Protein AF-0000000087656452 (afdb_homodimer)

Nearest PDB structures (foldseek):
  8rdz-assembly1_C  TM=9.284E-01  e=3.450E-21  Homo sapiens
  2dsb-assembly2_C  TM=9.235E-01  e=3.466E-20  Homo sapiens
  5nwh-assembly1_A  TM=9.242E-01  e=1.927E-19  Homo sapiens
  8ptt-assembly1_A  TM=9.084E-01  e=7.478E-20  Homo sapiens
  5qtm-assembly2_D  TM=9.198E-01  e=5.589E-19  Homo sapiens

Secondary structure (DSSP, 8-state):
--------------------------------SSEEEEEEEEEE-SSEEEEEEEEE-TTS-EEEEEEEEE----STT---EEEEEEEEEETTEEEEEEEEEEETTTTEEEEE-SEEEPPTT--HHHHHHHHHHHHH-PPPSEEEEE--S-EES-TTTB--EEEEEEEEEETTSGGGSS------TT--EEEEEEEGGGHHHHHHHHTTTSEEEHHHHHHHHHHHHT--/-----PPP------------------------SSEEEEEEEEEE-SSEEEEEEEEE-TTS-EEEEEEEEE-----TT---EEEEEEEEEETTEEEEEEEEEEETTTTEEEEE-SEEEPPTT--HHHHHHHHHHHHH-PPPSEEEEE--S-EES-TTTB--EEEEEEEEEETTSGGGSS------TT--EEEEEEEGGGHHHHHHHHTTTSEEEHHHHHHHHHHHHTT-

Organism: Ancylostoma caninum (NCBI:txid29170)

pLDDT: mean 84.93, std 23.51, range [20.73, 98.88]

Solvent-accessible surface area (backbone atoms only — not comparable to full-atom values): 24538 Å² total; per-residue (Å²): 137,83,78,75,76,78,80,79,87,78,78,81,74,76,74,73,76,72,74,71,69,75,66,69,76,75,81,64,68,80,71,73,80,53,48,76,74,48,76,44,78,74,38,86,56,96,56,35,32,34,30,41,36,32,32,29,32,75,80,63,47,75,48,77,43,68,27,44,34,67,67,69,58,46,35,96,82,51,39,37,26,24,33,28,53,33,40,34,39,40,94,90,40,52,26,35,49,31,26,40,28,64,25,77,46,56,69,38,46,27,39,32,56,34,43,45,71,34,56,62,91,54,51,65,62,56,34,22,55,49,30,33,25,27,60,52,17,42,54,69,77,45,75,80,45,65,61,83,42,44,21,24,52,44,39,85,36,21,43,48,17,23,34,45,27,32,30,34,27,53,43,72,38,78,79,31,67,71,52,54,62,58,68,54,61,84,52,58,65,43,72,40,77,39,46,57,94,46,39,49,67,50,49,62,56,46,24,77,78,28,32,29,24,34,38,48,52,30,18,32,50,19,42,49,46,73,75,97,137,79,80,76,77,79,83,79,87,77,76,78,74,77,74,74,74,74,73,72,69,76,70,71,81,73,80,67,71,82,72,72,80,54,48,74,73,48,77,42,77,73,37,84,56,96,58,34,31,34,31,40,35,31,32,30,33,74,78,63,47,77,49,74,43,66,26,45,34,66,69,68,59,45,34,97,82,51,39,36,26,25,34,27,53,34,39,33,39,40,92,90,40,53,26,35,50,31,25,39,29,64,25,77,45,56,70,39,44,28,40,33,56,33,44,45,71,32,53,62,91,53,51,64,62,56,33,22,54,49,30,34,24,28,60,52,16,42,56,69,74,44,74,80,42,66,59,83,41,44,22,23,52,43,40,84,38,22,44,48,16,23,36,46,29,32,31,34,28,53,44,74,39,78,77,32,67,72,50,55,61,56,68,55,62,84,53,57,64,42,70,39,78,39,47,56,92,45,40,47,68,48,49,63,58,46,24,76,78,29,33,29,25,35,39,48,51,31,19,30,49,20,42,48,44,75,77,96

Structure (mmCIF, N/CA/C/O backbone):
data_AF-0000000087656452-model_v1
#
loop_
_entity.id
_entity.type
_entity.pdbx_description
1 polymer 'Hydrolase, NUDIX family'
#
loop_
_atom_site.group_PDB
_atom_site.id
_atom_site.type_symbol
_atom_site.label_atom_id
_atom_site.label_alt_id
_atom_site.label_comp_id
_atom_site.label_asym_id
_atom_site.label_entity_id
_atom_site.label_seq_id
_atom_site.pdbx_PDB_ins_code
_atom_site.Cartn_x
_atom_site.Cartn_y
_atom_site.Cartn_z
_atom_site.occupancy
_atom_site.B_iso_or_equiv
_atom_site.auth_seq_id
_atom_site.auth_comp_id
_atom_site.auth_asym_id
_atom_site.auth_atom_id
_atom_site.pdbx_PDB_model_num
ATOM 1 N N . MET A 1 1 ? 55.062 49.844 17.719 1 22.61 1 MET A N 1
ATOM 2 C CA . MET A 1 1 ? 54.875 48.781 18.703 1 22.61 1 MET A CA 1
ATOM 3 C C . MET A 1 1 ? 54.125 47.594 18.062 1 22.61 1 MET A C 1
ATOM 5 O O . MET A 1 1 ? 53.594 47.719 16.953 1 22.61 1 MET A O 1
ATOM 9 N N . ALA A 1 2 ? 53.188 46.938 18.906 1 24.16 2 ALA A N 1
ATOM 10 C CA . ALA A 1 2 ? 52.844 45.562 19.312 1 24.16 2 ALA A CA 1
ATOM 11 C C . ALA A 1 2 ? 51.844 44.938 18.312 1 24.16 2 ALA A C 1
ATOM 13 O O . ALA A 1 2 ? 50.688 45.344 18.266 1 24.16 2 ALA A O 1
ATOM 14 N N . ILE A 1 3 ? 52.188 44.688 17.156 1 29.22 3 ILE A N 1
ATOM 15 C CA . ILE A 1 3 ? 51.312 44.188 16.109 1 29.22 3 ILE A CA 1
ATOM 16 C C . ILE A 1 3 ? 50.656 42.875 16.547 1 29.22 3 ILE A C 1
ATOM 18 O O . ILE A 1 3 ? 51.375 41.875 16.703 1 29.22 3 ILE A O 1
ATOM 22 N N . HIS A 1 4 ? 49.844 42.875 17.578 1 26.22 4 HIS A N 1
ATOM 23 C CA . HIS A 1 4 ? 49.219 41.719 18.172 1 26.22 4 HIS A CA 1
ATOM 24 C C . HIS A 1 4 ? 48.531 40.844 17.109 1 26.22 4 HIS A C 1
ATOM 26 O O . HIS A 1 4 ? 47.75 41.375 16.312 1 26.22 4 HIS A O 1
ATOM 32 N N . VAL A 1 5 ? 49.156 39.812 16.719 1 28.16 5 VAL A N 1
ATOM 33 C CA . VAL A 1 5 ? 48.875 38.719 15.82 1 28.16 5 VAL A CA 1
ATOM 34 C C . VAL A 1 5 ? 47.531 38.094 16.172 1 28.16 5 VAL A C 1
ATOM 36 O O . VAL A 1 5 ? 47.219 37.875 17.359 1 28.16 5 VAL A O 1
ATOM 39 N N . LEU A 1 6 ? 46.5 38.312 15.367 1 27.86 6 LEU A N 1
ATOM 40 C CA . LEU A 1 6 ? 45.094 37.906 15.453 1 27.86 6 LEU A CA 1
ATOM 41 C C . LEU A 1 6 ? 44.969 36.406 15.672 1 27.86 6 LEU A C 1
ATOM 43 O O . LEU A 1 6 ? 45.688 35.625 15.039 1 27.86 6 LEU A O 1
ATOM 47 N N . PRO A 1 7 ? 44.5 35.969 16.875 1 26.34 7 PRO A N 1
ATOM 48 C CA . PRO A 1 7 ? 44.375 34.594 17.344 1 26.34 7 PRO A CA 1
ATOM 49 C C . PRO A 1 7 ? 43.781 33.656 16.312 1 26.34 7 PRO A C 1
ATOM 51 O O . PRO A 1 7 ? 43.062 34.094 15.406 1 26.34 7 PRO A O 1
ATOM 54 N N . ASP A 1 8 ? 44.406 32.5 16.156 1 25.34 8 ASP A N 1
ATOM 55 C CA . ASP A 1 8 ? 44.25 31.281 15.383 1 25.34 8 ASP A CA 1
ATOM 56 C C . ASP A 1 8 ? 42.844 30.734 15.484 1 25.34 8 ASP A C 1
ATOM 58 O O . ASP A 1 8 ? 42.188 30.844 16.531 1 25.34 8 ASP A O 1
ATOM 62 N N . MET A 1 9 ? 42.188 30.5 14.344 1 23 9 MET A N 1
ATOM 63 C CA . MET A 1 9 ? 40.875 29.984 13.953 1 23 9 MET A CA 1
ATOM 64 C C . MET A 1 9 ? 40.594 28.656 14.641 1 23 9 MET A C 1
ATOM 66 O O . MET A 1 9 ? 41.344 27.703 14.492 1 23 9 MET A O 1
ATOM 70 N N . THR A 1 10 ? 39.969 28.641 15.914 1 24.75 10 THR A N 1
ATOM 71 C CA . THR A 1 10 ? 39.469 27.578 16.781 1 24.75 10 THR A CA 1
ATOM 72 C C . THR A 1 10 ? 38.812 26.469 15.961 1 24.75 10 THR A C 1
ATOM 74 O O . THR A 1 10 ? 38.062 26.766 15.031 1 24.75 10 THR A O 1
ATOM 77 N N . THR A 1 11 ? 39.375 25.266 16.016 1 23.16 11 THR A N 1
ATOM 78 C CA . THR A 1 11 ? 39.031 23.906 15.578 1 23.16 11 THR A CA 1
ATOM 79 C C . THR A 1 11 ? 37.594 23.578 15.906 1 23.16 11 THR A C 1
ATOM 81 O O . THR A 1 11 ? 37.188 23.625 17.062 1 23.16 11 THR A O 1
ATOM 84 N N . LEU A 1 12 ? 36.625 23.766 14.984 1 22.95 12 LEU A N 1
ATOM 85 C CA . LEU A 1 12 ? 35.25 23.328 15.062 1 22.95 12 LEU A CA 1
ATOM 86 C C . LEU A 1 12 ? 35.156 21.875 15.484 1 22.95 12 LEU A C 1
ATOM 88 O O . LEU A 1 12 ? 35.594 20.984 14.758 1 22.95 12 LEU A O 1
ATOM 92 N N . ALA A 1 13 ? 35.375 21.562 16.766 1 21.89 13 ALA A N 1
ATOM 93 C CA . ALA A 1 13 ? 35.156 20.25 17.344 1 21.89 13 ALA A CA 1
ATOM 94 C C . ALA A 1 13 ? 33.844 19.641 16.859 1 21.89 13 ALA A C 1
ATOM 96 O O . ALA A 1 13 ? 32.781 20.25 16.984 1 21.89 13 ALA A O 1
ATOM 97 N N . LEU A 1 14 ? 33.906 18.812 15.883 1 23.09 14 LEU A N 1
ATOM 98 C CA . LEU A 1 14 ? 32.875 17.875 15.445 1 23.09 14 LEU A CA 1
ATOM 99 C C . LEU A 1 14 ? 32.344 17.062 16.625 1 23.09 14 LEU A C 1
ATOM 101 O O . LEU A 1 14 ? 33.062 16.266 17.203 1 23.09 14 LEU A O 1
ATOM 105 N N . VAL A 1 15 ? 31.609 17.672 17.547 1 21.81 15 VAL A N 1
ATOM 106 C CA . VAL A 1 15 ? 30.984 16.906 18.609 1 21.81 15 VAL A CA 1
ATOM 107 C C . VAL A 1 15 ? 30.281 15.68 18.031 1 21.81 15 VAL A C 1
ATOM 109 O O . VAL A 1 15 ? 29.344 15.82 17.234 1 21.81 15 VAL A O 1
ATOM 112 N N . SER A 1 16 ? 30.969 14.656 17.75 1 23.5 16 SER A N 1
ATOM 113 C CA . SER A 1 16 ? 30.375 13.328 17.594 1 23.5 16 SER A CA 1
ATOM 114 C C . SER A 1 16 ? 29.391 13.031 18.734 1 23.5 16 SER A C 1
ATOM 116 O O . SER A 1 16 ? 29.797 12.883 19.891 1 23.5 16 SER A O 1
ATOM 118 N N . ILE A 1 17 ? 28.266 13.633 18.75 1 24.08 17 ILE A N 1
ATOM 119 C CA . ILE A 1 17 ? 27.281 13.25 19.766 1 24.08 17 ILE A CA 1
ATOM 120 C C . ILE A 1 17 ? 27.156 11.727 19.797 1 24.08 17 ILE A C 1
ATOM 122 O O . ILE A 1 17 ? 26.703 11.109 18.828 1 24.08 17 ILE A O 1
ATOM 126 N N . ALA A 1 18 ? 28.125 11.07 20.328 1 24.27 18 ALA A N 1
ATOM 127 C CA . ALA A 1 18 ? 27.891 9.703 20.797 1 24.27 18 ALA A CA 1
ATOM 128 C C . ALA A 1 18 ? 26.578 9.602 21.578 1 24.27 18 ALA A C 1
ATOM 130 O O . ALA A 1 18 ? 26.484 10.109 22.703 1 24.27 18 ALA A O 1
ATOM 131 N N . ILE A 1 19 ? 25.5 9.641 20.938 1 25.59 19 ILE A N 1
ATOM 132 C CA . ILE A 1 19 ? 24.266 9.273 21.609 1 25.59 19 ILE A CA 1
ATOM 133 C C . ILE A 1 19 ? 24.453 7.949 22.344 1 25.59 19 ILE A C 1
ATOM 135 O O . ILE A 1 19 ? 24.594 6.895 21.719 1 25.59 19 ILE A O 1
ATOM 139 N N . GLY A 1 20 ? 25.359 7.895 23.172 1 26.2 20 GLY A N 1
ATOM 140 C CA . GLY A 1 20 ? 25.203 6.848 24.172 1 26.2 20 GLY A CA 1
ATOM 141 C C . GLY A 1 20 ? 23.781 6.699 24.656 1 26.2 20 GLY A C 1
ATOM 142 O O . GLY A 1 20 ? 23.25 7.574 25.344 1 26.2 20 GLY A O 1
ATOM 143 N N . VAL A 1 21 ? 23.016 6.094 23.875 1 25.3 21 VAL A N 1
ATOM 144 C CA . VAL A 1 21 ? 21.672 5.672 24.266 1 25.3 21 VAL A CA 1
ATOM 145 C C . VAL A 1 21 ? 21.734 4.824 25.531 1 25.3 21 VAL A C 1
ATOM 147 O O . VAL A 1 21 ? 22.203 3.68 25.5 1 25.3 21 VAL A O 1
ATOM 150 N N . LEU A 1 22 ? 22.328 5.207 26.5 1 26.64 22 LEU A N 1
ATOM 151 C CA . LEU A 1 22 ? 21.797 4.566 27.703 1 26.64 22 LEU A CA 1
ATOM 152 C C . LEU A 1 22 ? 20.281 4.609 27.703 1 26.64 22 LEU A C 1
ATOM 154 O O . LEU A 1 22 ? 19.688 5.672 27.891 1 26.64 22 LEU A O 1
ATOM 158 N N . LEU A 1 23 ? 19.719 3.914 26.766 1 27.17 23 LEU A N 1
ATOM 159 C CA . LEU A 1 23 ? 18.297 3.605 26.844 1 27.17 23 LEU A CA 1
ATOM 160 C C . LEU A 1 23 ? 17.938 3.062 28.234 1 27.17 23 LEU A C 1
ATOM 162 O O . LEU A 1 23 ? 18.328 1.949 28.578 1 27.17 23 LEU A O 1
ATOM 166 N N . ALA A 1 24 ? 18.031 3.736 29.219 1 29.34 24 ALA A N 1
ATOM 167 C CA . ALA A 1 24 ? 17.172 3.334 30.312 1 29.34 24 ALA A CA 1
ATOM 168 C C . ALA A 1 24 ? 15.859 2.752 29.781 1 29.34 24 ALA A C 1
ATOM 170 O O . ALA A 1 24 ? 15.273 3.275 28.844 1 29.34 24 ALA A O 1
ATOM 171 N N . GLU A 1 25 ? 15.453 1.49 29.906 1 33.19 25 GLU A N 1
ATOM 172 C CA . GLU A 1 25 ? 14.391 0.551 29.562 1 33.19 25 GLU A CA 1
ATOM 173 C C . GLU A 1 25 ? 13.008 1.188 29.719 1 33.19 25 GLU A C 1
ATOM 175 O O . GLU A 1 25 ? 12 0.486 29.812 1 33.19 25 GLU A O 1
ATOM 180 N N . SER A 1 26 ? 12.836 2.361 30.234 1 32.66 26 SER A N 1
ATOM 181 C CA . SER A 1 26 ? 11.43 2.738 30.375 1 32.66 26 SER A CA 1
ATOM 182 C C . SER A 1 26 ? 10.68 2.561 29.062 1 32.66 26 SER A C 1
ATOM 184 O O . SER A 1 26 ? 11.078 3.117 28.031 1 32.66 26 SER A O 1
ATOM 186 N N . GLU A 1 27 ? 10.086 1.406 28.672 1 38.66 27 GLU A N 1
ATOM 187 C CA . GLU A 1 27 ? 9.18 1.018 27.594 1 38.66 27 GLU A CA 1
ATOM 188 C C . GLU A 1 27 ? 8.328 2.201 27.125 1 38.66 27 GLU A C 1
ATOM 190 O O . GLU A 1 27 ? 7.223 2.406 27.625 1 38.66 27 GLU A O 1
ATOM 195 N N . CYS A 1 28 ? 8.648 3.367 27.125 1 37.12 28 CYS A N 1
ATOM 196 C CA . CYS A 1 28 ? 7.867 4.535 26.719 1 37.12 28 CYS A CA 1
ATOM 197 C C . CYS A 1 28 ? 7.262 4.336 25.344 1 37.12 28 CYS A C 1
ATOM 199 O O . CYS A 1 28 ? 7.965 4.414 24.328 1 37.12 28 CYS A O 1
ATOM 201 N N . ALA A 1 29 ? 6.555 3.348 25.078 1 47.06 29 ALA A N 1
ATOM 202 C CA . ALA A 1 29 ? 5.645 3.414 23.938 1 47.06 29 ALA A CA 1
ATOM 203 C C . ALA A 1 29 ? 5.266 4.859 23.609 1 47.06 29 ALA A C 1
ATOM 205 O O . ALA A 1 29 ? 4.754 5.574 24.484 1 47.06 29 ALA A O 1
ATOM 206 N N . GLU A 1 30 ? 6.055 5.598 22.75 1 61.34 30 GLU A N 1
ATOM 207 C CA . GLU A 1 30 ? 5.758 6.984 22.406 1 61.34 30 GLU A CA 1
ATOM 208 C C . GLU A 1 30 ? 4.254 7.238 22.391 1 61.34 30 GLU A C 1
ATOM 210 O O . GLU A 1 30 ? 3.49 6.465 21.812 1 61.34 30 GLU A O 1
ATOM 215 N N . ARG A 1 31 ? 3.73 7.93 23.328 1 73.56 31 ARG A N 1
ATOM 216 C CA . ARG A 1 31 ? 2.344 8.281 23.609 1 73.56 31 ARG A CA 1
ATOM 217 C C . ARG A 1 31 ? 1.692 8.945 22.391 1 73.56 31 ARG A C 1
ATOM 219 O O . ARG A 1 31 ? 2.373 9.578 21.578 1 73.56 31 ARG A O 1
ATOM 226 N N . SER A 1 32 ? 0.546 8.57 22.062 1 82.12 32 SER A N 1
ATOM 227 C CA . SER A 1 32 ? -0.294 9.203 21.062 1 82.12 32 SER A CA 1
ATOM 228 C C . SER A 1 32 ? -0.31 10.719 21.234 1 82.12 32 SER A C 1
ATOM 230 O O . SER A 1 32 ? -0.423 11.227 22.344 1 82.12 32 SER A O 1
ATOM 232 N N . PRO A 1 33 ? -0.014 11.414 20.156 1 86.69 33 PRO A N 1
ATOM 233 C CA . PRO A 1 33 ? -0.108 12.875 20.219 1 86.69 33 PRO A CA 1
ATOM 234 C C . PRO A 1 33 ? -1.552 13.367 20.25 1 86.69 33 PRO A C 1
ATOM 236 O O . PRO A 1 33 ? -1.791 14.57 20.406 1 86.69 33 PRO A O 1
ATOM 239 N N . PHE A 1 34 ? -2.492 12.484 20.156 1 88.56 34 PHE A N 1
ATOM 240 C CA . PHE A 1 34 ? -3.908 12.828 20.172 1 88.56 34 PHE A CA 1
ATOM 241 C C . PHE A 1 34 ? -4.539 12.438 21.5 1 88.56 34 PHE A C 1
ATOM 243 O O . PHE A 1 34 ? -4.164 11.43 22.109 1 88.56 34 PHE A O 1
ATOM 250 N N . THR A 1 35 ? -5.395 13.305 21.938 1 90.44 35 THR A N 1
ATOM 251 C CA . THR A 1 35 ? -6.281 12.898 23.031 1 90.44 35 THR A CA 1
ATOM 252 C C . THR A 1 35 ? -7.59 12.344 22.469 1 90.44 35 THR A C 1
ATOM 254 O O . THR A 1 35 ? -8.336 13.055 21.781 1 90.44 35 THR A O 1
ATOM 257 N N . ILE A 1 36 ? -7.816 11.164 22.734 1 92.88 36 ILE A N 1
ATOM 258 C CA . ILE A 1 36 ? -9.055 10.547 22.266 1 92.88 36 ILE A CA 1
ATOM 259 C C . ILE A 1 36 ? -10.188 10.891 23.234 1 92.88 36 ILE A C 1
ATOM 261 O O . ILE A 1 36 ? -10.117 10.586 24.422 1 92.88 36 ILE A O 1
ATOM 265 N N . LEU A 1 37 ? -11.188 11.492 22.719 1 94.69 37 LEU A N 1
ATOM 266 C CA . LEU A 1 37 ? -12.336 11.906 23.531 1 94.69 37 LEU A CA 1
ATOM 267 C C . LEU A 1 37 ? -13.344 10.766 23.641 1 94.69 37 LEU A C 1
ATOM 269 O O . LEU A 1 37 ? -13.844 10.492 24.734 1 94.69 37 LEU A O 1
ATOM 273 N N . ARG A 1 38 ? -13.672 10.227 22.547 1 95.19 38 ARG A N 1
ATOM 274 C CA . ARG A 1 38 ? -14.617 9.117 22.5 1 95.19 38 ARG A CA 1
ATOM 275 C C . ARG A 1 38 ? -14.508 8.352 21.172 1 95.19 38 ARG A C 1
ATOM 277 O O . ARG A 1 38 ? -14.023 8.891 20.188 1 95.19 38 ARG A O 1
ATOM 284 N N . GLN A 1 39 ? -14.914 7.105 21.297 1 95.62 39 GLN A N 1
ATOM 285 C CA . GLN A 1 39 ? -15.016 6.238 20.125 1 95.62 39 GLN A CA 1
ATOM 286 C C . GLN A 1 39 ? -16.391 5.582 20.047 1 95.62 39 GLN A C 1
ATOM 288 O O . GLN A 1 39 ? -16.938 5.137 21.062 1 95.62 39 GLN A O 1
ATOM 293 N N . GLU A 1 40 ? -16.969 5.648 18.812 1 95.38 40 GLU A N 1
ATOM 294 C CA . GLU A 1 40 ? -18.281 5.059 18.578 1 95.38 40 GLU A CA 1
ATOM 295 C C . GLU A 1 40 ? -18.25 4.137 17.359 1 95.38 40 GLU A C 1
ATOM 297 O O . GLU A 1 40 ? -17.797 4.535 16.297 1 95.38 40 GLU A O 1
ATOM 302 N N . THR A 1 41 ? -18.719 2.926 17.578 1 94.94 41 THR A N 1
ATOM 303 C CA . THR A 1 41 ? -18.906 2.041 16.438 1 94.94 41 THR A CA 1
ATOM 304 C C . THR A 1 41 ? -20.219 2.354 15.711 1 94.94 41 THR A C 1
ATOM 306 O O . THR A 1 41 ? -21.297 2.098 16.25 1 94.94 41 THR A O 1
ATOM 309 N N . ALA A 1 42 ? -20.094 2.814 14.508 1 94.31 42 ALA A N 1
ATOM 310 C CA . ALA A 1 42 ? -21.25 3.305 13.758 1 94.31 42 ALA A CA 1
ATOM 311 C C . ALA A 1 42 ? -21.828 2.209 12.875 1 94.31 42 ALA A C 1
ATOM 313 O O . ALA A 1 42 ? -22.984 2.307 12.438 1 94.31 42 ALA A O 1
ATOM 314 N N . TYR A 1 43 ? -21.031 1.233 12.562 1 93.81 43 TYR A N 1
ATOM 315 C CA . TYR A 1 43 ? -21.453 0.1 11.742 1 93.81 43 TYR A CA 1
ATOM 316 C C . TYR A 1 43 ? -20.797 -1.191 12.227 1 93.81 43 TYR A C 1
ATOM 318 O O . TYR A 1 43 ? -19.594 -1.221 12.492 1 93.81 43 TYR A O 1
ATOM 326 N N . HIS A 1 44 ? -21.688 -2.219 12.367 1 93.44 44 HIS A N 1
ATOM 327 C CA . HIS A 1 44 ? -21.234 -3.564 12.695 1 93.44 44 HIS A CA 1
ATOM 328 C C . HIS A 1 44 ? -21.484 -4.531 11.547 1 93.44 44 HIS A C 1
ATOM 330 O O . HIS A 1 44 ? -22.625 -4.938 11.312 1 93.44 44 HIS A O 1
ATOM 336 N N . GLY A 1 45 ? -20.359 -4.855 10.883 1 91.56 45 GLY A N 1
ATOM 337 C CA . GLY A 1 45 ? -20.516 -5.727 9.727 1 91.56 45 GLY A CA 1
ATOM 338 C C . GLY A 1 45 ? -20.047 -7.148 9.984 1 91.56 45 GLY A C 1
ATOM 339 O O . GLY A 1 45 ? -19.812 -7.527 11.133 1 91.56 45 GLY A O 1
ATOM 340 N N . ARG A 1 46 ? -20.062 -7.973 8.891 1 88.5 46 ARG A N 1
ATOM 341 C CA . ARG A 1 46 ? -19.641 -9.367 8.961 1 88.5 46 ARG A CA 1
ATOM 342 C C . ARG A 1 46 ? -18.125 -9.469 9.086 1 88.5 46 ARG A C 1
ATOM 344 O O . ARG A 1 46 ? -17.609 -10.297 9.844 1 88.5 46 ARG A O 1
ATOM 351 N N . PHE A 1 47 ? -17.438 -8.547 8.336 1 88.88 47 PHE A N 1
ATOM 352 C CA . PHE A 1 47 ? -15.977 -8.641 8.25 1 88.88 47 PHE A CA 1
ATOM 353 C C . PHE A 1 47 ? -15.32 -7.422 8.875 1 88.88 47 PHE A C 1
ATOM 355 O O . PHE A 1 47 ? -14.133 -7.453 9.203 1 88.88 47 PHE A O 1
ATOM 362 N N . SER A 1 48 ? -16.125 -6.352 9.031 1 92.56 48 SER A N 1
ATOM 363 C CA . SER A 1 48 ? -15.531 -5.098 9.5 1 92.56 48 SER A CA 1
ATOM 364 C C . SER A 1 48 ? -16.531 -4.305 10.344 1 92.56 48 SER A C 1
ATOM 366 O O . SER A 1 48 ? -17.734 -4.531 10.266 1 92.56 48 SER A O 1
ATOM 368 N N . ASN A 1 49 ? -15.977 -3.48 11.164 1 94.06 49 ASN A N 1
ATOM 369 C CA . ASN A 1 49 ? -16.703 -2.412 11.844 1 94.06 49 ASN A CA 1
ATOM 370 C C . ASN A 1 49 ? -16.234 -1.035 11.375 1 94.06 49 ASN A C 1
ATOM 372 O O . ASN A 1 49 ? -15.086 -0.869 10.969 1 94.06 49 ASN A O 1
ATOM 376 N N . LEU A 1 50 ? -17.172 -0.148 11.336 1 96.19 50 LEU A N 1
ATOM 377 C CA . LEU A 1 50 ? -16.797 1.248 11.148 1 96.19 50 LEU A CA 1
ATOM 378 C C . LEU A 1 50 ? -16.891 2.016 12.469 1 96.19 50 LEU A C 1
ATOM 380 O O . LEU A 1 50 ? -17.953 2.043 13.102 1 96.19 50 LEU A O 1
ATOM 384 N N . THR A 1 51 ? -15.82 2.598 12.867 1 96.38 51 THR A N 1
ATOM 385 C CA . THR A 1 51 ? -15.734 3.348 14.109 1 96.38 51 THR A CA 1
ATOM 386 C C . THR A 1 51 ? -15.438 4.82 13.844 1 96.38 51 THR A C 1
ATOM 388 O O . THR A 1 51 ? -14.594 5.141 13 1 96.38 51 THR A O 1
ATOM 391 N N . VAL A 1 52 ? -16.156 5.66 14.547 1 96.88 52 VAL A N 1
ATOM 392 C CA . VAL A 1 52 ? -15.859 7.09 14.523 1 96.88 52 VAL A CA 1
ATOM 393 C C . VAL A 1 52 ? -15.102 7.48 15.789 1 96.88 52 VAL A C 1
ATOM 395 O O . VAL A 1 52 ? -15.586 7.277 16.906 1 96.88 52 VAL A O 1
ATOM 398 N N . VAL A 1 53 ? -13.93 8.008 15.609 1 96.19 53 VAL A N 1
ATOM 399 C CA . VAL A 1 53 ? -13.062 8.43 16.703 1 96.19 53 VAL A CA 1
ATOM 400 C C . VAL A 1 53 ? -13.086 9.953 16.828 1 96.19 53 VAL A C 1
ATOM 402 O O . VAL A 1 53 ? -12.773 10.664 15.867 1 96.19 53 VAL A O 1
ATOM 405 N N . HIS A 1 54 ? -13.492 10.391 17.984 1 96.19 54 HIS A N 1
ATOM 406 C CA . HIS A 1 54 ? -13.43 11.812 18.297 1 96.19 54 HIS A CA 1
ATOM 407 C C . HIS A 1 54 ? -12.148 12.148 19.062 1 96.19 54 HIS A C 1
ATOM 409 O O . HIS A 1 54 ? -11.836 11.508 20.078 1 96.19 54 HIS A O 1
ATOM 415 N N . PHE A 1 55 ? -11.414 13.141 18.5 1 93.75 55 PHE A N 1
ATOM 416 C CA . PHE A 1 55 ? -10.117 13.422 19.094 1 93.75 55 PHE A CA 1
ATOM 417 C C . PHE A 1 55 ? -9.883 14.922 19.219 1 93.75 55 PHE A C 1
ATOM 419 O O . PHE A 1 55 ? -10.648 15.719 18.672 1 93.75 55 PHE A O 1
ATOM 426 N N . ILE A 1 56 ? -8.898 15.328 20.094 1 92.44 56 ILE A N 1
ATOM 427 C CA . ILE A 1 56 ? -8.344 16.672 20.141 1 92.44 56 ILE A CA 1
ATOM 428 C C . ILE A 1 56 ? -6.949 16.688 19.531 1 92.44 56 ILE A C 1
ATOM 430 O O . ILE A 1 56 ? -6.09 15.891 19.922 1 92.44 56 ILE A O 1
ATOM 434 N N . GLY A 1 57 ? -6.809 17.594 18.594 1 86.5 57 GLY A N 1
ATOM 435 C CA . GLY A 1 57 ? -5.531 17.703 17.906 1 86.5 57 GLY A CA 1
ATOM 436 C C . GLY A 1 57 ? -4.488 18.469 18.688 1 86.5 57 GLY A C 1
ATOM 437 O O . GLY A 1 57 ? -4.703 18.797 19.859 1 86.5 57 GLY A O 1
ATOM 438 N N . GLN A 1 58 ? -3.359 18.641 18.047 1 81.44 58 GLN A N 1
ATOM 439 C CA . GLN A 1 58 ? -2.219 19.297 18.688 1 81.44 58 GLN A CA 1
ATOM 440 C C . GLN A 1 58 ? -2.543 20.734 19.062 1 81.44 58 GLN A C 1
ATOM 442 O O . GLN A 1 58 ? -2.041 21.25 20.062 1 81.44 58 GLN A O 1
ATOM 447 N N . SER A 1 59 ? -3.355 21.312 18.266 1 85.25 59 SER A N 1
ATOM 448 C CA . SER A 1 59 ? -3.699 22.703 18.516 1 85.25 59 SER A CA 1
ATOM 449 C C . SER A 1 59 ? -4.867 22.828 19.484 1 85.25 59 SER A C 1
ATOM 451 O O . SER A 1 59 ? -5.32 23.938 19.797 1 85.25 59 SER A O 1
ATOM 453 N N . GLY A 1 60 ? -5.324 21.75 19.844 1 88.06 60 GLY A N 1
ATOM 454 C CA . GLY A 1 60 ? -6.434 21.781 20.781 1 88.06 60 GLY A CA 1
ATOM 455 C C . GLY A 1 60 ? -7.789 21.719 20.109 1 88.06 60 GLY A C 1
ATOM 456 O O . GLY A 1 60 ? -8.828 21.688 20.766 1 88.06 60 GLY A O 1
ATOM 457 N N . ASN A 1 61 ? -7.828 21.719 18.812 1 90.94 61 ASN A N 1
ATOM 458 C CA . ASN A 1 61 ? -9.086 21.672 18.078 1 90.94 61 ASN A CA 1
ATOM 459 C C . ASN A 1 61 ? -9.617 20.25 17.969 1 90.94 61 ASN A C 1
ATOM 461 O O . ASN A 1 61 ? -8.844 19.297 17.797 1 90.94 61 ASN A O 1
ATOM 465 N N . PRO A 1 62 ? -10.938 20.219 18.094 1 92.94 62 PRO A N 1
ATOM 466 C CA . PRO A 1 62 ? -11.523 18.875 17.953 1 92.94 62 PRO A CA 1
ATOM 467 C C . PRO A 1 62 ? -11.586 18.406 16.5 1 92.94 62 PRO A C 1
ATOM 469 O O . PRO A 1 62 ? -11.594 19.219 15.586 1 92.94 62 PRO A O 1
ATOM 472 N N . GLY A 1 63 ? -11.531 17.031 16.375 1 92.31 63 GLY A N 1
ATOM 473 C CA . GLY A 1 63 ? -11.703 16.391 15.078 1 92.31 63 GLY A CA 1
ATOM 474 C C . GLY A 1 63 ? -12.312 15.016 15.164 1 92.31 63 GLY A C 1
ATOM 475 O O . GLY A 1 63 ? -12.555 14.508 16.266 1 92.31 63 GLY A O 1
ATOM 476 N N . THR A 1 64 ? -12.711 14.539 14.023 1 93.56 64 THR A N 1
ATOM 477 C CA . THR A 1 64 ? -13.219 13.172 13.938 1 93.56 64 THR A CA 1
ATOM 478 C C . THR A 1 64 ? -12.43 12.367 12.906 1 93.56 64 THR A C 1
ATOM 480 O O . THR A 1 64 ? -11.906 12.938 11.938 1 93.56 64 THR A O 1
ATOM 483 N N . TRP A 1 65 ? -12.289 11.125 13.25 1 94.44 65 TRP A N 1
ATOM 484 C CA . TRP A 1 65 ? -11.664 10.18 12.336 1 94.44 65 TRP A CA 1
ATOM 485 C C . TRP A 1 65 ? -12.555 8.961 12.125 1 94.44 65 TRP A C 1
ATOM 487 O O . TRP A 1 65 ? -13.133 8.43 13.078 1 94.44 65 TRP A O 1
ATOM 497 N N . GLU A 1 66 ? -12.805 8.609 10.836 1 95.56 66 GLU A N 1
ATOM 498 C CA . GLU A 1 66 ? -13.555 7.398 10.5 1 95.56 66 GLU A CA 1
ATOM 499 C C . GLU A 1 66 ? -12.617 6.238 10.188 1 95.56 66 GLU A C 1
ATOM 501 O O . GLU A 1 66 ? -11.758 6.344 9.305 1 95.56 66 GLU A O 1
ATOM 506 N N . VAL A 1 67 ? -12.781 5.109 10.93 1 95.88 67 VAL A N 1
ATOM 507 C CA . VAL A 1 67 ? -11.875 3.969 10.844 1 95.88 67 VAL A CA 1
ATOM 508 C C . VAL A 1 67 ? -12.664 2.713 10.469 1 95.88 67 VAL A C 1
ATOM 510 O O . VAL A 1 67 ? -13.695 2.412 11.078 1 95.88 67 VAL A O 1
ATOM 513 N N . MET A 1 68 ? -12.242 2.068 9.414 1 95.38 68 MET A N 1
ATOM 514 C CA . MET A 1 68 ? -12.734 0.717 9.164 1 95.38 68 MET A CA 1
ATOM 515 C C . MET A 1 68 ? -11.836 -0.321 9.82 1 95.38 68 MET A C 1
ATOM 517 O O . MET A 1 68 ? -10.656 -0.434 9.477 1 95.38 68 MET A O 1
ATOM 521 N N . ASN A 1 69 ? -12.383 -1.105 10.719 1 93.06 69 ASN A N 1
ATOM 522 C CA . ASN A 1 69 ? -11.648 -2.109 11.477 1 93.06 69 ASN A CA 1
ATOM 523 C C . ASN A 1 69 ? -11.922 -3.518 10.961 1 93.06 69 ASN A C 1
ATOM 525 O O . ASN A 1 69 ? -13.086 -3.93 10.852 1 93.06 69 ASN A O 1
ATOM 529 N N . THR A 1 70 ? -10.875 -4.164 10.656 1 89.25 70 THR A N 1
ATOM 530 C CA . THR A 1 70 ? -11.031 -5.586 10.375 1 89.25 70 THR A CA 1
ATOM 531 C C . THR A 1 70 ? -11.281 -6.367 11.656 1 89.25 70 THR A C 1
ATOM 533 O O . THR A 1 70 ? -10.555 -6.203 12.641 1 89.25 70 THR A O 1
ATOM 536 N N . ILE A 1 71 ? -12.32 -7.148 11.664 1 81.56 71 ILE A N 1
ATOM 537 C CA . ILE A 1 71 ? -12.656 -7.84 12.906 1 81.56 71 ILE A CA 1
ATOM 538 C C . ILE A 1 71 ? -12.414 -9.336 12.742 1 81.56 71 ILE A C 1
ATOM 540 O O . ILE A 1 71 ? -12.719 -10.125 13.641 1 81.56 71 ILE A O 1
ATOM 544 N N . THR A 1 72 ? -11.789 -9.75 11.719 1 69.94 72 THR A N 1
ATOM 545 C CA . THR A 1 72 ? -11.531 -11.172 11.508 1 69.94 72 THR A CA 1
ATOM 546 C C . THR A 1 72 ? -10.07 -11.508 11.781 1 69.94 72 THR A C 1
ATOM 548 O O . THR A 1 72 ? -9.602 -12.594 11.445 1 69.94 72 THR A O 1
ATOM 551 N N . SER A 1 73 ? -9.43 -10.555 12.414 1 63.56 73 SER A N 1
ATOM 552 C CA . SER A 1 73 ? -8.016 -10.852 12.633 1 63.56 73 SER A CA 1
ATOM 553 C C . SER A 1 73 ? -7.848 -12.078 13.523 1 63.56 73 SER A C 1
ATOM 555 O O . SER A 1 73 ? -8.516 -12.203 14.555 1 63.56 73 SER A O 1
ATOM 557 N N . LYS A 1 74 ? -7.062 -12.938 12.953 1 66.5 74 LYS A N 1
ATOM 558 C CA . LYS A 1 74 ? -6.973 -14.242 13.602 1 66.5 74 LYS A CA 1
ATOM 559 C C . LYS A 1 74 ? -5.629 -14.43 14.297 1 66.5 74 LYS A C 1
ATOM 561 O O . LYS A 1 74 ? -5.297 -15.531 14.734 1 66.5 74 LYS A O 1
ATOM 566 N N . ASN A 1 75 ? -4.898 -13.289 14.281 1 72.31 75 ASN A N 1
ATOM 567 C CA . ASN A 1 75 ? -3.572 -13.5 14.852 1 72.31 75 ASN A CA 1
ATOM 568 C C . ASN A 1 75 ? -3.281 -12.508 15.969 1 72.31 75 ASN A C 1
ATOM 570 O O . ASN A 1 75 ? -3.75 -11.367 15.938 1 72.31 75 ASN A O 1
ATOM 574 N N . PRO A 1 76 ? -2.643 -13.016 17 1 70.06 76 PRO A N 1
ATOM 575 C CA . PRO A 1 76 ? -2.328 -12.18 18.156 1 70.06 76 PRO A CA 1
ATOM 576 C C . PRO A 1 76 ? -1.498 -10.953 17.781 1 70.06 76 PRO A C 1
ATOM 578 O O . PRO A 1 76 ? -1.558 -9.93 18.484 1 70.06 76 PRO A O 1
ATOM 581 N N . GLU A 1 77 ? -0.726 -11.055 16.734 1 78.75 77 GLU A N 1
ATOM 582 C CA . GLU A 1 77 ? 0.125 -9.938 16.328 1 78.75 77 GLU A CA 1
ATOM 583 C C . GLU A 1 77 ? -0.637 -8.953 15.453 1 78.75 77 GLU A C 1
ATOM 585 O O . GLU A 1 77 ? -0.076 -7.953 15 1 78.75 77 GLU A O 1
ATOM 590 N N . ARG A 1 78 ? -1.941 -9.164 15.25 1 83.19 78 ARG A N 1
ATOM 591 C CA . ARG A 1 78 ? -2.807 -8.312 14.445 1 83.19 78 ARG A CA 1
ATOM 592 C C . ARG A 1 78 ? -2.297 -8.211 13.008 1 83.19 78 ARG A C 1
ATOM 594 O O . ARG A 1 78 ? -2.232 -7.125 12.438 1 83.19 78 ARG A O 1
ATOM 601 N N . ILE A 1 79 ? -1.695 -9.273 12.562 1 93.12 79 ILE A N 1
ATOM 602 C CA . ILE A 1 79 ? -1.338 -9.383 11.156 1 93.12 79 ILE A CA 1
ATOM 603 C C . ILE A 1 79 ? -2.506 -9.984 10.375 1 93.12 79 ILE A C 1
ATOM 605 O O . ILE A 1 79 ? -2.865 -11.148 10.57 1 93.12 79 ILE A O 1
ATOM 609 N N . ASN A 1 80 ? -3.02 -9.18 9.508 1 92.62 80 ASN A N 1
ATOM 610 C CA . ASN A 1 80 ? -4.234 -9.578 8.805 1 92.62 80 ASN A CA 1
ATOM 611 C C . ASN A 1 80 ? -3.912 -10.328 7.516 1 92.62 80 ASN A C 1
ATOM 613 O O . ASN A 1 80 ? -4.648 -11.234 7.121 1 92.62 80 ASN A O 1
ATOM 617 N N . GLY A 1 81 ? -2.844 -9.961 6.879 1 94.62 81 GLY A N 1
ATOM 618 C CA . GLY A 1 81 ? -2.57 -10.539 5.574 1 94.62 81 GLY A CA 1
ATOM 619 C C . GLY A 1 81 ? -1.088 -10.641 5.266 1 94.62 81 GLY A C 1
ATOM 620 O O . GLY A 1 81 ? -0.25 -10.258 6.086 1 94.62 81 GLY A O 1
ATOM 621 N N . VAL A 1 82 ? -0.841 -11.25 4.145 1 97.19 82 VAL A N 1
ATOM 622 C CA . VAL A 1 82 ? 0.524 -11.414 3.656 1 97.19 82 VAL A CA 1
ATOM 623 C C . VAL A 1 82 ? 0.58 -11.117 2.16 1 97.19 82 VAL A C 1
ATOM 625 O O . VAL A 1 82 ? -0.391 -11.352 1.438 1 97.19 82 VAL A O 1
ATOM 628 N N . TYR A 1 83 ? 1.649 -10.516 1.72 1 98.62 83 TYR A N 1
ATOM 629 C CA . TYR A 1 83 ? 1.984 -10.328 0.312 1 98.62 83 TYR A CA 1
ATOM 630 C C . TYR A 1 83 ? 3.266 -11.07 -0.047 1 98.62 83 TYR A C 1
ATOM 632 O O . TYR A 1 83 ? 4.211 -11.109 0.743 1 98.62 83 TYR A O 1
ATOM 640 N N . VAL A 1 84 ? 3.318 -11.625 -1.212 1 98.88 84 VAL A N 1
ATOM 641 C CA . VAL A 1 84 ? 4.492 -12.383 -1.626 1 98.88 84 VAL A CA 1
ATOM 642 C C . VAL A 1 84 ? 5.133 -11.719 -2.842 1 98.88 84 VAL A C 1
ATOM 644 O O . VAL A 1 84 ? 4.484 -11.547 -3.877 1 98.88 84 VAL A O 1
ATOM 647 N N . ILE A 1 85 ? 6.312 -11.289 -2.711 1 98.81 85 ILE A N 1
ATOM 648 C 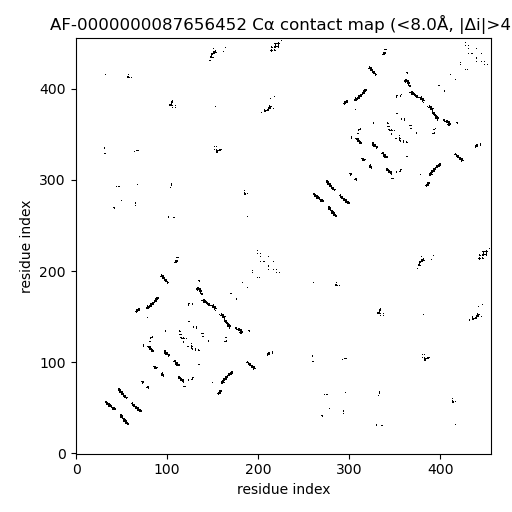CA . ILE A 1 85 ? 7.148 -10.898 -3.842 1 98.81 85 ILE A CA 1
ATOM 649 C C . ILE A 1 85 ? 7.941 -12.109 -4.34 1 98.81 85 ILE A C 1
ATOM 651 O O . ILE A 1 85 ? 8.93 -12.508 -3.719 1 98.81 85 ILE A O 1
ATOM 655 N N . ALA A 1 86 ? 7.508 -12.664 -5.426 1 98.75 86 ALA A N 1
ATOM 656 C CA . ALA A 1 86 ? 8.055 -13.93 -5.902 1 98.75 86 ALA A CA 1
ATOM 657 C C . ALA A 1 86 ? 8.914 -13.727 -7.148 1 98.75 86 ALA A C 1
ATOM 659 O O . ALA A 1 86 ? 8.438 -13.188 -8.148 1 98.75 86 ALA A O 1
ATOM 660 N N . ARG A 1 87 ? 10.102 -14.086 -7.094 1 97.69 87 ARG A N 1
ATOM 661 C CA . ARG A 1 87 ? 11.016 -14.086 -8.227 1 97.69 87 ARG A CA 1
ATOM 662 C C . ARG A 1 87 ? 11.109 -15.477 -8.859 1 97.69 87 ARG A C 1
ATOM 664 O O . ARG A 1 87 ? 11.422 -16.453 -8.18 1 97.69 87 ARG A O 1
ATOM 671 N N . LEU A 1 88 ? 10.781 -15.547 -10.078 1 98.44 88 LEU A N 1
ATOM 672 C CA . LEU A 1 88 ? 10.789 -16.781 -10.859 1 98.44 88 LEU A CA 1
ATOM 673 C C . LEU A 1 88 ? 11.938 -16.781 -11.859 1 98.44 88 LEU A C 1
ATOM 675 O O . LEU A 1 88 ? 12.062 -15.867 -12.672 1 98.44 88 LEU A O 1
ATOM 679 N N . VAL A 1 89 ? 12.789 -17.766 -11.742 1 97.69 89 VAL A N 1
ATOM 680 C CA . VAL A 1 89 ? 13.844 -17.953 -12.734 1 97.69 89 VAL A CA 1
ATOM 681 C C . VAL A 1 89 ? 13.516 -19.141 -13.633 1 97.69 89 VAL A C 1
ATOM 683 O O . VAL A 1 89 ? 13.297 -20.25 -13.141 1 97.69 89 VAL A O 1
ATOM 686 N N . HIS A 1 90 ? 13.406 -18.891 -14.867 1 97.56 90 HIS A N 1
ATOM 687 C CA . HIS A 1 90 ? 13.086 -19.922 -15.859 1 97.56 90 HIS A CA 1
ATOM 688 C C . HIS A 1 90 ? 13.938 -19.766 -17.109 1 97.56 90 HIS A C 1
ATOM 690 O O . HIS A 1 90 ? 13.93 -18.703 -17.734 1 97.56 90 HIS A O 1
ATOM 696 N N . GLU A 1 91 ? 14.648 -20.828 -17.484 1 97.38 91 GLU A N 1
ATOM 697 C CA . GLU A 1 91 ? 15.492 -20.859 -18.688 1 97.38 91 GLU A CA 1
ATOM 698 C C . GLU A 1 91 ? 16.406 -19.625 -18.734 1 97.38 91 GLU A C 1
ATOM 700 O O . GLU A 1 91 ? 16.5 -18.969 -19.766 1 97.38 91 GLU A O 1
ATOM 705 N N . GLY A 1 92 ? 16.922 -19.188 -17.625 1 96.25 92 GLY A N 1
ATOM 706 C CA . GLY A 1 92 ? 17.922 -18.141 -17.531 1 96.25 92 GLY A CA 1
ATOM 707 C C . GLY A 1 92 ? 17.328 -16.75 -17.453 1 96.25 92 GLY A C 1
ATOM 708 O O . GLY A 1 92 ? 18.047 -15.758 -17.312 1 96.25 92 GLY A O 1
ATOM 709 N N . GLN A 1 93 ? 16.062 -16.734 -17.562 1 96.88 93 GLN A N 1
ATOM 710 C CA . GLN A 1 93 ? 15.383 -15.438 -17.469 1 96.88 93 GLN A CA 1
ATOM 711 C C . GLN A 1 93 ? 14.703 -15.266 -16.109 1 96.88 93 GLN A C 1
ATOM 713 O O . GLN A 1 93 ? 14.203 -16.234 -15.539 1 96.88 93 GLN A O 1
ATOM 718 N N . THR A 1 94 ? 14.75 -14.055 -15.594 1 96.69 94 THR A N 1
ATOM 719 C CA . THR A 1 94 ? 14.141 -13.75 -14.305 1 96.69 94 THR A CA 1
ATOM 720 C C . THR A 1 94 ? 12.828 -13.008 -14.492 1 96.69 94 THR A C 1
ATOM 722 O O . THR A 1 94 ? 12.758 -12.039 -15.258 1 96.69 94 THR A O 1
ATOM 725 N N . TYR A 1 95 ? 11.805 -13.484 -13.797 1 97.94 95 TYR A N 1
ATOM 726 C CA . TYR A 1 95 ? 10.484 -12.867 -13.805 1 97.94 95 TYR A CA 1
ATOM 727 C C . TYR A 1 95 ? 10.008 -12.57 -12.391 1 97.94 95 TYR A C 1
ATOM 729 O O . TYR A 1 95 ? 10.484 -13.188 -11.43 1 97.94 95 TYR A O 1
ATOM 737 N N . PHE A 1 96 ? 9.188 -11.594 -12.258 1 98.44 96 PHE A N 1
ATOM 738 C CA . PHE A 1 96 ? 8.383 -11.445 -11.055 1 98.44 96 PHE A CA 1
ATOM 739 C C . PHE A 1 96 ? 6.949 -11.906 -11.305 1 98.44 96 PHE A C 1
ATOM 741 O O . PHE A 1 96 ? 6.402 -11.695 -12.391 1 98.44 96 PHE A O 1
ATOM 748 N N . VAL A 1 97 ? 6.336 -12.539 -10.312 1 98.88 97 VAL A N 1
ATOM 749 C CA . VAL A 1 97 ? 5.004 -13.117 -10.422 1 98.88 97 VAL A CA 1
ATOM 750 C C . VAL A 1 97 ? 3.975 -12.172 -9.805 1 98.88 97 VAL A C 1
ATOM 752 O O . VAL A 1 97 ? 4.125 -11.75 -8.656 1 98.88 97 VAL A O 1
ATOM 755 N N . PHE A 1 98 ? 2.977 -11.805 -10.57 1 98.88 98 PHE A N 1
ATOM 756 C CA . PHE A 1 98 ? 1.879 -10.961 -10.109 1 98.88 98 PHE A CA 1
ATOM 757 C C . PHE A 1 98 ? 0.536 -11.633 -10.375 1 98.88 98 PHE A C 1
ATOM 759 O O . PHE A 1 98 ? 0.466 -12.633 -11.094 1 98.88 98 PHE A O 1
ATOM 766 N N . ASN A 1 99 ? -0.475 -11.078 -9.727 1 98.06 99 ASN A N 1
ATOM 767 C CA . ASN A 1 99 ? -1.863 -11.438 -9.992 1 98.06 99 ASN A CA 1
ATOM 768 C C . ASN A 1 99 ? -2.648 -10.258 -10.562 1 98.06 99 ASN A C 1
ATOM 770 O O . ASN A 1 99 ? -2.521 -9.133 -10.078 1 98.06 99 ASN A O 1
ATOM 774 N N . LYS A 1 100 ? -3.301 -10.469 -11.602 1 97.62 100 LYS A N 1
ATOM 775 C CA . LYS A 1 100 ? -4.355 -9.57 -12.062 1 97.62 100 LYS A CA 1
ATOM 776 C C . LYS A 1 100 ? -5.719 -10.008 -11.539 1 97.62 100 LYS A C 1
ATOM 778 O O . LYS A 1 100 ? -6.23 -11.062 -11.922 1 97.62 100 LYS A O 1
ATOM 783 N N . GLN A 1 101 ? -6.254 -9.25 -10.664 1 95.62 101 GLN A N 1
ATOM 784 C CA . GLN A 1 101 ? -7.477 -9.617 -9.953 1 95.62 101 GLN A CA 1
ATOM 785 C C . GLN A 1 101 ? -8.523 -8.508 -10.047 1 95.62 101 GLN A C 1
ATOM 787 O O . GLN A 1 101 ? -8.195 -7.324 -9.945 1 95.62 101 GLN A O 1
ATOM 792 N N . TYR A 1 102 ? -9.789 -8.961 -10.25 1 94.5 102 TYR A N 1
ATOM 793 C CA . TYR A 1 102 ? -10.859 -7.973 -10.227 1 94.5 102 TYR A CA 1
ATOM 794 C C . TYR A 1 102 ? -11.25 -7.621 -8.797 1 94.5 102 TYR A C 1
ATOM 796 O O . TYR A 1 102 ? -11.469 -8.508 -7.973 1 94.5 102 TYR A O 1
ATOM 804 N N . ARG A 1 103 ? -11.344 -6.348 -8.516 1 95.38 103 ARG A N 1
ATOM 805 C CA . ARG A 1 103 ? -11.68 -5.875 -7.176 1 95.38 103 ARG A CA 1
ATOM 806 C C . ARG A 1 103 ? -13 -5.109 -7.184 1 95.38 103 ARG A C 1
ATOM 808 O O . ARG A 1 103 ? -13.141 -4.109 -7.895 1 95.38 103 ARG A O 1
ATOM 815 N N . ILE A 1 104 ? -13.867 -5.539 -6.367 1 93.62 104 ILE A N 1
ATOM 816 C CA . ILE A 1 104 ? -15.219 -4.988 -6.301 1 93.62 104 ILE A CA 1
ATOM 817 C C . ILE A 1 104 ? -15.156 -3.535 -5.836 1 93.62 104 ILE A C 1
ATOM 819 O O . ILE A 1 104 ? -15.797 -2.66 -6.426 1 93.62 104 ILE A O 1
ATOM 823 N N . PRO A 1 105 ? -14.352 -3.184 -4.848 1 94.69 105 PRO A N 1
ATOM 824 C CA . PRO A 1 105 ? -14.367 -1.808 -4.348 1 94.69 105 PRO A CA 1
ATOM 825 C C . PRO A 1 105 ? -13.977 -0.787 -5.414 1 94.69 105 PRO A C 1
ATOM 827 O O . PRO A 1 105 ? -14.547 0.302 -5.477 1 94.69 105 PRO A O 1
ATOM 830 N N . THR A 1 106 ? -13.031 -1.141 -6.246 1 93.69 106 THR A N 1
ATOM 831 C CA . THR A 1 106 ? -12.562 -0.213 -7.27 1 93.69 106 THR A CA 1
ATOM 832 C C . THR A 1 106 ? -13.258 -0.485 -8.602 1 93.69 106 THR A C 1
ATOM 834 O O . THR A 1 106 ? -13.102 0.281 -9.555 1 93.69 106 THR A O 1
ATOM 837 N N . LYS A 1 107 ? -13.984 -1.527 -8.703 1 92.12 107 LYS A N 1
ATOM 838 C CA . LYS A 1 107 ? -14.641 -1.97 -9.93 1 92.12 107 LYS A CA 1
ATOM 839 C C . LYS A 1 107 ? -13.656 -2.037 -11.086 1 92.12 107 LYS A C 1
ATOM 841 O O . LYS A 1 107 ? -13.93 -1.527 -12.18 1 92.12 107 LYS A O 1
ATOM 846 N N . SER A 1 108 ? -12.547 -2.629 -10.812 1 94.5 108 SER A N 1
ATOM 847 C CA . SER A 1 108 ? -11.477 -2.668 -11.812 1 94.5 108 SER A CA 1
ATOM 848 C C . SER A 1 108 ? -10.57 -3.879 -11.602 1 94.5 108 SER A C 1
ATOM 850 O O . SER A 1 108 ? -10.539 -4.457 -10.516 1 94.5 108 SER A O 1
ATOM 852 N N . TRP A 1 109 ? -9.969 -4.254 -12.711 1 96.81 109 TRP A N 1
ATOM 853 C CA . TRP A 1 109 ? -8.852 -5.18 -12.609 1 96.81 109 TRP A CA 1
ATOM 854 C C . TRP A 1 109 ? -7.625 -4.484 -12.023 1 96.81 109 TRP A C 1
ATOM 856 O O . TRP A 1 109 ? -7.328 -3.34 -12.375 1 96.81 109 TRP A O 1
ATOM 866 N N . THR A 1 110 ? -6.977 -5.191 -11.164 1 98.06 110 THR A N 1
ATOM 867 C CA . THR A 1 110 ? -5.836 -4.617 -10.461 1 98.06 110 THR A CA 1
ATOM 868 C C . THR A 1 110 ? -4.652 -5.582 -10.477 1 98.06 110 THR A C 1
ATOM 870 O O . THR A 1 110 ? -4.816 -6.777 -10.227 1 98.06 110 THR A O 1
ATOM 873 N N . LEU A 1 111 ? -3.486 -5.059 -10.859 1 98.75 111 LEU A N 1
ATOM 874 C CA . LEU A 1 111 ? -2.258 -5.828 -10.711 1 98.75 111 LEU A CA 1
ATOM 875 C C . LEU A 1 111 ? -1.771 -5.805 -9.266 1 98.75 111 LEU A C 1
ATOM 877 O O . LEU A 1 111 ? -1.545 -4.73 -8.703 1 98.75 111 LEU A O 1
ATOM 881 N N . GLU A 1 112 ? -1.62 -6.996 -8.688 1 98.75 112 GLU A N 1
ATOM 882 C CA . GLU A 1 112 ? -1.267 -7.129 -7.277 1 98.75 112 GLU A CA 1
ATOM 883 C C . GLU A 1 112 ? -0.193 -8.195 -7.078 1 98.75 112 GLU A C 1
ATOM 885 O O . GLU A 1 112 ? 0.035 -9.031 -7.957 1 98.75 112 GLU A O 1
ATOM 890 N N . PHE A 1 113 ? 0.495 -8.109 -5.93 1 98.88 113 PHE A N 1
ATOM 891 C CA . PHE A 1 113 ? 1.249 -9.281 -5.496 1 98.88 113 PHE A CA 1
ATOM 892 C C . PHE A 1 113 ? 0.311 -10.414 -5.113 1 98.88 113 PHE A C 1
ATOM 894 O O . PHE A 1 113 ? -0.788 -10.18 -4.609 1 98.88 113 PHE A O 1
ATOM 901 N N . PRO A 1 114 ? 0.767 -11.711 -5.383 1 98.5 114 PRO A N 1
ATOM 902 C CA . PRO A 1 114 ? 0.026 -12.773 -4.707 1 98.5 114 PRO A CA 1
ATOM 903 C C . PRO A 1 114 ? -0.001 -12.602 -3.189 1 98.5 114 PRO A C 1
ATOM 905 O O . PRO A 1 114 ? 0.935 -12.047 -2.609 1 98.5 114 PRO A O 1
ATOM 908 N N . GLY A 1 115 ? -0.997 -12.977 -2.564 1 96.94 115 GLY A N 1
ATOM 909 C CA . GLY A 1 115 ? -1.174 -12.82 -1.13 1 96.94 115 GLY A CA 1
ATOM 910 C C . GLY A 1 115 ? -2.604 -13.047 -0.678 1 96.94 115 GLY A C 1
ATOM 911 O O . GLY A 1 115 ? -3.482 -13.328 -1.496 1 96.94 115 GLY A O 1
ATOM 912 N N . GLY A 1 116 ? -2.838 -12.898 0.603 1 94 116 GLY A N 1
ATOM 913 C CA . GLY A 1 116 ? -4.156 -13.109 1.181 1 94 116 GLY A CA 1
ATOM 914 C C . GLY A 1 116 ? -4.156 -13.055 2.697 1 94 116 GLY A C 1
ATOM 915 O O . GLY A 1 116 ? -3.248 -12.484 3.303 1 94 116 GLY A O 1
ATOM 916 N N . ILE A 1 117 ? -5.238 -13.562 3.195 1 91.94 117 ILE A N 1
ATOM 917 C CA . ILE A 1 117 ? -5.445 -13.516 4.641 1 91.94 117 ILE A CA 1
ATOM 918 C C . ILE A 1 117 ? -4.508 -14.508 5.328 1 91.94 117 ILE A C 1
ATOM 920 O O . ILE A 1 117 ? -4.34 -15.633 4.859 1 91.94 117 ILE A O 1
ATOM 924 N N . GLN A 1 118 ? -3.844 -14.031 6.359 1 93.44 118 GLN A N 1
ATOM 925 C CA . GLN A 1 118 ? -3.111 -14.945 7.227 1 93.44 118 GLN A CA 1
ATOM 926 C C . GLN A 1 118 ? -4.055 -15.672 8.18 1 93.44 118 GLN A C 1
ATOM 928 O O . GLN A 1 118 ? -4.715 -15.039 9.008 1 93.44 118 GLN A O 1
ATOM 933 N N . GLU A 1 119 ? -4.078 -16.938 8.102 1 90 119 GLU A N 1
ATOM 934 C CA . GLU A 1 119 ? -4.961 -17.734 8.961 1 90 119 GLU A CA 1
ATOM 935 C C . GLU A 1 119 ? -4.395 -17.844 10.367 1 90 119 GLU A C 1
ATOM 937 O O . GLU A 1 119 ? -3.197 -17.656 10.586 1 90 119 GLU A O 1
ATOM 942 N N . ALA A 1 120 ? -5.285 -18.219 11.25 1 88 120 ALA A N 1
ATOM 943 C CA . ALA A 1 120 ? -4.879 -18.391 12.641 1 88 120 ALA A CA 1
ATOM 944 C C . ALA A 1 120 ? -3.857 -19.516 12.781 1 88 120 ALA A C 1
ATOM 946 O O . ALA A 1 120 ? -4.016 -20.578 12.18 1 88 120 ALA A O 1
ATOM 947 N N . GLY A 1 121 ? -2.783 -19.25 13.523 1 87.75 121 GLY A N 1
ATOM 948 C CA . GLY A 1 121 ? -1.805 -20.281 13.844 1 87.75 121 GLY A CA 1
ATOM 949 C C . GLY A 1 121 ? -0.703 -20.391 12.805 1 87.75 121 GLY A C 1
ATOM 950 O O . GLY A 1 121 ? 0.267 -21.125 13.008 1 87.75 121 GLY A O 1
ATOM 951 N N . GLU A 1 122 ? -0.873 -19.734 11.781 1 91.69 122 GLU A N 1
ATOM 952 C CA . GLU A 1 122 ? 0.163 -19.828 10.758 1 91.69 122 GLU A CA 1
ATOM 953 C C . GLU A 1 122 ? 1.117 -18.641 10.844 1 91.69 122 GLU A C 1
ATOM 955 O O . GLU A 1 122 ? 0.716 -17.531 11.227 1 91.69 122 GLU A O 1
ATOM 960 N N . SER A 1 123 ? 2.381 -18.938 10.539 1 94.62 123 SER A N 1
ATOM 961 C CA . SER A 1 123 ? 3.326 -17.844 10.375 1 94.62 123 SER A CA 1
ATOM 962 C C . SER A 1 123 ? 3.072 -17.078 9.078 1 94.62 123 SER A C 1
ATOM 964 O O . SER A 1 123 ? 2.402 -17.594 8.18 1 94.62 123 SER A O 1
ATOM 966 N N . SER A 1 124 ? 3.6 -15.891 9.047 1 96.19 124 SER A N 1
ATOM 967 C CA . SER A 1 124 ? 3.465 -15.117 7.816 1 96.19 124 SER A CA 1
ATOM 968 C C . SER A 1 124 ? 4.145 -15.812 6.645 1 96.19 124 SER A C 1
ATOM 970 O O . SER A 1 124 ? 3.641 -15.781 5.52 1 96.19 124 SER A O 1
ATOM 972 N N . THR A 1 125 ? 5.262 -16.438 6.906 1 98 125 THR A N 1
ATOM 973 C CA . THR A 1 125 ? 5.961 -17.188 5.867 1 98 125 THR A CA 1
ATOM 974 C C . THR A 1 125 ? 5.09 -18.328 5.348 1 98 125 THR A C 1
ATOM 976 O O . THR A 1 125 ? 4.922 -18.484 4.137 1 98 125 THR A O 1
ATOM 979 N N . ASP A 1 126 ? 4.5 -19.062 6.254 1 97.62 126 ASP A N 1
ATOM 980 C CA . ASP A 1 126 ? 3.641 -20.172 5.859 1 97.62 126 ASP A CA 1
ATOM 981 C C . ASP A 1 126 ? 2.436 -19.672 5.062 1 97.62 126 ASP A C 1
ATOM 983 O O . ASP A 1 126 ? 2.072 -20.266 4.043 1 97.62 126 ASP A O 1
ATOM 987 N N . ALA A 1 127 ? 1.824 -18.656 5.551 1 96.62 127 ALA A N 1
ATOM 988 C CA . ALA A 1 127 ? 0.687 -18.062 4.848 1 96.62 127 ALA A CA 1
ATOM 989 C C . ALA A 1 127 ? 1.077 -17.625 3.438 1 96.62 127 ALA A C 1
ATOM 991 O O . ALA A 1 127 ? 0.349 -17.891 2.477 1 96.62 127 ALA A O 1
ATOM 992 N N . GLY A 1 128 ? 2.248 -16.969 3.316 1 98.25 128 GLY A N 1
ATOM 993 C CA . GLY A 1 128 ? 2.723 -16.516 2.021 1 98.25 128 GLY A CA 1
ATOM 994 C C . GLY A 1 128 ? 2.934 -17.641 1.029 1 98.25 128 GLY A C 1
ATOM 995 O O . GLY A 1 128 ? 2.49 -17.547 -0.118 1 98.25 128 GLY A O 1
ATOM 996 N N . ILE A 1 129 ? 3.562 -18.672 1.491 1 98.44 129 ILE A N 1
ATOM 997 C CA . ILE A 1 129 ? 3.869 -19.812 0.624 1 98.44 129 ILE A CA 1
ATOM 998 C C . ILE A 1 129 ? 2.578 -20.516 0.22 1 98.44 129 ILE A C 1
ATOM 1000 O O . ILE A 1 129 ? 2.412 -20.906 -0.939 1 98.44 129 ILE A O 1
ATOM 1004 N N . ARG A 1 130 ? 1.704 -20.625 1.153 1 97.69 130 ARG A N 1
ATOM 1005 C CA . ARG A 1 130 ? 0.407 -21.219 0.854 1 97.69 130 ARG A CA 1
ATOM 1006 C C . ARG A 1 130 ? -0.351 -20.391 -0.18 1 97.69 130 ARG A C 1
ATOM 1008 O O . ARG A 1 130 ? -0.812 -20.922 -1.191 1 97.69 130 ARG A O 1
ATOM 1015 N N . GLU A 1 131 ? -0.505 -19.125 0.048 1 97.69 131 GLU A N 1
ATOM 1016 C CA . GLU A 1 131 ? -1.237 -18.234 -0.858 1 97.69 131 GLU A CA 1
ATOM 1017 C C . GLU A 1 131 ? -0.589 -18.203 -2.24 1 97.69 131 GLU A C 1
ATOM 1019 O O . GLU A 1 131 ? -1.285 -18.172 -3.256 1 97.69 131 GLU A O 1
ATOM 1024 N N . LEU A 1 132 ? 0.75 -18.188 -2.279 1 98.56 132 LEU A N 1
ATOM 1025 C CA . LEU A 1 132 ? 1.455 -18.219 -3.555 1 98.56 132 LEU A CA 1
ATOM 1026 C C . LEU A 1 132 ? 1.049 -19.453 -4.359 1 98.56 132 LEU A C 1
ATOM 1028 O O . LEU A 1 132 ? 0.692 -19.344 -5.535 1 98.56 132 LEU A O 1
ATOM 1032 N N . LYS A 1 133 ? 1.068 -20.562 -3.713 1 98.31 133 LYS A N 1
ATOM 1033 C CA . LYS A 1 133 ? 0.695 -21.812 -4.375 1 98.31 133 LYS A CA 1
ATOM 1034 C C . LYS A 1 133 ? -0.765 -21.781 -4.82 1 98.31 133 LYS A C 1
ATOM 1036 O O . LYS A 1 133 ? -1.078 -22.109 -5.965 1 98.31 133 LYS A O 1
ATOM 1041 N N . GLU A 1 134 ? -1.614 -21.375 -3.979 1 97.69 134 GLU A N 1
ATOM 1042 C CA . GLU A 1 134 ? -3.039 -21.359 -4.293 1 97.69 134 GLU A CA 1
ATOM 1043 C C . GLU A 1 134 ? -3.338 -20.406 -5.457 1 97.69 134 GLU A C 1
ATOM 1045 O O . GLU A 1 134 ? -4.062 -20.766 -6.387 1 97.69 134 GLU A O 1
ATOM 1050 N N . GLU A 1 135 ? -2.76 -19.25 -5.414 1 97.81 135 GLU A N 1
ATOM 1051 C CA . GLU A 1 135 ? -3.172 -18.203 -6.34 1 97.81 135 GLU A CA 1
ATOM 1052 C C . GLU A 1 135 ? -2.396 -18.281 -7.648 1 97.81 135 GLU A C 1
ATOM 1054 O O . GLU A 1 135 ? -2.844 -17.766 -8.68 1 97.81 135 GLU A O 1
ATOM 1059 N N . THR A 1 136 ? -1.218 -18.891 -7.695 1 98.38 136 THR A N 1
ATOM 1060 C CA . THR A 1 136 ? -0.392 -18.828 -8.898 1 98.38 136 THR A CA 1
ATOM 1061 C C . THR A 1 136 ? -0.034 -20.234 -9.375 1 98.38 136 THR A C 1
ATOM 1063 O O . THR A 1 136 ? 0.386 -20.422 -10.516 1 98.38 136 THR A O 1
ATOM 1066 N N . GLY A 1 137 ? -0.16 -21.234 -8.492 1 98.31 137 GLY A N 1
ATOM 1067 C CA . GLY A 1 137 ? 0.221 -22.609 -8.805 1 98.31 137 GLY A CA 1
ATOM 1068 C C . GLY A 1 137 ? 1.699 -22.875 -8.602 1 98.31 137 GLY A C 1
ATOM 1069 O O . GLY A 1 137 ? 2.129 -24.031 -8.586 1 98.31 137 GLY A O 1
ATOM 1070 N N . TYR A 1 138 ? 2.523 -21.875 -8.375 1 98.62 138 TYR A N 1
ATOM 1071 C CA . TYR A 1 138 ? 3.967 -22.047 -8.258 1 98.62 138 TYR A CA 1
ATOM 1072 C C . TYR A 1 138 ? 4.352 -22.484 -6.852 1 98.62 138 TYR A C 1
ATOM 1074 O O . TYR A 1 138 ? 3.768 -22.016 -5.871 1 98.62 138 TYR A O 1
ATOM 1082 N N . VAL A 1 139 ? 5.309 -23.297 -6.836 1 98.38 139 VAL A N 1
ATOM 1083 C CA . VAL A 1 139 ? 5.91 -23.734 -5.574 1 98.38 139 VAL A CA 1
ATOM 1084 C C . VAL A 1 139 ? 7.227 -22.984 -5.355 1 98.38 139 VAL A C 1
ATOM 1086 O O . VAL A 1 139 ? 8.109 -23.016 -6.219 1 98.38 139 VAL A O 1
ATOM 1089 N N . ALA A 1 140 ? 7.277 -22.344 -4.223 1 98.44 140 ALA A N 1
ATOM 1090 C CA . ALA A 1 140 ? 8.523 -21.656 -3.891 1 98.44 140 ALA A CA 1
ATOM 1091 C C . ALA A 1 140 ? 9.617 -22.641 -3.521 1 98.44 140 ALA A C 1
ATOM 1093 O O . ALA A 1 140 ? 9.359 -23.656 -2.852 1 98.44 140 ALA A O 1
ATOM 1094 N N . THR A 1 141 ? 10.852 -22.391 -3.896 1 97.56 141 THR A N 1
ATOM 1095 C CA . THR A 1 141 ? 11.992 -23.234 -3.564 1 97.56 141 THR A CA 1
ATOM 1096 C C . THR A 1 141 ? 12.758 -22.672 -2.373 1 97.56 141 THR A C 1
ATOM 1098 O O . THR A 1 141 ? 13.492 -23.391 -1.693 1 97.56 141 THR A O 1
ATOM 1101 N N . ASP A 1 142 ? 12.656 -21.391 -2.158 1 97.19 142 ASP A N 1
ATOM 1102 C CA . ASP A 1 142 ? 13.336 -20.719 -1.055 1 97.19 142 ASP A CA 1
ATOM 1103 C C . ASP A 1 142 ? 12.594 -19.453 -0.639 1 97.19 142 ASP A C 1
ATOM 1105 O O . ASP A 1 142 ? 11.844 -18.875 -1.427 1 97.19 142 ASP A O 1
ATOM 1109 N N . VAL A 1 143 ? 12.75 -19.109 0.608 1 97.88 143 VAL A N 1
ATOM 1110 C CA . VAL A 1 143 ? 12.297 -17.812 1.135 1 97.88 143 VAL A CA 1
ATOM 1111 C C . VAL A 1 143 ? 13.5 -16.922 1.433 1 97.88 143 VAL A C 1
ATOM 1113 O O . VAL A 1 143 ? 14.352 -17.281 2.254 1 97.88 143 VAL A O 1
ATOM 1116 N N . LEU A 1 144 ? 13.57 -15.82 0.794 1 96.25 144 LEU A N 1
ATOM 1117 C CA . LEU A 1 144 ? 14.734 -14.945 0.9 1 96.25 144 LEU A CA 1
ATOM 1118 C C . LEU A 1 144 ? 14.57 -13.953 2.049 1 96.25 144 LEU A C 1
ATOM 1120 O O . LEU A 1 144 ? 15.555 -13.508 2.639 1 96.25 144 LEU A O 1
ATOM 1124 N N . LEU A 1 145 ? 13.375 -13.562 2.264 1 96.12 145 LEU A N 1
ATOM 1125 C CA . LEU A 1 145 ? 13.078 -12.555 3.273 1 96.12 145 LEU A CA 1
ATOM 1126 C C . LEU A 1 145 ? 11.633 -12.672 3.746 1 96.12 145 LEU A C 1
ATOM 1128 O O . LEU A 1 145 ? 10.734 -12.961 2.951 1 96.12 145 LEU A O 1
ATOM 1132 N N . SER A 1 146 ? 11.422 -12.516 5 1 97.25 146 SER A N 1
ATOM 1133 C CA . SER A 1 146 ? 10.125 -12.336 5.629 1 97.25 146 SER A CA 1
ATOM 1134 C C . SER A 1 146 ? 10.141 -11.172 6.609 1 97.25 146 SER A C 1
ATOM 1136 O O . SER A 1 146 ? 10.93 -11.156 7.559 1 97.25 146 SER A O 1
ATOM 1138 N N . SER A 1 147 ? 9.297 -10.227 6.312 1 97.44 147 SER A N 1
ATOM 1139 C CA . SER A 1 147 ? 9.25 -9.102 7.242 1 97.44 147 SER A CA 1
ATOM 1140 C C . SER A 1 147 ? 8.695 -9.531 8.594 1 97.44 147 SER A C 1
ATOM 1142 O O . SER A 1 147 ? 8.016 -10.555 8.703 1 97.44 147 SER A O 1
ATOM 1144 N N . THR A 1 148 ? 9.031 -8.805 9.734 1 94.69 148 THR A N 1
ATOM 1145 C CA . THR A 1 148 ? 8.633 -9.227 11.07 1 94.69 148 THR A CA 1
ATOM 1146 C C . THR A 1 148 ? 7.719 -8.188 11.719 1 94.69 148 THR A C 1
ATOM 1148 O O . THR A 1 148 ? 6.996 -8.5 12.672 1 94.69 148 THR A O 1
ATOM 1151 N N . GLY A 1 149 ? 7.742 -6.961 11.414 1 95.62 149 GLY A N 1
ATOM 1152 C CA . GLY A 1 149 ? 6.887 -5.934 11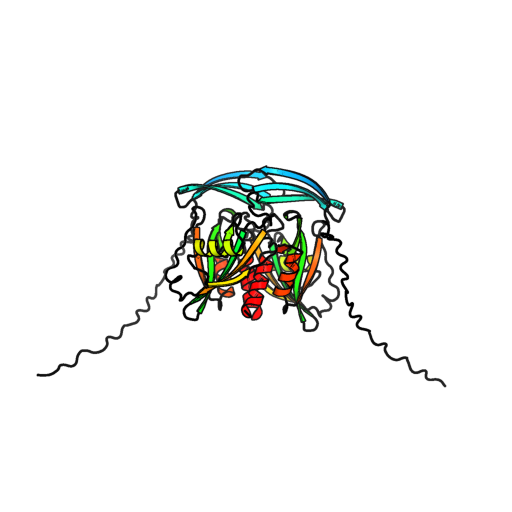.992 1 95.62 149 GLY A CA 1
ATOM 1153 C C . GLY A 1 149 ? 5.527 -5.848 11.328 1 95.62 149 GLY A C 1
ATOM 1154 O O . GLY A 1 149 ? 5.094 -6.789 10.656 1 95.62 149 GLY A O 1
ATOM 1155 N N . ARG A 1 150 ? 4.805 -4.84 11.664 1 96.5 150 ARG A N 1
ATOM 1156 C CA . ARG A 1 150 ? 3.498 -4.559 11.07 1 96.5 150 ARG A CA 1
ATOM 1157 C C . ARG A 1 150 ? 3.627 -3.609 9.891 1 96.5 150 ARG A C 1
ATOM 1159 O O . ARG A 1 150 ? 4.16 -2.506 10.023 1 96.5 150 ARG A O 1
ATOM 1166 N N . GLN A 1 151 ? 3.281 -4.117 8.75 1 98.06 151 GLN A N 1
ATOM 1167 C CA . GLN A 1 151 ? 3.229 -3.26 7.574 1 98.06 151 GLN A CA 1
ATOM 1168 C C . GLN A 1 151 ? 1.804 -2.783 7.305 1 98.06 151 GLN A C 1
ATOM 1170 O O . GLN A 1 151 ? 0.952 -3.568 6.883 1 98.06 151 GLN A O 1
ATOM 1175 N N . ALA A 1 152 ? 1.625 -1.54 7.547 1 97.12 152 ALA A N 1
ATOM 1176 C CA . ALA A 1 152 ? 0.287 -0.967 7.43 1 97.12 152 ALA A CA 1
ATOM 1177 C C . ALA A 1 152 ? -0.094 -0.751 5.969 1 97.12 152 ALA A C 1
ATOM 1179 O O . ALA A 1 152 ? 0.673 -0.168 5.199 1 97.12 152 ALA A O 1
ATOM 1180 N N . THR A 1 153 ? -1.244 -1.146 5.578 1 94.5 153 THR A N 1
ATOM 1181 C CA . THR A 1 153 ? -1.646 -1.09 4.18 1 94.5 153 THR A CA 1
ATOM 1182 C C . THR A 1 153 ? -2.336 0.234 3.867 1 94.5 153 THR A C 1
ATOM 1184 O O . THR A 1 153 ? -2.137 0.807 2.793 1 94.5 153 THR A O 1
ATOM 1187 N N . MET A 1 154 ? -3.186 0.734 4.684 1 95.44 154 MET A N 1
ATOM 1188 C CA . MET A 1 154 ? -3.811 2.051 4.609 1 95.44 154 MET A CA 1
ATOM 1189 C C . MET A 1 154 ? -4.027 2.631 6.004 1 95.44 154 MET A C 1
ATOM 1191 O O . MET A 1 154 ? -5.164 2.75 6.461 1 95.44 154 MET A O 1
ATOM 1195 N N . PRO A 1 155 ? -2.973 3.088 6.547 1 95.56 155 PRO A N 1
ATOM 1196 C CA . PRO A 1 155 ? -3.014 3.438 7.969 1 95.56 155 PRO A CA 1
ATOM 1197 C C . PRO A 1 155 ? -3.893 4.652 8.25 1 95.56 155 PRO A C 1
ATOM 1199 O O . PRO A 1 155 ? -4.215 4.93 9.406 1 95.56 155 PRO A O 1
ATOM 1202 N N . SER A 1 156 ? -4.293 5.395 7.25 1 94.06 156 SER A N 1
ATOM 1203 C CA . SER A 1 156 ? -5.148 6.555 7.461 1 94.06 156 SER A CA 1
ATOM 1204 C C . SER A 1 156 ? -6.609 6.145 7.617 1 94.06 156 SER A C 1
ATOM 1206 O O . SER A 1 156 ? -7.438 6.938 8.07 1 94.06 156 SER A O 1
ATOM 1208 N N . ARG A 1 157 ? -6.914 4.859 7.273 1 95.31 157 ARG A N 1
ATOM 1209 C CA . ARG A 1 157 ? -8.328 4.5 7.215 1 95.31 157 ARG A CA 1
ATOM 1210 C C . ARG A 1 157 ? -8.586 3.17 7.914 1 95.31 157 ARG A C 1
ATOM 1212 O O . ARG A 1 157 ? -9.695 2.916 8.391 1 95.31 157 ARG A O 1
ATOM 1219 N N . LEU A 1 158 ? -7.602 2.355 7.863 1 94.69 158 LEU A N 1
ATOM 1220 C CA . LEU A 1 158 ? -7.773 0.975 8.305 1 94.69 158 LEU A CA 1
ATOM 1221 C C . LEU A 1 158 ? -6.785 0.636 9.414 1 94.69 158 LEU A C 1
ATOM 1223 O O . LEU A 1 158 ? -5.691 1.202 9.477 1 94.69 158 LEU A O 1
ATOM 1227 N N . ASN A 1 159 ? -7.168 -0.344 10.195 1 92.69 159 ASN A N 1
ATOM 1228 C CA . ASN A 1 159 ? -6.238 -0.892 11.18 1 92.69 159 ASN A CA 1
ATOM 1229 C C . ASN A 1 159 ? -5.539 -2.141 10.656 1 92.69 159 ASN A C 1
ATOM 1231 O O . ASN A 1 159 ? -4.781 -2.787 11.383 1 92.69 159 ASN A O 1
ATOM 1235 N N . ASP A 1 160 ? -5.738 -2.467 9.406 1 92 160 ASP A N 1
ATOM 1236 C CA . ASP A 1 160 ? -5.207 -3.674 8.781 1 92 160 ASP A CA 1
ATOM 1237 C C . ASP A 1 160 ? -3.693 -3.57 8.586 1 92 160 ASP A C 1
ATOM 1239 O O . ASP A 1 160 ? -3.191 -2.547 8.117 1 92 160 ASP A O 1
ATOM 1243 N N . THR A 1 161 ? -3.002 -4.621 8.992 1 95.25 161 THR A N 1
ATOM 1244 C CA . THR A 1 161 ? -1.569 -4.742 8.742 1 95.25 161 THR A CA 1
ATOM 1245 C C . THR A 1 161 ? -1.25 -6.07 8.062 1 95.25 161 THR A C 1
ATOM 1247 O O . THR A 1 161 ? -2.051 -7.004 8.102 1 95.25 161 THR A O 1
ATOM 1250 N N . ALA A 1 162 ? -0.172 -6.055 7.367 1 96.62 162 ALA A N 1
ATOM 1251 C CA . ALA A 1 162 ? 0.294 -7.238 6.652 1 96.62 162 ALA A CA 1
ATOM 1252 C C . ALA A 1 162 ? 1.794 -7.441 6.848 1 96.62 162 ALA A C 1
ATOM 1254 O O . ALA A 1 162 ? 2.445 -6.672 7.555 1 96.62 162 ALA A O 1
ATOM 1255 N N . ARG A 1 163 ? 2.236 -8.531 6.34 1 97.62 163 ARG A N 1
ATOM 1256 C CA . ARG A 1 163 ? 3.668 -8.781 6.203 1 97.62 163 ARG A CA 1
ATOM 1257 C C . ARG A 1 163 ? 4.023 -9.164 4.773 1 97.62 163 ARG A C 1
ATOM 1259 O O . ARG A 1 163 ? 3.143 -9.477 3.971 1 97.62 163 ARG A O 1
ATOM 1266 N N . HIS A 1 164 ? 5.277 -9 4.453 1 98.62 164 HIS A N 1
ATOM 1267 C CA . HIS A 1 164 ? 5.777 -9.289 3.111 1 98.62 164 HIS A CA 1
ATOM 1268 C C . HIS A 1 164 ? 6.789 -10.43 3.135 1 98.62 164 HIS A C 1
ATOM 1270 O O . HIS A 1 164 ? 7.684 -10.453 3.984 1 98.62 164 HIS A O 1
ATOM 1276 N N . VAL A 1 165 ? 6.629 -11.328 2.234 1 98.56 165 VAL A N 1
ATOM 1277 C CA . VAL A 1 165 ? 7.531 -12.461 2.066 1 98.56 165 VAL A CA 1
ATOM 1278 C C . VAL A 1 165 ? 8.148 -12.43 0.671 1 98.56 165 VAL A C 1
ATOM 1280 O O . VAL A 1 165 ? 7.445 -12.242 -0.324 1 98.56 165 VAL A O 1
ATOM 1283 N N . VAL A 1 166 ? 9.484 -12.523 0.575 1 98.5 166 VAL A N 1
ATOM 1284 C CA . VAL A 1 166 ? 10.18 -12.648 -0.7 1 98.5 166 VAL A CA 1
ATOM 1285 C C . VAL A 1 166 ? 10.562 -14.109 -0.943 1 98.5 166 VAL A C 1
ATOM 1287 O O . VAL A 1 166 ? 11.273 -14.711 -0.136 1 98.5 166 VAL A O 1
ATOM 1290 N N . ALA A 1 167 ? 10.062 -14.586 -2.037 1 98.44 167 ALA A N 1
ATOM 1291 C CA . ALA A 1 167 ? 10.266 -16 -2.32 1 98.44 167 ALA A CA 1
ATOM 1292 C C . ALA A 1 167 ? 10.945 -16.203 -3.672 1 98.44 167 ALA A C 1
ATOM 1294 O O . ALA A 1 167 ? 10.781 -15.383 -4.582 1 98.44 167 ALA A O 1
ATOM 1295 N N . GLU A 1 168 ? 11.664 -17.297 -3.781 1 98.06 168 GLU A N 1
ATOM 1296 C CA . GLU A 1 168 ? 12.281 -17.734 -5.027 1 98.06 168 GLU A CA 1
ATOM 1297 C C . GLU A 1 168 ? 11.57 -18.953 -5.602 1 98.06 168 GLU A C 1
ATOM 1299 O O . GLU A 1 168 ? 11.211 -19.875 -4.863 1 98.06 168 GLU A O 1
ATOM 1304 N N . ILE A 1 169 ? 11.352 -18.891 -6.906 1 98.62 169 ILE A N 1
ATOM 1305 C CA . ILE A 1 169 ? 10.734 -20.016 -7.625 1 98.62 169 ILE A CA 1
ATOM 1306 C C . ILE A 1 169 ? 11.703 -20.531 -8.695 1 98.62 169 ILE A C 1
ATOM 1308 O O . ILE A 1 169 ? 12.195 -19.75 -9.516 1 98.62 169 ILE A O 1
ATOM 1312 N N . ASP A 1 170 ? 12 -21.812 -8.672 1 98.56 170 ASP A N 1
ATOM 1313 C CA . ASP A 1 170 ? 12.727 -22.453 -9.758 1 98.56 170 ASP A CA 1
ATOM 1314 C C . ASP A 1 170 ? 11.773 -22.906 -10.867 1 98.56 170 ASP A C 1
ATOM 1316 O O . ASP A 1 170 ? 11.125 -23.953 -10.758 1 98.56 170 ASP A O 1
ATOM 1320 N N . GLY A 1 171 ? 11.727 -22.094 -11.906 1 98.06 171 GLY A N 1
ATOM 1321 C CA . GLY A 1 171 ? 10.797 -22.344 -13 1 98.06 171 GLY A CA 1
ATOM 1322 C C . GLY A 1 171 ? 11.148 -23.562 -13.812 1 98.06 171 GLY A C 1
ATOM 1323 O O . GLY A 1 171 ? 10.336 -24.047 -14.602 1 98.06 171 GLY A O 1
ATOM 1324 N N . ASP A 1 172 ? 12.328 -24.062 -13.625 1 98.12 172 ASP A N 1
ATOM 1325 C CA . ASP A 1 172 ? 12.781 -25.219 -14.398 1 98.12 172 ASP A CA 1
ATOM 1326 C C . ASP A 1 172 ? 12.555 -26.516 -13.625 1 98.12 172 ASP A C 1
ATOM 1328 O O . ASP A 1 172 ? 12.742 -27.609 -14.164 1 98.12 172 ASP A O 1
ATOM 1332 N N . SER A 1 173 ? 12.195 -26.391 -12.414 1 97.25 173 SER A N 1
ATOM 1333 C CA . SER A 1 173 ? 11.922 -27.562 -11.594 1 97.25 173 SER A CA 1
ATOM 1334 C C . SER A 1 173 ? 10.664 -28.297 -12.078 1 97.25 173 SER A C 1
ATOM 1336 O O . SER A 1 173 ? 9.695 -27.656 -12.492 1 97.25 173 SER A O 1
ATOM 1338 N N . LYS A 1 174 ? 10.609 -29.625 -11.875 1 96.88 174 LYS A N 1
ATOM 1339 C CA . LYS A 1 174 ? 9.438 -30.422 -12.219 1 96.88 174 LYS A CA 1
ATOM 1340 C C . LYS A 1 174 ? 8.211 -29.984 -11.43 1 96.88 174 LYS A C 1
ATOM 1342 O O . LYS A 1 174 ? 7.086 -30.031 -11.93 1 96.88 174 LYS A O 1
ATOM 1347 N N . LEU A 1 175 ? 8.422 -29.5 -10.266 1 95.44 175 LEU A N 1
ATOM 1348 C CA . LEU A 1 175 ? 7.348 -29.062 -9.391 1 95.44 175 LEU A CA 1
ATOM 1349 C C . LEU A 1 175 ? 6.605 -27.875 -9.992 1 95.44 175 LEU A C 1
ATOM 1351 O O . LEU A 1 175 ? 5.449 -27.609 -9.648 1 95.44 175 LEU A O 1
ATOM 1355 N N . ASN A 1 176 ? 7.289 -27.156 -10.844 1 97.94 176 ASN A N 1
ATOM 1356 C CA . ASN A 1 176 ? 6.715 -25.922 -11.383 1 97.94 176 ASN A CA 1
ATOM 1357 C C . ASN A 1 176 ? 6.5 -26.031 -12.891 1 97.94 176 ASN A C 1
ATOM 1359 O O . ASN A 1 176 ? 6.391 -25.016 -13.578 1 97.94 176 ASN A O 1
ATOM 1363 N N . SER A 1 177 ? 6.461 -27.266 -13.406 1 95.44 177 SER A N 1
ATOM 1364 C CA . SER A 1 177 ? 6.309 -27.484 -14.844 1 95.44 177 SER A CA 1
ATOM 1365 C C . SER A 1 177 ? 4.879 -27.219 -15.297 1 95.44 177 SER A C 1
ATOM 1367 O O . SER A 1 177 ? 4.648 -26.828 -16.438 1 95.44 177 SER A O 1
ATOM 1369 N N . HIS A 1 178 ? 3.93 -27.453 -14.422 1 95.38 178 HIS A N 1
ATOM 1370 C CA . HIS A 1 178 ? 2.52 -27.234 -14.727 1 95.38 178 HIS A CA 1
ATOM 1371 C C . HIS A 1 178 ? 1.803 -26.562 -13.555 1 95.38 178 HIS A C 1
ATOM 1373 O O . HIS A 1 178 ? 0.921 -27.172 -12.938 1 95.38 178 HIS A O 1
ATOM 1379 N N . PRO A 1 179 ? 2.154 -25.312 -13.375 1 96.19 179 PRO A N 1
ATOM 1380 C CA . PRO A 1 179 ? 1.484 -24.625 -12.258 1 96.19 179 PRO A CA 1
ATOM 1381 C C . PRO A 1 179 ? -0.031 -24.562 -12.43 1 96.19 179 PRO A C 1
ATOM 1383 O O . PRO A 1 179 ? -0.519 -24.281 -13.531 1 96.19 179 PRO A O 1
ATOM 1386 N N . LYS A 1 180 ? -0.777 -24.891 -11.336 1 95.75 180 LYS A N 1
ATOM 1387 C CA . LYS A 1 180 ? -2.236 -24.859 -11.336 1 95.75 180 LYS A CA 1
ATOM 1388 C C . LYS A 1 180 ? -2.768 -24.047 -10.156 1 95.75 180 LYS A C 1
ATOM 1390 O O . LYS A 1 180 ? -2.438 -24.328 -9 1 95.75 180 LYS A O 1
ATOM 1395 N N . GLN A 1 181 ? -3.545 -23.078 -10.438 1 96 181 GLN A N 1
ATOM 1396 C CA . GLN A 1 181 ? -4.168 -22.266 -9.406 1 96 181 GLN A CA 1
ATOM 1397 C C . GLN A 1 181 ? -5.25 -23.047 -8.664 1 96 181 GLN A C 1
ATOM 1399 O O . GLN A 1 181 ? -5.863 -23.953 -9.227 1 96 181 GLN A O 1
ATOM 1404 N N . TYR A 1 182 ? -5.465 -22.766 -7.434 1 93.81 182 TYR A N 1
ATOM 1405 C CA . TYR A 1 182 ? -6.57 -23.203 -6.598 1 93.81 182 TYR A CA 1
ATOM 1406 C C . TYR A 1 182 ? -7.246 -22.031 -5.91 1 93.81 182 TYR A C 1
ATOM 1408 O O . TYR A 1 182 ? -6.887 -21.672 -4.789 1 93.81 182 TYR A O 1
ATOM 1416 N N . LEU A 1 183 ? -8.227 -21.5 -6.531 1 90.06 183 LEU A N 1
ATOM 1417 C CA . LEU A 1 183 ? -8.828 -20.234 -6.145 1 90.06 183 LEU A CA 1
ATOM 1418 C C . LEU A 1 183 ? -10.141 -20.453 -5.406 1 90.06 183 LEU A C 1
ATOM 1420 O O . LEU A 1 183 ? -10.859 -21.422 -5.684 1 90.06 183 LEU A O 1
ATOM 1424 N N . ASP A 1 184 ? -10.414 -19.562 -4.512 1 82.94 184 ASP A N 1
ATOM 1425 C CA . ASP A 1 184 ? -11.742 -19.531 -3.902 1 82.94 184 ASP A CA 1
ATOM 1426 C C . ASP A 1 184 ? -12.742 -18.812 -4.797 1 82.94 184 ASP A C 1
ATOM 1428 O O . ASP A 1 184 ? -12.367 -18.219 -5.809 1 82.94 184 ASP A O 1
ATOM 1432 N N . ASP A 1 185 ? -13.992 -18.906 -4.422 1 79.06 185 ASP A N 1
ATOM 1433 C CA . ASP A 1 185 ? -15.086 -18.391 -5.23 1 79.06 185 ASP A CA 1
ATOM 1434 C C . ASP A 1 185 ? -14.961 -16.875 -5.406 1 79.06 185 ASP A C 1
ATOM 1436 O O . ASP A 1 185 ? -15.43 -16.328 -6.406 1 79.06 185 ASP A O 1
ATOM 1440 N N . ALA A 1 186 ? -14.383 -16.266 -4.469 1 77.5 186 ALA A N 1
ATOM 1441 C CA . ALA A 1 186 ? -14.312 -14.805 -4.516 1 77.5 186 ALA A CA 1
ATOM 1442 C C . ALA A 1 186 ? -13.047 -14.344 -5.23 1 77.5 186 ALA A C 1
ATOM 1444 O O . ALA A 1 186 ? -12.852 -13.141 -5.457 1 77.5 186 ALA A O 1
ATOM 1445 N N . GLU A 1 187 ? -12.219 -15.258 -5.57 1 81.44 187 GLU A N 1
ATOM 1446 C CA . GLU A 1 187 ? -10.945 -14.93 -6.199 1 81.44 187 GLU A CA 1
ATOM 1447 C C . GLU A 1 187 ? -10.992 -15.172 -7.703 1 81.44 187 GLU A C 1
ATOM 1449 O O . GLU A 1 187 ? -11.211 -16.297 -8.156 1 81.44 187 GLU A O 1
ATOM 1454 N N . MET A 1 188 ? -11.023 -14.164 -8.469 1 82 188 MET A N 1
ATOM 1455 C CA . MET A 1 188 ? -10.82 -14.203 -9.914 1 82 188 MET A CA 1
ATOM 1456 C C . MET A 1 188 ? -9.492 -13.555 -10.289 1 82 188 MET A C 1
ATOM 1458 O O . MET A 1 188 ? -9.414 -12.336 -10.445 1 82 188 MET A O 1
ATOM 1462 N N . THR A 1 189 ? -8.547 -14.406 -10.398 1 91.06 189 THR A N 1
ATOM 1463 C CA . THR A 1 189 ? -7.188 -13.891 -10.562 1 91.06 189 THR A CA 1
ATOM 1464 C C . THR A 1 189 ? -6.484 -14.594 -11.719 1 91.06 189 THR A C 1
ATOM 1466 O O . THR A 1 189 ? -6.656 -15.797 -11.914 1 91.06 189 THR A O 1
ATOM 1469 N N . GLU A 1 190 ? -5.844 -13.852 -12.484 1 95.19 190 GLU A N 1
ATOM 1470 C CA . GLU A 1 190 ? -4.938 -14.328 -13.531 1 95.19 190 GLU A CA 1
ATOM 1471 C C . GLU A 1 190 ? -3.48 -14.086 -13.148 1 95.19 190 GLU A C 1
ATOM 1473 O O . GLU A 1 190 ? -3.141 -13.023 -12.609 1 95.19 190 GLU A O 1
ATOM 1478 N N . VAL A 1 191 ? -2.66 -15.102 -13.445 1 98.25 191 VAL A N 1
ATOM 1479 C CA . VAL A 1 191 ? -1.241 -14.945 -13.148 1 98.25 191 VAL A CA 1
ATOM 1480 C C . VAL A 1 191 ? -0.57 -14.102 -14.227 1 98.25 191 VAL A C 1
ATOM 1482 O O . VAL A 1 191 ? -0.793 -14.312 -15.414 1 98.25 191 VAL A O 1
ATOM 1485 N N . VAL A 1 192 ? 0.203 -13.125 -13.836 1 98.62 192 VAL A N 1
ATOM 1486 C CA . VAL A 1 192 ? 0.951 -12.266 -14.75 1 98.62 192 VAL A CA 1
ATOM 1487 C C . VAL A 1 192 ? 2.443 -12.352 -14.438 1 98.62 192 VAL A C 1
ATOM 1489 O O . VAL A 1 192 ? 2.861 -12.109 -13.305 1 98.62 192 VAL A O 1
ATOM 1492 N N . LEU A 1 193 ? 3.217 -12.75 -15.406 1 98.69 193 LEU A N 1
ATOM 1493 C CA . LEU A 1 193 ? 4.672 -12.734 -15.281 1 98.69 193 LEU A CA 1
ATOM 1494 C C . LEU A 1 193 ? 5.262 -11.508 -15.969 1 98.69 193 LEU A C 1
ATOM 1496 O O . LEU A 1 193 ? 4.961 -11.242 -17.141 1 98.69 193 LEU A O 1
ATOM 1500 N N . ILE A 1 194 ? 6.059 -10.766 -15.258 1 98.56 194 ILE A N 1
ATOM 1501 C CA . ILE A 1 194 ? 6.738 -9.625 -15.852 1 98.56 194 ILE A CA 1
ATOM 1502 C C . ILE A 1 194 ? 8.25 -9.812 -15.758 1 98.56 194 ILE A C 1
ATOM 1504 O O . ILE A 1 194 ? 8.781 -10.086 -14.68 1 98.56 194 ILE A O 1
ATOM 1508 N N . LYS A 1 195 ? 8.906 -9.703 -16.891 1 97.62 195 LYS A N 1
ATOM 1509 C CA . LYS A 1 195 ? 10.367 -9.789 -16.891 1 97.62 195 LYS A CA 1
ATOM 1510 C C . LYS A 1 195 ? 10.984 -8.734 -15.977 1 97.62 195 LYS A C 1
ATOM 1512 O O . LYS A 1 195 ? 10.602 -7.566 -16.031 1 97.62 195 LYS A O 1
ATOM 1517 N N . ALA A 1 196 ? 11.938 -9.219 -15.164 1 95.94 196 ALA A N 1
ATOM 1518 C CA . ALA A 1 196 ? 12.562 -8.32 -14.203 1 95.94 196 ALA A CA 1
ATOM 1519 C C . ALA A 1 196 ? 13.211 -7.133 -14.898 1 95.94 196 ALA A C 1
ATOM 1521 O O . ALA A 1 196 ? 13.125 -6 -14.414 1 95.94 196 ALA A O 1
ATOM 1522 N N . SER A 1 197 ? 13.82 -7.328 -16.047 1 93.12 197 SER A N 1
ATOM 1523 C CA . SER A 1 197 ? 14.547 -6.297 -16.781 1 93.12 197 SER A CA 1
ATOM 1524 C C . SER A 1 197 ? 13.594 -5.25 -17.344 1 93.12 197 SER A C 1
ATOM 1526 O O . SER A 1 197 ? 14.023 -4.164 -17.75 1 93.12 197 SER A O 1
ATOM 1528 N N . GLU A 1 198 ? 12.312 -5.523 -17.422 1 95.81 198 GLU A N 1
ATOM 1529 C CA . GLU A 1 198 ? 11.32 -4.629 -18 1 95.81 198 GLU A CA 1
ATOM 1530 C C . GLU A 1 198 ? 10.227 -4.293 -17 1 95.81 198 GLU A C 1
ATOM 1532 O O . GLU A 1 198 ? 9.109 -3.939 -17.391 1 95.81 198 GLU A O 1
ATOM 1537 N N . LEU A 1 199 ? 10.516 -4.418 -15.758 1 96.88 199 LEU A N 1
ATOM 1538 C CA . LEU A 1 199 ? 9.484 -4.367 -14.719 1 96.88 199 LEU A CA 1
ATOM 1539 C C . LEU A 1 199 ? 8.758 -3.029 -14.75 1 96.88 199 LEU A C 1
ATOM 1541 O O . LEU A 1 199 ? 7.555 -2.979 -15.016 1 96.88 199 LEU A O 1
ATOM 1545 N N . LEU A 1 200 ? 9.453 -1.913 -14.555 1 96.81 200 LEU A N 1
ATOM 1546 C CA . LEU A 1 200 ? 8.797 -0.615 -14.438 1 96.81 200 LEU A CA 1
ATOM 1547 C C . LEU A 1 200 ? 8.18 -0.199 -15.766 1 96.81 200 LEU A C 1
ATOM 1549 O O . LEU A 1 200 ? 7.023 0.226 -15.812 1 96.81 200 LEU A O 1
ATOM 1553 N N . PRO A 1 201 ? 8.875 -0.339 -16.938 1 96.94 201 PRO A N 1
ATOM 1554 C CA . PRO A 1 201 ? 8.234 0.003 -18.203 1 96.94 201 PRO A CA 1
ATOM 1555 C C . PRO A 1 201 ? 6.953 -0.788 -18.453 1 96.94 201 PRO A C 1
ATOM 1557 O O . PRO A 1 201 ? 5.973 -0.239 -18.969 1 96.94 201 PRO A O 1
ATOM 1560 N N . THR A 1 202 ? 6.969 -2.07 -18.125 1 98.31 202 THR A N 1
ATOM 1561 C CA . THR A 1 202 ? 5.777 -2.891 -18.312 1 98.31 202 THR A CA 1
ATOM 1562 C C . THR A 1 202 ? 4.637 -2.4 -17.422 1 98.31 202 THR A C 1
ATOM 1564 O O . THR A 1 202 ? 3.496 -2.287 -17.875 1 98.31 202 THR A O 1
ATOM 1567 N N . ILE A 1 203 ? 4.934 -2.078 -16.172 1 98.38 203 ILE A N 1
ATOM 1568 C CA . ILE A 1 203 ? 3.922 -1.594 -15.227 1 98.38 203 ILE A CA 1
ATOM 1569 C C . ILE A 1 203 ? 3.369 -0.256 -15.719 1 98.38 203 ILE A C 1
ATOM 1571 O O . ILE A 1 203 ? 2.164 -0.009 -15.633 1 98.38 203 ILE A O 1
ATOM 1575 N N . GLN A 1 204 ? 4.227 0.568 -16.234 1 97.81 204 GLN A N 1
ATOM 1576 C CA . GLN A 1 204 ? 3.811 1.859 -16.766 1 97.81 204 GLN A CA 1
ATOM 1577 C C . GLN A 1 204 ? 2.895 1.684 -17.969 1 97.81 204 GLN A C 1
ATOM 1579 O O . GLN A 1 204 ? 1.99 2.492 -18.203 1 97.81 204 GLN A O 1
ATOM 1584 N N . SER A 1 205 ? 3.117 0.667 -18.703 1 98.12 205 SER A N 1
ATOM 1585 C CA . SER A 1 205 ? 2.223 0.351 -19.812 1 98.12 205 SER A CA 1
ATOM 1586 C C . SER A 1 205 ? 0.895 -0.203 -19.312 1 98.12 205 SER A C 1
ATOM 1588 O O . SER A 1 205 ? -0.171 0.207 -19.781 1 98.12 205 SER A O 1
ATOM 1590 N N . LEU A 1 206 ? 0.928 -1.04 -18.297 1 98.25 206 LEU A N 1
ATOM 1591 C CA . LEU A 1 206 ? -0.248 -1.725 -17.781 1 98.25 206 LEU A CA 1
ATOM 1592 C C . LEU A 1 206 ? -1.169 -0.746 -17.047 1 98.25 206 LEU A C 1
ATOM 1594 O O . LEU A 1 206 ? -2.389 -0.92 -17.047 1 98.25 206 LEU A O 1
ATOM 1598 N N . GLU A 1 207 ? -0.578 0.297 -16.438 1 97.44 207 GLU A N 1
ATOM 1599 C CA . GLU A 1 207 ? -1.388 1.194 -15.625 1 97.44 207 GLU A CA 1
ATOM 1600 C C . GLU A 1 207 ? -2.332 2.027 -16.484 1 97.44 207 GLU A C 1
ATOM 1602 O O . GLU A 1 207 ? -3.201 2.729 -15.969 1 97.44 207 GLU A O 1
ATOM 1607 N N . LYS A 1 208 ? -2.158 1.976 -17.828 1 95.69 208 LYS A N 1
ATOM 1608 C CA . LYS A 1 208 ? -3.082 2.637 -18.75 1 95.69 208 LYS A CA 1
ATOM 1609 C C . LYS A 1 208 ? -4.383 1.851 -18.875 1 95.69 208 LYS A C 1
ATOM 1611 O O . LYS A 1 208 ? -5.395 2.389 -19.328 1 95.69 208 LYS A O 1
ATOM 1616 N N . GLU A 1 209 ? -4.387 0.578 -18.484 1 94.88 209 GLU A N 1
ATOM 1617 C CA . GLU A 1 209 ? -5.523 -0.302 -18.734 1 94.88 209 GLU A CA 1
ATOM 1618 C C . GLU A 1 209 ? -6.078 -0.878 -17.438 1 94.88 209 GLU A C 1
ATOM 1620 O O . GLU A 1 209 ? -7.246 -1.266 -17.375 1 94.88 209 GLU A O 1
ATOM 1625 N N . LEU A 1 210 ? -5.285 -0.98 -16.5 1 96.31 210 LEU A N 1
ATOM 1626 C CA . LEU A 1 210 ? -5.73 -1.543 -15.227 1 96.31 210 LEU A CA 1
ATOM 1627 C C . LEU A 1 210 ? -5.148 -0.763 -14.047 1 96.31 210 LEU A C 1
ATOM 1629 O O . LEU A 1 210 ? -4.234 0.044 -14.227 1 96.31 210 LEU A O 1
ATOM 1633 N N . ASP A 1 211 ? -5.785 -0.918 -12.844 1 97.75 211 ASP A N 1
ATOM 1634 C CA . ASP A 1 211 ? -5.191 -0.359 -11.633 1 97.75 211 ASP A CA 1
ATOM 1635 C C . ASP A 1 211 ? -3.934 -1.128 -11.234 1 97.75 211 ASP A C 1
ATOM 1637 O O . ASP A 1 211 ? -3.785 -2.305 -11.57 1 97.75 211 ASP A O 1
ATOM 1641 N N . ILE A 1 212 ? -3.021 -0.436 -10.648 1 98.81 212 ILE A N 1
ATOM 1642 C CA . ILE A 1 212 ? -1.831 -1.052 -10.07 1 98.81 212 ILE A CA 1
ATOM 1643 C C . ILE A 1 212 ? -1.837 -0.863 -8.555 1 98.81 212 ILE A C 1
ATOM 1645 O O . ILE A 1 212 ? -1.983 0.258 -8.062 1 98.81 212 ILE A O 1
ATOM 1649 N N . ALA A 1 213 ? -1.723 -1.97 -7.836 1 98.75 213 ALA A N 1
ATOM 1650 C CA . ALA A 1 213 ? -1.605 -1.805 -6.391 1 98.75 213 ALA A CA 1
ATOM 1651 C C . ALA A 1 213 ? -0.427 -0.903 -6.035 1 98.75 213 ALA A C 1
ATOM 1653 O O . ALA A 1 213 ? 0.646 -1.009 -6.633 1 98.75 213 ALA A O 1
ATOM 1654 N N . SER A 1 214 ? -0.663 -0.069 -5.055 1 98.5 214 SER A N 1
ATOM 1655 C CA . SER A 1 214 ? 0.338 0.917 -4.66 1 98.5 214 SER A CA 1
ATOM 1656 C C . SER A 1 214 ? 1.655 0.249 -4.281 1 98.5 214 SER A C 1
ATOM 1658 O O . SER A 1 214 ? 2.729 0.725 -4.656 1 98.5 214 SER A O 1
ATOM 1660 N N . ASN A 1 215 ? 1.588 -0.866 -3.492 1 98.69 215 ASN A N 1
ATOM 1661 C CA . ASN A 1 215 ? 2.814 -1.524 -3.055 1 98.69 215 ASN A CA 1
ATOM 1662 C C . ASN A 1 215 ? 3.537 -2.193 -4.223 1 98.69 215 ASN A C 1
ATOM 1664 O O . ASN A 1 215 ? 4.758 -2.348 -4.191 1 98.69 215 ASN A O 1
ATOM 1668 N N . VAL A 1 216 ? 2.822 -2.539 -5.273 1 98.81 216 VAL A N 1
ATOM 1669 C CA . VAL A 1 216 ? 3.445 -3.055 -6.488 1 98.81 216 VAL A CA 1
ATOM 1670 C C . VAL A 1 216 ? 4.18 -1.93 -7.215 1 98.81 216 VAL A C 1
ATOM 1672 O O . VAL A 1 216 ? 5.309 -2.109 -7.668 1 98.81 216 VAL A O 1
ATOM 1675 N N . TYR A 1 217 ? 3.525 -0.834 -7.32 1 98.69 217 TYR A N 1
ATOM 1676 C CA . TYR A 1 217 ? 4.113 0.281 -8.055 1 98.69 217 TYR A CA 1
ATOM 1677 C C . TYR A 1 217 ? 5.406 0.745 -7.395 1 98.69 217 TYR A C 1
ATOM 1679 O O . TYR A 1 217 ? 6.414 0.964 -8.07 1 98.69 217 TYR A O 1
ATOM 1687 N N . THR A 1 218 ? 5.418 0.87 -6.078 1 98.44 218 THR A N 1
ATOM 1688 C CA . THR A 1 218 ? 6.613 1.359 -5.402 1 98.44 218 THR A CA 1
ATOM 1689 C C . THR A 1 218 ? 7.719 0.307 -5.43 1 98.44 218 THR A C 1
ATOM 1691 O O . THR A 1 218 ? 8.906 0.645 -5.488 1 98.44 218 THR A O 1
ATOM 1694 N N . PHE A 1 219 ? 7.367 -0.953 -5.391 1 98.31 219 PHE A N 1
ATOM 1695 C CA . PHE A 1 219 ? 8.359 -1.997 -5.594 1 98.31 219 PHE A CA 1
ATOM 1696 C C . PHE A 1 219 ? 9.07 -1.812 -6.93 1 98.31 219 PHE A C 1
ATOM 1698 O O . PHE A 1 219 ? 10.305 -1.85 -6.996 1 98.31 219 PHE A O 1
ATOM 1705 N N . ALA A 1 220 ? 8.25 -1.577 -7.961 1 97.44 220 ALA A N 1
ATOM 1706 C CA . ALA A 1 220 ? 8.797 -1.409 -9.305 1 97.44 220 ALA A CA 1
ATOM 1707 C C . ALA A 1 220 ? 9.703 -0.186 -9.375 1 97.44 220 ALA A C 1
ATOM 1709 O O . ALA A 1 220 ? 10.766 -0.229 -10.008 1 97.44 220 ALA A O 1
ATOM 1710 N N . ILE A 1 221 ? 9.289 0.865 -8.781 1 96.88 221 ILE A N 1
ATOM 1711 C CA . ILE A 1 221 ? 10.117 2.068 -8.75 1 96.88 221 ILE A CA 1
ATOM 1712 C C . ILE A 1 221 ? 11.43 1.776 -8.031 1 96.88 221 ILE A C 1
ATOM 1714 O O . ILE A 1 221 ? 12.508 2.115 -8.531 1 96.88 221 ILE A O 1
ATOM 1718 N N . GLY A 1 222 ? 11.336 1.14 -6.82 1 96.56 222 GLY A N 1
ATOM 1719 C CA . GLY A 1 222 ? 12.547 0.774 -6.102 1 96.56 222 GLY A CA 1
ATOM 1720 C C . GLY A 1 222 ? 13.477 -0.102 -6.918 1 96.56 222 GLY A C 1
ATOM 1721 O O . GLY A 1 222 ? 14.688 0.136 -6.953 1 96.56 222 GLY A O 1
ATOM 1722 N N . TYR A 1 223 ? 12.914 -1.043 -7.559 1 95.69 223 TYR A N 1
ATOM 1723 C CA . TYR A 1 223 ? 13.695 -1.98 -8.359 1 95.69 223 TYR A CA 1
ATOM 1724 C C . TYR A 1 223 ? 14.406 -1.264 -9.5 1 95.69 223 TYR A C 1
ATOM 1726 O O . TYR A 1 223 ? 15.523 -1.626 -9.867 1 95.69 223 TYR A O 1
ATOM 1734 N N . ALA A 1 224 ? 13.75 -0.244 -10.07 1 93.31 224 ALA A N 1
ATOM 1735 C CA . ALA A 1 224 ? 14.289 0.492 -11.211 1 93.31 224 ALA A CA 1
ATOM 1736 C C . ALA A 1 224 ? 15.336 1.509 -10.758 1 93.31 224 ALA A C 1
ATOM 1738 O O . ALA A 1 224 ? 16.234 1.87 -11.523 1 93.31 224 ALA A O 1
ATOM 1739 N N . MET A 1 225 ? 15.234 2.24 -9.648 1 89.25 225 MET A N 1
ATOM 1740 C CA . MET A 1 225 ? 16.078 3.338 -9.18 1 89.25 225 MET A CA 1
ATOM 1741 C C . MET A 1 225 ? 17.5 2.859 -8.914 1 89.25 225 MET A C 1
ATOM 1743 O O . MET A 1 225 ? 18.438 3.648 -8.961 1 89.25 225 MET A O 1
ATOM 1747 N N . ARG A 1 226 ? 17.703 1.729 -8.742 1 64.62 226 ARG A N 1
ATOM 1748 C CA . ARG A 1 226 ? 19.109 1.392 -8.625 1 64.62 226 ARG A CA 1
ATOM 1749 C C . ARG A 1 226 ? 19.859 1.727 -9.914 1 64.62 226 ARG A C 1
ATOM 1751 O O . ARG A 1 226 ? 21.047 2.061 -9.875 1 64.62 226 ARG A O 1
ATOM 1758 N N . ASN A 1 227 ? 19.031 1.767 -11.031 1 48.88 227 ASN A N 1
ATOM 1759 C CA . ASN A 1 227 ? 19.578 2.146 -12.328 1 48.88 227 ASN A CA 1
ATOM 1760 C C . ASN A 1 227 ? 19.359 3.629 -12.617 1 48.88 227 ASN A C 1
ATOM 1762 O O . ASN A 1 227 ? 19.828 4.141 -13.633 1 48.88 227 ASN A O 1
ATOM 1766 N N . LEU A 1 228 ? 18.469 4.18 -11.906 1 40.84 228 LEU A N 1
ATOM 1767 C CA . LEU A 1 228 ? 18.234 5.602 -12.148 1 40.84 228 LEU A CA 1
ATOM 1768 C C . LEU A 1 228 ? 19.344 6.441 -11.508 1 40.84 228 LEU A C 1
ATOM 1770 O O . LEU A 1 228 ? 19.844 6.105 -10.438 1 40.84 228 LEU A O 1
ATOM 1774 N N . MET B 1 1 ? 20.578 -49.594 -61.156 1 21.75 1 MET B N 1
ATOM 1775 C CA . MET B 1 1 ? 19.953 -49.625 -59.844 1 21.75 1 MET B CA 1
ATOM 1776 C C . MET B 1 1 ? 20.109 -48.281 -59.125 1 21.75 1 MET B C 1
ATOM 1778 O O . MET B 1 1 ? 21.141 -48 -58.531 1 21.75 1 MET B O 1
ATOM 1782 N N . ALA B 1 2 ? 19.828 -47.25 -59.938 1 25.31 2 ALA B N 1
ATOM 1783 C CA . ALA B 1 2 ? 20.062 -45.812 -59.875 1 25.31 2 ALA B CA 1
ATOM 1784 C C . ALA B 1 2 ? 19.453 -45.188 -58.625 1 25.31 2 ALA B C 1
ATOM 1786 O O . ALA B 1 2 ? 18.234 -45.281 -58.438 1 25.31 2 ALA B O 1
ATOM 1787 N N . ILE B 1 3 ? 20.25 -45.188 -57.5 1 26.42 3 ILE B N 1
ATOM 1788 C CA . ILE B 1 3 ? 19.984 -44.75 -56.125 1 26.42 3 ILE B CA 1
ATOM 1789 C C . ILE B 1 3 ? 19.469 -43.312 -56.125 1 26.42 3 ILE B C 1
ATOM 1791 O O . ILE B 1 3 ? 20.219 -42.406 -56.469 1 26.42 3 ILE B O 1
ATOM 1795 N N . HIS B 1 4 ? 18.344 -43.062 -56.719 1 27.34 4 HIS B N 1
ATOM 1796 C CA . HIS B 1 4 ? 17.812 -41.719 -56.844 1 27.34 4 HIS B CA 1
ATOM 1797 C C . HIS B 1 4 ? 17.797 -41 -55.5 1 27.34 4 HIS B C 1
ATOM 1799 O O . HIS B 1 4 ? 17.547 -41.625 -54.469 1 27.34 4 HIS B O 1
ATOM 1805 N N . VAL B 1 5 ? 18.5 -39.875 -55.406 1 28.97 5 VAL B N 1
ATOM 1806 C CA . VAL B 1 5 ? 18.906 -38.781 -54.531 1 28.97 5 VAL B CA 1
ATOM 1807 C C . VAL B 1 5 ? 17.672 -38.125 -53.906 1 28.97 5 VAL B C 1
ATOM 1809 O O . VAL B 1 5 ? 16.734 -37.75 -54.625 1 28.97 5 VAL B O 1
ATOM 1812 N N . LEU B 1 6 ? 17.312 -38.562 -52.688 1 29.27 6 LEU B N 1
ATOM 1813 C CA . LEU B 1 6 ? 16.172 -38.125 -51.906 1 29.27 6 LEU B CA 1
ATOM 1814 C C . LEU B 1 6 ? 16.094 -36.625 -51.844 1 29.27 6 LEU B C 1
ATOM 1816 O O . LEU B 1 6 ? 17.125 -35.938 -51.75 1 29.27 6 LEU B O 1
ATOM 1820 N N . PRO B 1 7 ? 14.945 -36.031 -52.312 1 28.8 7 PRO B N 1
ATOM 1821 C CA . PRO B 1 7 ? 14.609 -34.625 -52.531 1 28.8 7 PRO B CA 1
ATOM 1822 C C . PRO B 1 7 ? 14.914 -33.75 -51.312 1 28.8 7 PRO B C 1
ATOM 1824 O O . PRO B 1 7 ? 15.023 -34.25 -50.188 1 28.8 7 PRO B O 1
ATOM 1827 N N . ASP B 1 8 ? 15.406 -32.531 -51.594 1 25.77 8 ASP B N 1
ATOM 1828 C CA . ASP B 1 8 ? 15.922 -31.328 -50.969 1 25.77 8 ASP B CA 1
ATOM 1829 C C . ASP B 1 8 ? 14.961 -30.797 -49.906 1 25.77 8 ASP B C 1
ATOM 1831 O O . ASP B 1 8 ? 13.75 -31.047 -49.969 1 25.77 8 ASP B O 1
ATOM 1835 N N . MET B 1 9 ? 15.586 -30.312 -48.75 1 23.31 9 MET B N 1
ATOM 1836 C CA . MET B 1 9 ? 15.219 -29.734 -47.438 1 23.31 9 MET B CA 1
ATOM 1837 C C . MET B 1 9 ? 14.297 -28.531 -47.625 1 23.31 9 MET B C 1
ATOM 1839 O O . MET B 1 9 ? 14.672 -27.547 -48.25 1 23.31 9 MET B O 1
ATOM 1843 N N . THR B 1 10 ? 12.938 -28.75 -47.906 1 25.83 10 THR B N 1
ATOM 1844 C CA . THR B 1 10 ? 11.844 -27.781 -48.031 1 25.83 10 THR B CA 1
ATOM 1845 C C . THR B 1 10 ? 11.961 -26.703 -46.938 1 25.83 10 THR B C 1
ATOM 1847 O O . THR B 1 10 ? 12.188 -27 -45.781 1 25.83 10 THR B O 1
ATOM 1850 N N . THR B 1 11 ? 12.336 -25.484 -47.438 1 23.58 11 THR B N 1
ATOM 1851 C CA . THR B 1 11 ? 12.414 -24.172 -46.812 1 23.58 11 THR B CA 1
ATOM 1852 C C . THR B 1 11 ? 11.148 -23.891 -46 1 23.58 11 THR B C 1
ATOM 1854 O O . THR B 1 11 ? 10.047 -23.828 -46.562 1 23.58 11 THR B O 1
ATOM 1857 N N . LEU B 1 12 ? 11.031 -24.297 -44.781 1 20.73 12 LEU B N 1
ATOM 1858 C CA . LEU B 1 12 ? 9.938 -23.906 -43.875 1 20.73 12 LEU B CA 1
ATOM 1859 C C . LEU B 1 12 ? 9.758 -22.406 -43.844 1 20.73 12 LEU B C 1
ATOM 1861 O O . LEU B 1 12 ? 10.648 -21.672 -43.406 1 20.73 12 LEU B O 1
ATOM 1865 N N . ALA B 1 13 ? 9.148 -21.828 -44.938 1 24.06 13 ALA B N 1
ATOM 1866 C CA . ALA B 1 13 ? 8.727 -20.438 -44.906 1 24.06 13 ALA B CA 1
ATOM 1867 C C . ALA B 1 13 ? 8.086 -20.109 -43.562 1 24.06 13 ALA B C 1
ATOM 1869 O O . ALA B 1 13 ? 7.125 -20.766 -43.125 1 24.06 13 ALA B O 1
ATOM 1870 N N . LEU B 1 14 ? 8.828 -19.422 -42.719 1 21.39 14 LEU B N 1
ATOM 1871 C CA . LEU B 1 14 ? 8.383 -18.766 -41.5 1 21.39 14 LEU B CA 1
ATOM 1872 C C . LEU B 1 14 ? 7.184 -17.859 -41.781 1 21.39 14 LEU B C 1
ATOM 1874 O O . LEU B 1 14 ? 7.301 -16.875 -42.5 1 21.39 14 LEU B O 1
ATOM 1878 N N . VAL B 1 15 ? 6.055 -18.422 -42.094 1 22.75 15 VAL B N 1
ATOM 1879 C CA . VAL B 1 15 ? 4.859 -17.594 -42.219 1 22.75 15 VAL B CA 1
ATOM 1880 C C . VAL B 1 15 ? 4.762 -16.641 -41.031 1 22.75 15 VAL B C 1
ATOM 1882 O O . VAL B 1 15 ? 4.672 -17.078 -39.906 1 22.75 15 VAL B O 1
ATOM 1885 N N . SER B 1 16 ? 5.398 -15.5 -41.156 1 22.02 16 SER B N 1
ATOM 1886 C CA . SER B 1 16 ? 5.133 -14.336 -40.344 1 22.02 16 SER B CA 1
ATOM 1887 C C . SER B 1 16 ? 3.643 -14.023 -40.281 1 22.02 16 SER B C 1
ATOM 1889 O O . SER B 1 16 ? 3.037 -13.664 -41.281 1 22.02 16 SER B O 1
ATOM 1891 N N . ILE B 1 17 ? 2.863 -14.836 -39.625 1 22.12 17 ILE B N 1
ATOM 1892 C CA . ILE B 1 17 ? 1.459 -14.484 -39.438 1 22.12 17 ILE B CA 1
ATOM 1893 C C . ILE B 1 17 ? 1.346 -13.023 -39 1 22.12 17 ILE B C 1
ATOM 1895 O O . ILE B 1 17 ? 1.809 -12.672 -37.906 1 22.12 17 ILE B O 1
ATOM 1899 N N . ALA B 1 18 ? 1.438 -12.125 -39.938 1 25.81 18 ALA B N 1
ATOM 1900 C CA . ALA B 1 18 ? 0.918 -10.781 -39.688 1 25.81 18 ALA B CA 1
ATOM 1901 C C . ALA B 1 18 ? -0.472 -10.844 -39.062 1 25.81 18 ALA B C 1
ATOM 1903 O O . ALA B 1 18 ? -1.448 -11.188 -39.719 1 25.81 18 ALA B O 1
ATOM 1904 N N . ILE B 1 19 ? -0.577 -11.281 -37.875 1 24.27 19 ILE B N 1
ATOM 1905 C CA . ILE B 1 19 ? -1.865 -11.094 -37.219 1 24.27 19 ILE B CA 1
ATOM 1906 C C . ILE B 1 19 ? -2.324 -9.648 -37.375 1 24.27 19 ILE B C 1
ATOM 1908 O O . ILE B 1 19 ? -1.709 -8.727 -36.844 1 24.27 19 ILE B O 1
ATOM 1912 N N . GLY B 1 20 ? -2.561 -9.242 -38.531 1 26.67 20 GLY B N 1
ATOM 1913 C CA . GLY B 1 20 ? -3.393 -8.055 -38.688 1 26.67 20 GLY B CA 1
ATOM 1914 C C . GLY B 1 20 ? -4.559 -8.008 -37.719 1 26.67 20 GLY B C 1
ATOM 1915 O O . GLY B 1 20 ? -5.547 -8.727 -37.906 1 26.67 20 GLY B O 1
ATOM 1916 N N . VAL B 1 21 ? -4.23 -7.895 -36.469 1 25.64 21 VAL B N 1
ATOM 1917 C CA . VAL B 1 21 ? -5.293 -7.609 -35.5 1 25.64 21 VAL B CA 1
ATOM 1918 C C . VAL B 1 21 ? -6.07 -6.371 -35.938 1 25.64 21 VAL B C 1
ATOM 1920 O O . VAL B 1 21 ? -5.523 -5.266 -35.969 1 25.64 21 VAL B O 1
ATOM 1923 N N . LEU B 1 22 ? -6.719 -6.414 -37 1 28.47 22 LEU B N 1
ATOM 1924 C CA . LEU B 1 22 ? -7.848 -5.492 -37.094 1 28.47 22 LEU B CA 1
ATOM 1925 C C . LEU B 1 22 ? -8.57 -5.402 -35.75 1 28.47 22 LEU B C 1
ATOM 1927 O O . LEU B 1 22 ? -9.242 -6.352 -35.344 1 28.47 22 LEU B O 1
ATOM 1931 N N . LEU B 1 23 ? -7.855 -4.867 -34.812 1 25.2 23 LEU B N 1
ATOM 1932 C CA . LEU B 1 23 ? -8.484 -4.363 -33.594 1 25.2 23 LEU B CA 1
ATOM 1933 C C . LEU B 1 23 ? -9.648 -3.434 -33.938 1 25.2 23 LEU B C 1
ATOM 1935 O O . LEU B 1 23 ? -9.438 -2.301 -34.375 1 25.2 23 LEU B O 1
ATOM 1939 N N . ALA B 1 24 ? -10.625 -3.766 -34.594 1 29.91 24 ALA B N 1
ATOM 1940 C CA . ALA B 1 24 ? -11.867 -3.039 -34.344 1 29.91 24 ALA B CA 1
ATOM 1941 C C . ALA B 1 24 ? -11.984 -2.637 -32.875 1 29.91 24 ALA B C 1
ATOM 1943 O O . ALA B 1 24 ? -11.703 -3.439 -32 1 29.91 24 ALA B O 1
ATOM 1944 N N . GLU B 1 25 ? -11.992 -1.361 -32.438 1 31.52 25 GLU B N 1
ATOM 1945 C CA . GLU B 1 25 ? -12.031 -0.562 -31.203 1 31.52 25 GLU B CA 1
ATOM 1946 C C . GLU B 1 25 ? -13.07 -1.101 -30.219 1 31.52 25 GLU B C 1
ATOM 1948 O O . GLU B 1 25 ? -14.078 -0.44 -29.953 1 31.52 25 GLU B O 1
ATOM 1953 N N . SER B 1 26 ? -13.711 -2.186 -30.453 1 33.12 26 SER B N 1
ATOM 1954 C CA . SER B 1 26 ? -14.664 -2.512 -29.391 1 33.12 26 SER B CA 1
ATOM 1955 C C . SER B 1 26 ? -14.047 -2.336 -28.016 1 33.12 26 SER B C 1
ATOM 1957 O O . SER B 1 26 ? -13.039 -2.973 -27.688 1 33.12 26 SER B O 1
ATOM 1959 N N . GLU B 1 27 ? -13.953 -1.157 -27.375 1 37.25 27 GLU B N 1
ATOM 1960 C CA . GLU B 1 27 ? -13.609 -0.741 -26.031 1 37.25 27 GLU B CA 1
ATOM 1961 C C . GLU B 1 27 ? -14 -1.811 -25 1 37.25 27 GLU B C 1
ATOM 1963 O O . GLU B 1 27 ? -15.133 -1.847 -24.531 1 37.25 27 GLU B O 1
ATOM 1968 N N . CYS B 1 28 ? -13.953 -3.025 -25.141 1 32.78 28 CYS B N 1
ATOM 1969 C CA . CYS B 1 28 ? -14.305 -4.094 -24.203 1 32.78 28 CYS B CA 1
ATOM 1970 C C . CYS B 1 28 ? -13.703 -3.842 -22.828 1 32.78 28 CYS B C 1
ATOM 1972 O O . CYS B 1 28 ? -12.516 -4.102 -22.625 1 32.78 28 CYS B O 1
ATOM 1974 N N . ALA B 1 29 ? -13.867 -2.75 -22.172 1 45.31 29 ALA B N 1
ATOM 1975 C CA . ALA B 1 29 ? -13.695 -2.725 -20.734 1 45.31 29 ALA B CA 1
ATOM 1976 C C . ALA B 1 29 ? -13.938 -4.102 -20.125 1 45.31 29 ALA B C 1
ATOM 1978 O O . ALA B 1 29 ? -15.008 -4.688 -20.297 1 45.31 29 ALA B O 1
ATOM 1979 N N . GLU B 1 30 ? -12.875 -5.055 -20.078 1 59.66 30 GLU B N 1
ATOM 1980 C CA . GLU B 1 30 ? -13.023 -6.398 -19.531 1 59.66 30 GLU B CA 1
ATOM 1981 C C . GLU B 1 30 ? -14.094 -6.426 -18.438 1 59.66 30 GLU B C 1
ATOM 1983 O O . GLU B 1 30 ? -14.055 -5.617 -17.5 1 59.66 30 GLU B O 1
ATOM 1988 N N . ARG B 1 31 ? -15.242 -7.008 -18.625 1 72.75 31 ARG B N 1
ATOM 1989 C CA . ARG B 1 31 ? -16.453 -7.121 -17.812 1 72.75 31 ARG B CA 1
ATOM 1990 C C . ARG B 1 31 ? -16.156 -7.754 -16.469 1 72.75 31 ARG B C 1
ATOM 1992 O O . ARG B 1 31 ? -15.219 -8.547 -16.344 1 72.75 31 ARG B O 1
ATOM 1999 N N . SER B 1 32 ? -16.641 -7.195 -15.438 1 83 32 SER B N 1
ATOM 2000 C CA . SER B 1 32 ? -16.609 -7.75 -14.086 1 83 32 SER B CA 1
ATOM 2001 C C . SER B 1 32 ? -16.984 -9.227 -14.086 1 83 32 SER B C 1
ATOM 2003 O O . SER B 1 32 ? -17.938 -9.633 -14.758 1 83 32 SER B O 1
ATOM 2005 N N . PRO B 1 33 ? -16.141 -10 -13.516 1 87 33 PRO B N 1
ATOM 2006 C CA . PRO B 1 33 ? -16.484 -11.414 -13.391 1 87 33 PRO B CA 1
ATOM 2007 C C . PRO B 1 33 ? -17.578 -11.672 -12.359 1 87 33 PRO B C 1
ATOM 2009 O O . PRO B 1 33 ? -18.047 -12.805 -12.211 1 87 33 PRO B O 1
ATOM 2012 N N . PHE B 1 34 ? -18.016 -10.656 -11.68 1 88.62 34 PHE B N 1
ATOM 2013 C CA . PHE B 1 34 ? -19.062 -10.758 -10.672 1 88.62 34 PHE B CA 1
ATOM 2014 C C . PHE B 1 34 ? -20.375 -10.188 -11.195 1 88.62 34 PHE B C 1
ATOM 2016 O O . PHE B 1 34 ? -20.375 -9.211 -11.953 1 88.62 34 PHE B O 1
ATOM 2023 N N . THR B 1 35 ? -21.406 -10.875 -10.844 1 90.69 35 THR B N 1
ATOM 2024 C CA . THR B 1 35 ? -22.719 -10.25 -11 1 90.69 35 THR B CA 1
ATOM 2025 C C . THR B 1 35 ? -23.141 -9.531 -9.727 1 90.69 35 THR B C 1
ATOM 2027 O O . THR B 1 35 ? -23.281 -10.148 -8.672 1 90.69 35 THR B O 1
ATOM 2030 N N . ILE B 1 36 ? -23.297 -8.305 -9.828 1 93 36 ILE B N 1
ATOM 2031 C CA . ILE B 1 36 ? -23.719 -7.535 -8.664 1 93 36 ILE B CA 1
ATOM 2032 C C . ILE B 1 36 ? -25.25 -7.625 -8.516 1 93 36 ILE B C 1
ATOM 2034 O O . ILE B 1 36 ? -25.984 -7.258 -9.43 1 93 36 ILE B O 1
ATOM 2038 N N . LEU B 1 37 ? -25.656 -8.07 -7.41 1 94.94 37 LEU B N 1
ATOM 2039 C CA . LEU B 1 37 ? -27.078 -8.234 -7.133 1 94.94 37 LEU B CA 1
ATOM 2040 C C . LEU B 1 37 ? -27.688 -6.941 -6.586 1 94.94 37 LEU B C 1
ATOM 2042 O O . LEU B 1 37 ? -28.75 -6.52 -7.012 1 94.94 37 LEU B O 1
ATOM 2046 N N . ARG B 1 38 ? -27.031 -6.438 -5.609 1 95.12 38 ARG B N 1
ATOM 2047 C CA . ARG B 1 38 ? -27.469 -5.195 -4.984 1 95.12 38 ARG B CA 1
ATOM 2048 C C . ARG B 1 38 ? -26.344 -4.547 -4.191 1 95.12 38 ARG B C 1
ATOM 2050 O O . ARG B 1 38 ? -25.391 -5.223 -3.801 1 95.12 38 ARG B O 1
ATOM 2057 N N . GLN B 1 39 ? -26.516 -3.248 -4.062 1 95.62 39 GLN B N 1
ATOM 2058 C CA . GLN B 1 39 ? -25.609 -2.455 -3.232 1 95.62 39 GLN B CA 1
ATOM 2059 C C . GLN B 1 39 ? -26.391 -1.589 -2.248 1 95.62 39 GLN B C 1
ATOM 2061 O O . GLN B 1 39 ? -27.406 -0.983 -2.613 1 95.62 39 GLN B O 1
ATOM 2066 N N . GLU B 1 40 ? -25.938 -1.646 -0.968 1 95.44 40 GLU B N 1
ATOM 2067 C CA . GLU B 1 40 ? -26.578 -0.866 0.086 1 95.44 40 GLU B CA 1
ATOM 2068 C C . GLU B 1 40 ? -25.547 -0.046 0.867 1 95.44 40 GLU B C 1
ATOM 2070 O O . GLU B 1 40 ? -24.547 -0.582 1.336 1 95.44 40 GLU B O 1
ATOM 2075 N N . THR B 1 41 ? -25.844 1.234 0.968 1 94.94 41 THR B N 1
ATOM 2076 C CA . THR B 1 41 ? -25.016 2.059 1.842 1 94.94 41 THR B CA 1
ATOM 2077 C C . THR B 1 41 ? -25.453 1.915 3.297 1 94.94 41 THR B C 1
ATOM 2079 O O . THR B 1 41 ? -26.531 2.375 3.672 1 94.94 41 THR B O 1
ATOM 2082 N N . ALA B 1 42 ? -24.578 1.361 4.086 1 94.38 42 ALA B N 1
ATOM 2083 C CA . ALA B 1 42 ? -24.922 1.011 5.461 1 94.38 42 ALA B CA 1
ATOM 2084 C C . ALA B 1 42 ? -24.531 2.123 6.426 1 94.38 42 ALA B C 1
ATOM 2086 O O . ALA B 1 42 ? -25.016 2.18 7.555 1 94.38 42 ALA B O 1
ATOM 2087 N N . TYR B 1 43 ? -23.609 2.926 6.023 1 93.88 43 TYR B N 1
ATOM 2088 C CA . TYR B 1 43 ? -23.141 4.059 6.82 1 93.88 43 TYR B CA 1
ATOM 2089 C C . TYR B 1 43 ? -22.828 5.254 5.934 1 93.88 43 TYR B C 1
ATOM 2091 O O . TYR B 1 43 ? -22.188 5.109 4.887 1 93.88 43 TYR B O 1
ATOM 2099 N N . HIS B 1 44 ? -23.359 6.41 6.391 1 93.38 44 HIS B N 1
ATOM 2100 C CA . HIS B 1 44 ? -23.078 7.688 5.746 1 93.38 44 HIS B CA 1
ATOM 2101 C C . HIS B 1 44 ? -22.281 8.602 6.672 1 93.38 44 HIS B C 1
ATOM 2103 O O . HIS B 1 44 ? -22.828 9.164 7.621 1 93.38 44 HIS B O 1
ATOM 2109 N N . GLY B 1 45 ? -20.984 8.695 6.316 1 91.5 45 GLY B N 1
ATOM 2110 C CA . GLY B 1 45 ? -20.141 9.5 7.18 1 91.5 45 GLY B CA 1
ATOM 2111 C C . GLY B 1 45 ? -19.781 10.844 6.574 1 91.5 45 GLY B C 1
ATOM 2112 O O . GLY B 1 45 ? -20.359 11.25 5.566 1 91.5 45 GLY B O 1
ATOM 2113 N N . ARG B 1 46 ? -18.891 11.594 7.289 1 88.31 46 ARG B N 1
ATOM 2114 C CA . ARG B 1 46 ? -18.422 12.898 6.836 1 88.31 46 ARG B CA 1
ATOM 2115 C C . ARG B 1 46 ? -17.453 12.758 5.664 1 88.31 46 ARG B C 1
ATOM 2117 O O . ARG B 1 46 ? -17.5 13.539 4.715 1 88.31 46 ARG B O 1
ATOM 2124 N N . PHE B 1 47 ? -16.578 11.695 5.773 1 88.94 47 PHE B N 1
ATOM 2125 C CA . PHE B 1 47 ? -15.516 11.555 4.797 1 88.94 47 PHE B CA 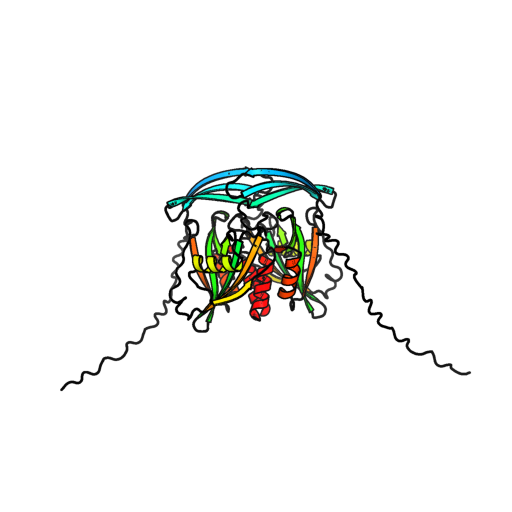1
ATOM 2126 C C . PHE B 1 47 ? -15.695 10.281 3.975 1 88.94 47 PHE B C 1
ATOM 2128 O O . PHE B 1 47 ? -15.102 10.141 2.904 1 88.94 47 PHE B O 1
ATOM 2135 N N . SER B 1 48 ? -16.516 9.359 4.508 1 92.75 48 SER B N 1
ATOM 2136 C CA . SER B 1 48 ? -16.641 8.062 3.852 1 92.75 48 SER B CA 1
ATOM 2137 C C . SER B 1 48 ? -18.047 7.5 4.02 1 92.75 48 SER B C 1
ATOM 2139 O O . SER B 1 48 ? -18.797 7.91 4.914 1 92.75 48 SER B O 1
ATOM 2141 N N . ASN B 1 49 ? -18.375 6.656 3.096 1 94.12 49 ASN B N 1
ATOM 2142 C CA . ASN B 1 49 ? -19.531 5.77 3.211 1 94.12 49 ASN B CA 1
ATOM 2143 C C . ASN B 1 49 ? -19.109 4.305 3.297 1 94.12 49 ASN B C 1
ATOM 2145 O O . ASN B 1 49 ? -18.047 3.93 2.773 1 94.12 49 ASN B O 1
ATOM 2149 N N . LEU B 1 50 ? -19.859 3.566 4.055 1 96.25 50 LEU B N 1
ATOM 2150 C CA . LEU B 1 50 ? -19.688 2.119 4.004 1 96.25 50 LEU B CA 1
ATOM 2151 C C . LEU B 1 50 ? -20.812 1.468 3.201 1 96.25 50 LEU B C 1
ATOM 2153 O O . LEU B 1 50 ? -21.984 1.658 3.508 1 96.25 50 LEU B O 1
ATOM 2157 N N . THR B 1 51 ? -20.453 0.758 2.193 1 96.44 51 THR B N 1
ATOM 2158 C CA . THR B 1 51 ? -21.406 0.091 1.308 1 96.44 51 THR B CA 1
ATOM 2159 C C . THR B 1 51 ? -21.234 -1.425 1.386 1 96.44 51 THR B C 1
ATOM 2161 O O . THR B 1 51 ? -20.125 -1.935 1.403 1 96.44 51 THR B O 1
ATOM 2164 N N . VAL B 1 52 ? -22.359 -2.088 1.459 1 96.94 52 VAL B N 1
ATOM 2165 C CA . VAL B 1 52 ? -22.375 -3.545 1.366 1 96.94 52 VAL B CA 1
ATOM 2166 C C . VAL B 1 52 ? -22.812 -3.969 -0.036 1 96.94 52 VAL B C 1
ATOM 2168 O O . VAL B 1 52 ? -23.906 -3.615 -0.488 1 96.94 52 VAL B O 1
ATOM 2171 N N . VAL B 1 53 ? -21.953 -4.691 -0.713 1 96.19 53 VAL B N 1
ATOM 2172 C CA . VAL B 1 53 ? -22.203 -5.172 -2.068 1 96.19 53 VAL B CA 1
ATOM 2173 C C . VAL B 1 53 ? -22.547 -6.656 -2.037 1 96.19 53 VAL B C 1
ATOM 2175 O O . VAL B 1 53 ? -21.766 -7.473 -1.539 1 96.19 53 VAL B O 1
ATOM 2178 N N . HIS B 1 54 ? -23.719 -6.934 -2.529 1 96.25 54 HIS B N 1
ATOM 2179 C CA . HIS B 1 54 ? -24.125 -8.328 -2.701 1 96.25 54 HIS B CA 1
ATOM 2180 C C . HIS B 1 54 ? -23.844 -8.812 -4.117 1 96.25 54 HIS B C 1
ATOM 2182 O O . HIS B 1 54 ? -24.234 -8.164 -5.094 1 96.25 54 HIS B O 1
ATOM 2188 N N . PHE B 1 55 ? -23.094 -9.961 -4.172 1 93.81 55 PHE B N 1
ATOM 2189 C CA . PHE B 1 55 ? -22.672 -10.406 -5.492 1 93.81 55 PHE B CA 1
ATOM 2190 C C . PHE B 1 55 ? -22.828 -11.914 -5.637 1 93.81 55 PHE B C 1
ATOM 2192 O O . PHE B 1 55 ? -23.109 -12.609 -4.66 1 93.81 55 PHE B O 1
ATOM 2199 N N . ILE B 1 56 ? -22.844 -12.391 -6.938 1 92.62 56 ILE B N 1
ATOM 2200 C CA . ILE B 1 56 ? -22.703 -13.812 -7.27 1 92.62 56 ILE B CA 1
ATOM 2201 C C . ILE B 1 56 ? -21.312 -14.086 -7.824 1 92.62 56 ILE B C 1
ATOM 2203 O O . ILE B 1 56 ? -20.859 -13.414 -8.758 1 92.62 56 ILE B O 1
ATOM 2207 N N . GLY B 1 57 ? -20.703 -15.094 -7.188 1 87 57 GLY B N 1
ATOM 2208 C CA . GLY B 1 57 ? -19.344 -15.445 -7.59 1 87 57 GLY B CA 1
ATOM 2209 C C . GLY B 1 57 ? -19.312 -16.328 -8.828 1 87 57 GLY B C 1
ATOM 2210 O O . GLY B 1 57 ? -20.328 -16.531 -9.484 1 87 57 GLY B O 1
ATOM 2211 N N . GLN B 1 58 ? -18.109 -16.703 -9.148 1 82 58 GLN B N 1
ATOM 2212 C CA . GLN B 1 58 ? -17.875 -17.484 -10.359 1 82 58 GLN B CA 1
ATOM 2213 C C . GLN B 1 58 ? -18.594 -18.828 -10.305 1 82 58 GLN B C 1
ATOM 2215 O O . GLN B 1 58 ? -19.031 -19.344 -11.336 1 82 58 GLN B O 1
ATOM 2220 N N . SER B 1 59 ? -18.688 -19.297 -9.156 1 85.94 59 SER B N 1
ATOM 2221 C CA . SER B 1 59 ? -19.328 -20.609 -9 1 85.94 59 SER B CA 1
ATOM 2222 C C . SER B 1 59 ? -20.828 -20.469 -8.859 1 85.94 59 SER B C 1
ATOM 2224 O O . SER B 1 59 ? -21.547 -21.453 -8.664 1 85.94 59 SER B O 1
ATOM 2226 N N . GLY B 1 60 ? -21.234 -19.328 -8.852 1 88.44 60 GLY B N 1
ATOM 2227 C CA . GLY B 1 60 ? -22.656 -19.109 -8.734 1 88.44 60 GLY B CA 1
ATOM 2228 C C . GLY B 1 60 ? -23.109 -18.859 -7.305 1 88.44 60 GLY B C 1
ATOM 2229 O O . GLY B 1 60 ? -24.281 -18.625 -7.051 1 88.44 60 GLY B O 1
ATOM 2230 N N . ASN B 1 61 ? -22.234 -18.953 -6.355 1 91.12 61 ASN B N 1
ATOM 2231 C CA . ASN B 1 61 ? -22.578 -18.75 -4.953 1 91.12 61 ASN B CA 1
ATOM 2232 C C . ASN B 1 61 ? -22.641 -17.266 -4.602 1 91.12 61 ASN B C 1
ATOM 2234 O O . ASN B 1 61 ? -21.828 -16.469 -5.09 1 91.12 61 ASN B O 1
ATOM 2238 N N . PRO B 1 62 ? -23.641 -17.016 -3.748 1 92.94 62 PRO B N 1
ATOM 2239 C CA . PRO B 1 62 ? -23.719 -15.617 -3.328 1 92.94 62 PRO B CA 1
ATOM 2240 C C . PRO B 1 62 ? -22.672 -15.234 -2.295 1 92.94 62 PRO B C 1
ATOM 2242 O O . PRO B 1 62 ? -22.156 -16.109 -1.583 1 92.94 62 PRO B O 1
ATOM 2245 N N . GLY B 1 63 ? -22.297 -13.914 -2.332 1 92.44 63 GLY B N 1
ATOM 2246 C CA . GLY B 1 63 ? -21.391 -13.352 -1.342 1 92.44 63 GLY B CA 1
ATOM 2247 C C . GLY B 1 63 ? -21.656 -11.883 -1.069 1 92.44 63 GLY B C 1
ATOM 2248 O O . GLY B 1 63 ? -22.516 -11.266 -1.712 1 92.44 63 GLY B O 1
ATOM 2249 N N . THR B 1 64 ? -21.047 -11.414 -0.003 1 93.5 64 THR B N 1
ATOM 2250 C CA . THR B 1 64 ? -21.125 -9.992 0.319 1 93.5 64 THR B CA 1
ATOM 2251 C C . THR B 1 64 ? -19.719 -9.398 0.434 1 93.5 64 THR B C 1
ATOM 2253 O O . THR B 1 64 ? -18.766 -10.102 0.789 1 93.5 64 THR B O 1
ATOM 2256 N N . TRP B 1 65 ? -19.672 -8.188 0.007 1 94.44 65 TRP B N 1
ATOM 2257 C CA . TRP B 1 65 ? -18.438 -7.41 0.145 1 94.44 65 TRP B CA 1
ATOM 2258 C C . TRP B 1 65 ? -18.703 -6.086 0.847 1 94.44 65 TRP B C 1
ATOM 2260 O O . TRP B 1 65 ? -19.703 -5.41 0.55 1 94.44 65 TRP B O 1
ATOM 2270 N N . GLU B 1 66 ? -17.922 -5.781 1.903 1 95.56 66 GLU B N 1
ATOM 2271 C CA . GLU B 1 66 ? -18 -4.492 2.586 1 95.56 66 GLU B CA 1
ATOM 2272 C C . GLU B 1 66 ? -16.953 -3.521 2.062 1 95.56 66 GLU B C 1
ATOM 2274 O O . GLU B 1 66 ? -15.75 -3.822 2.086 1 95.56 66 GLU B O 1
ATOM 2279 N N . VAL B 1 67 ? -17.406 -2.344 1.591 1 95.94 67 VAL B N 1
ATOM 2280 C CA . VAL B 1 67 ? -16.531 -1.375 0.929 1 95.94 67 VAL B CA 1
ATOM 2281 C C . VAL B 1 67 ? -16.609 -0.035 1.658 1 95.94 67 VAL B C 1
ATOM 2283 O O . VAL B 1 67 ? -17.703 0.469 1.942 1 95.94 67 VAL B O 1
ATOM 2286 N N . MET B 1 68 ? -15.469 0.469 2.059 1 95.44 68 MET B N 1
ATOM 2287 C CA . MET B 1 68 ? -15.414 1.863 2.49 1 95.44 68 MET B CA 1
ATOM 2288 C C . MET B 1 68 ? -15.102 2.783 1.317 1 95.44 68 MET B C 1
ATOM 2290 O O . MET B 1 68 ? -14.031 2.682 0.713 1 95.44 68 MET B O 1
ATOM 2294 N N . ASN B 1 69 ? -15.984 3.693 1.024 1 93.12 69 ASN B N 1
ATOM 2295 C CA . ASN B 1 69 ? -15.859 4.617 -0.098 1 93.12 69 ASN B CA 1
ATOM 2296 C C . ASN B 1 69 ? -15.445 6.012 0.367 1 93.12 69 ASN B C 1
ATOM 2298 O O . ASN B 1 69 ? -16.094 6.594 1.242 1 93.12 69 ASN B O 1
ATOM 2302 N N . THR B 1 70 ? -14.414 6.461 -0.216 1 89.56 70 THR B N 1
ATOM 2303 C CA . THR B 1 70 ? -14.086 7.867 0.011 1 89.56 70 THR B CA 1
ATOM 2304 C C . THR B 1 70 ? -15.039 8.773 -0.767 1 89.56 70 THR B C 1
ATOM 2306 O O . THR B 1 70 ? -15.25 8.57 -1.964 1 89.56 70 THR B O 1
ATOM 2309 N N . ILE B 1 71 ? -15.648 9.695 -0.092 1 81.81 71 ILE B N 1
ATOM 2310 C CA . ILE B 1 71 ? -16.641 10.523 -0.776 1 81.81 71 ILE B CA 1
ATOM 2311 C C . ILE B 1 71 ? -16.094 11.945 -0.942 1 81.81 71 ILE B C 1
ATOM 2313 O O . ILE B 1 71 ? -16.797 12.828 -1.432 1 81.81 71 ILE B O 1
ATOM 2317 N N . THR B 1 72 ? -14.875 12.18 -0.697 1 69.81 72 THR B N 1
ATOM 2318 C CA . THR B 1 72 ? -14.312 13.516 -0.824 1 69.81 72 THR B CA 1
ATOM 2319 C C . THR B 1 72 ? -13.453 13.625 -2.08 1 69.81 72 THR B C 1
ATOM 2321 O O . THR B 1 72 ? -12.711 14.602 -2.252 1 69.81 72 THR B O 1
ATOM 2324 N N . SER B 1 73 ? -13.617 12.633 -2.916 1 62.72 73 SER B N 1
ATOM 2325 C CA . SER B 1 73 ? -12.75 12.727 -4.086 1 62.72 73 SER B CA 1
ATOM 2326 C C . SER B 1 73 ? -13.055 13.977 -4.902 1 62.72 73 SER B C 1
ATOM 2328 O O . SER B 1 73 ? -14.227 14.289 -5.152 1 62.72 73 SER B O 1
ATOM 2330 N N . LYS B 1 74 ? -11.945 14.625 -5.086 1 67.19 74 LYS B N 1
ATOM 2331 C CA . LYS B 1 74 ? -12.102 15.945 -5.684 1 67.19 74 LYS B CA 1
ATOM 2332 C C . LYS B 1 74 ? -11.625 15.953 -7.133 1 67.19 74 LYS B C 1
ATOM 2334 O O . LYS B 1 74 ? -11.516 17.016 -7.754 1 67.19 74 LYS B O 1
ATOM 2339 N N . ASN B 1 75 ? -11.312 14.727 -7.609 1 72.56 75 ASN B N 1
ATOM 2340 C CA . ASN B 1 75 ? -10.766 14.734 -8.961 1 72.56 75 ASN B CA 1
ATOM 2341 C C . ASN B 1 75 ? -11.539 13.797 -9.883 1 72.56 75 ASN B C 1
ATOM 2343 O O . ASN B 1 75 ? -12.031 12.758 -9.445 1 72.56 75 ASN B O 1
ATOM 2347 N N . PRO B 1 76 ? -11.742 14.289 -11.094 1 69.69 76 PRO B N 1
ATOM 2348 C CA . PRO B 1 76 ? -12.492 13.5 -12.078 1 69.69 76 PRO B CA 1
ATOM 2349 C C . PRO B 1 76 ? -11.875 12.125 -12.328 1 69.69 76 PRO B C 1
ATOM 2351 O O . PRO B 1 76 ? -12.586 11.188 -12.703 1 69.69 76 PRO B O 1
ATOM 2354 N N . GLU B 1 77 ? -10.586 12.016 -12.141 1 78.56 77 GLU B N 1
ATOM 2355 C CA . GLU B 1 77 ? -9.914 10.742 -12.383 1 78.56 77 GLU B CA 1
ATOM 2356 C C . GLU B 1 77 ? -9.977 9.844 -11.148 1 78.56 77 GLU B C 1
ATOM 2358 O O . GLU B 1 77 ? -9.43 8.742 -11.148 1 78.56 77 GLU B O 1
ATOM 2363 N N . ARG B 1 78 ? -10.688 10.25 -10.117 1 83 78 ARG B N 1
ATOM 2364 C CA . ARG B 1 78 ? -10.852 9.5 -8.867 1 83 78 ARG B CA 1
ATOM 2365 C C . ARG B 1 78 ? -9.5 9.227 -8.219 1 83 78 ARG B C 1
ATOM 2367 O O . ARG B 1 78 ? -9.227 8.102 -7.789 1 83 78 ARG B O 1
ATOM 2374 N N . ILE B 1 79 ? -8.602 10.148 -8.383 1 93.19 79 ILE B N 1
ATOM 2375 C CA . ILE B 1 79 ? -7.34 10.109 -7.648 1 93.19 79 ILE B CA 1
ATOM 2376 C C . ILE B 1 79 ? -7.492 10.828 -6.312 1 93.19 79 ILE B C 1
ATOM 2378 O O . ILE B 1 79 ? -7.684 12.047 -6.273 1 93.19 79 ILE B O 1
ATOM 2382 N N . ASN B 1 80 ? -7.367 10.062 -5.293 1 92.75 80 ASN B N 1
ATOM 2383 C CA . ASN B 1 80 ? -7.641 10.594 -3.965 1 92.75 80 ASN B CA 1
ATOM 2384 C C . ASN B 1 80 ? -6.391 11.195 -3.332 1 92.75 80 ASN B C 1
ATOM 2386 O O . ASN B 1 80 ? -6.473 12.172 -2.586 1 92.75 80 ASN B O 1
ATOM 2390 N N . GLY B 1 81 ? -5.258 10.617 -3.625 1 94.62 81 GLY B N 1
ATOM 2391 C CA . GLY B 1 81 ? -4.055 11.062 -2.939 1 94.62 81 GLY B CA 1
ATOM 2392 C C . GLY B 1 81 ? -2.797 10.891 -3.771 1 94.62 81 GLY B C 1
ATOM 2393 O O . GLY B 1 81 ? -2.861 10.43 -4.914 1 94.62 81 GLY B O 1
ATOM 2394 N N . VAL B 1 82 ? -1.735 11.383 -3.197 1 97.19 82 VAL B N 1
ATOM 2395 C CA . VAL B 1 82 ? -0.424 11.289 -3.83 1 97.19 82 VAL B CA 1
ATOM 2396 C C . VAL B 1 82 ? 0.62 10.875 -2.793 1 97.19 82 VAL B C 1
ATOM 2398 O O . VAL B 1 82 ? 0.501 11.219 -1.614 1 97.19 82 VAL B O 1
ATOM 2401 N N . TYR B 1 83 ? 1.572 10.062 -3.209 1 98.62 83 TYR B N 1
ATOM 2402 C CA . TYR B 1 83 ? 2.768 9.727 -2.443 1 98.62 83 TYR B CA 1
ATOM 2403 C C . TYR B 1 83 ? 4.023 10.227 -3.145 1 98.62 83 TYR B C 1
ATOM 2405 O O . TYR B 1 83 ? 4.125 10.164 -4.371 1 98.62 83 TYR B O 1
ATOM 2413 N N . VAL B 1 84 ? 4.973 10.703 -2.398 1 98.88 84 VAL B N 1
ATOM 2414 C CA . VAL B 1 84 ? 6.199 11.227 -2.99 1 98.88 84 VAL B CA 1
ATOM 2415 C C . VAL B 1 84 ? 7.395 10.383 -2.539 1 98.88 84 VAL B C 1
ATOM 2417 O O . VAL B 1 84 ? 7.648 10.25 -1.341 1 98.88 84 VAL B O 1
ATOM 2420 N N . ILE B 1 85 ? 8.031 9.773 -3.436 1 98.75 85 ILE B N 1
ATOM 2421 C CA . ILE B 1 85 ? 9.344 9.172 -3.203 1 98.75 85 ILE B CA 1
ATOM 2422 C C . ILE B 1 85 ? 10.438 10.203 -3.494 1 98.75 85 ILE B C 1
ATOM 2424 O O . ILE B 1 85 ? 10.75 10.477 -4.656 1 98.75 85 ILE B O 1
ATOM 2428 N N . ALA B 1 86 ? 11.008 10.75 -2.451 1 98.69 86 ALA B N 1
ATOM 2429 C CA . ALA B 1 86 ? 11.922 11.875 -2.588 1 98.69 86 ALA B CA 1
ATOM 2430 C C . ALA B 1 86 ? 13.359 11.453 -2.303 1 98.69 86 ALA B C 1
ATOM 2432 O O . ALA B 1 86 ? 13.656 10.938 -1.224 1 98.69 86 ALA B O 1
ATOM 2433 N N . ARG B 1 87 ? 14.195 11.609 -3.197 1 97.56 87 ARG B N 1
ATOM 2434 C CA . ARG B 1 87 ? 15.633 11.391 -3.051 1 97.56 87 ARG B CA 1
ATOM 2435 C C . ARG B 1 87 ? 16.359 12.695 -2.758 1 97.56 87 ARG B C 1
ATOM 2437 O O . ARG B 1 87 ? 16.25 13.656 -3.521 1 97.56 87 ARG B O 1
ATOM 2444 N N . LEU B 1 88 ? 17.016 12.734 -1.68 1 98.38 88 LEU B N 1
ATOM 2445 C CA . LEU B 1 88 ? 17.766 13.891 -1.219 1 98.38 88 LEU B CA 1
ATOM 2446 C C . LEU B 1 88 ? 19.266 13.641 -1.323 1 98.38 88 LEU B C 1
ATOM 2448 O O . LEU B 1 88 ? 19.781 12.664 -0.779 1 98.38 88 LEU B O 1
ATOM 2452 N N . VAL B 1 89 ? 19.938 14.484 -2.059 1 97.62 89 VAL B N 1
ATOM 2453 C CA . VAL B 1 89 ? 21.391 14.422 -2.121 1 97.62 89 VAL B CA 1
ATOM 2454 C C . VAL B 1 89 ? 22 15.586 -1.33 1 97.62 89 VAL B C 1
ATOM 2456 O O . VAL B 1 89 ? 21.672 16.75 -1.589 1 97.62 89 VAL B O 1
ATOM 2459 N N . HIS B 1 90 ? 22.75 15.266 -0.376 1 97.44 90 HIS B N 1
ATOM 2460 C CA . HIS B 1 90 ? 23.391 16.25 0.485 1 97.44 90 HIS B CA 1
ATOM 2461 C C . HIS B 1 90 ? 24.844 15.867 0.776 1 97.44 90 HIS B C 1
ATOM 2463 O O . HIS B 1 90 ? 25.109 14.773 1.284 1 97.44 90 HIS B O 1
ATOM 2469 N N . GLU B 1 91 ? 25.781 16.781 0.466 1 97.25 91 GLU B N 1
ATOM 2470 C CA . GLU B 1 91 ? 27.203 16.578 0.705 1 97.25 91 GLU B CA 1
ATOM 2471 C C . GLU B 1 91 ? 27.672 15.227 0.168 1 97.25 91 GLU B C 1
ATOM 2473 O O . GLU B 1 91 ? 28.344 14.477 0.867 1 97.25 91 GLU B O 1
ATOM 2478 N N . GLY B 1 92 ? 27.172 14.805 -0.953 1 96.25 92 GLY B N 1
ATOM 2479 C CA . GLY B 1 92 ? 27.625 13.617 -1.657 1 96.25 92 GLY B CA 1
ATOM 2480 C C . GLY B 1 92 ? 26.922 12.344 -1.195 1 96.25 92 GLY B C 1
ATOM 2481 O O . GLY B 1 92 ? 27.156 11.273 -1.751 1 96.25 92 GLY B O 1
ATOM 2482 N N . GLN B 1 93 ? 26.125 12.531 -0.218 1 96.81 93 GLN B N 1
ATOM 2483 C CA . GLN B 1 93 ? 25.391 11.375 0.278 1 96.81 93 GLN B CA 1
ATOM 2484 C C . GLN B 1 93 ? 23.938 11.414 -0.184 1 96.81 93 GLN B C 1
ATOM 2486 O O . GLN B 1 93 ? 23.344 12.492 -0.3 1 96.81 93 GLN B O 1
ATOM 2491 N N . THR B 1 94 ? 23.406 10.242 -0.492 1 96.75 94 THR B N 1
ATOM 2492 C CA . THR B 1 94 ? 22.031 10.133 -0.952 1 96.75 94 THR B CA 1
ATOM 2493 C C . THR B 1 94 ? 21.141 9.594 0.159 1 96.75 94 THR B C 1
ATOM 2495 O O . THR B 1 94 ? 21.469 8.602 0.813 1 96.75 94 THR B O 1
ATOM 2498 N N . TYR B 1 95 ? 20.016 10.281 0.359 1 97.88 95 TYR B N 1
ATOM 2499 C CA . TYR B 1 95 ? 19 9.883 1.336 1 97.88 95 TYR B CA 1
ATOM 2500 C C . TYR B 1 95 ? 17.625 9.773 0.688 1 97.88 95 TYR B C 1
ATOM 2502 O O . TYR B 1 95 ? 17.375 10.367 -0.365 1 97.88 95 TYR B O 1
ATOM 2510 N N . PHE B 1 96 ? 16.812 8.945 1.237 1 98.44 96 PHE B N 1
ATOM 2511 C CA . PHE B 1 96 ? 15.375 9.016 0.974 1 98.44 96 PHE B CA 1
ATOM 2512 C C . PHE B 1 96 ? 14.648 9.688 2.131 1 98.44 96 PHE B C 1
ATOM 2514 O O . PHE B 1 96 ? 15.008 9.492 3.295 1 98.44 96 PHE B O 1
ATOM 2521 N N . VAL B 1 97 ? 13.625 10.492 1.828 1 98.88 97 VAL B N 1
ATOM 2522 C CA . VAL B 1 97 ? 12.883 11.273 2.809 1 98.88 97 VAL B CA 1
ATOM 2523 C C . VAL B 1 97 ? 11.578 10.547 3.162 1 98.88 97 VAL B C 1
ATOM 2525 O O . VAL B 1 97 ? 10.797 10.195 2.275 1 98.88 97 VAL B O 1
ATOM 2528 N N . PHE B 1 98 ? 11.375 10.281 4.438 1 98.88 98 PHE B N 1
ATOM 2529 C CA . PHE B 1 98 ? 10.156 9.664 4.949 1 98.88 98 PHE B CA 1
ATOM 2530 C C . PHE B 1 98 ? 9.531 10.523 6.039 1 98.88 98 PHE B C 1
ATOM 2532 O O . PHE B 1 98 ? 10.156 11.469 6.527 1 98.88 98 PHE B O 1
ATOM 2539 N N . ASN B 1 99 ? 8.289 10.195 6.328 1 98.06 99 ASN B N 1
ATOM 2540 C CA . ASN B 1 99 ? 7.582 10.758 7.473 1 98.06 99 ASN B CA 1
ATOM 2541 C C . ASN B 1 99 ? 7.25 9.695 8.508 1 98.06 99 ASN B C 1
ATOM 2543 O O . ASN B 1 99 ? 6.82 8.594 8.156 1 98.06 99 ASN B O 1
ATOM 2547 N N . LYS B 1 100 ? 7.562 9.938 9.695 1 97.69 100 LYS B N 1
ATOM 2548 C CA . LYS B 1 100 ? 7.016 9.188 10.82 1 97.69 100 LYS B CA 1
ATOM 2549 C C . LYS B 1 100 ? 5.77 9.875 11.383 1 97.69 100 LYS B C 1
ATOM 2551 O O . LYS B 1 100 ? 5.859 10.977 11.945 1 97.69 100 LYS B O 1
ATOM 2556 N N . GLN B 1 101 ? 4.66 9.281 11.195 1 95.62 101 GLN B N 1
ATOM 2557 C CA . GLN B 1 101 ? 3.379 9.891 11.531 1 95.62 101 GLN B CA 1
ATOM 2558 C C . GLN B 1 101 ? 2.547 8.969 12.422 1 95.62 101 GLN B C 1
ATOM 2560 O O . GLN B 1 101 ? 2.51 7.754 12.195 1 95.62 101 GLN B O 1
ATOM 2565 N N . TYR B 1 102 ? 1.882 9.594 13.422 1 94.44 102 TYR B N 1
ATOM 2566 C CA . TYR B 1 102 ? 0.969 8.797 14.234 1 94.44 102 TYR B CA 1
ATOM 2567 C C . TYR B 1 102 ? -0.368 8.609 13.531 1 94.44 102 TYR B C 1
ATOM 2569 O O . TYR B 1 102 ? -0.961 9.578 13.047 1 94.44 102 TYR B O 1
ATOM 2577 N N . ARG B 1 103 ? -0.826 7.383 13.484 1 95.31 103 ARG B N 1
ATOM 2578 C CA . ARG B 1 103 ? -2.08 7.059 12.812 1 95.31 103 ARG B CA 1
ATOM 2579 C C . ARG B 1 103 ? -3.109 6.52 13.805 1 95.31 103 ARG B C 1
ATOM 2581 O O . ARG B 1 103 ? -2.863 5.52 14.477 1 95.31 103 ARG B O 1
ATOM 2588 N N . ILE B 1 104 ? -4.215 7.16 13.82 1 93.62 104 ILE B N 1
ATOM 2589 C CA . ILE B 1 104 ? -5.285 6.84 14.758 1 93.62 104 ILE B CA 1
ATOM 2590 C C . ILE B 1 104 ? -5.809 5.434 14.484 1 93.62 104 ILE B C 1
ATOM 2592 O O . ILE B 1 104 ? -5.973 4.633 15.414 1 93.62 104 ILE B O 1
ATOM 2596 N N . PRO B 1 105 ? -6.004 5.012 13.242 1 94.62 105 PRO B N 1
ATOM 2597 C CA . PRO B 1 105 ? -6.59 3.693 13 1 94.62 105 PRO B CA 1
ATOM 2598 C C . PRO B 1 105 ? -5.73 2.553 13.539 1 94.62 105 PRO B C 1
ATOM 2600 O O . PRO B 1 105 ? -6.262 1.569 14.062 1 94.62 105 PRO B O 1
ATOM 2603 N N . THR B 1 106 ? -4.441 2.693 13.438 1 93.69 106 THR B N 1
ATOM 2604 C CA . THR B 1 106 ? -3.549 1.633 13.891 1 93.69 106 THR B CA 1
ATOM 2605 C C . THR B 1 106 ? -3.039 1.92 15.305 1 93.69 106 THR B C 1
ATOM 2607 O O . THR B 1 106 ? -2.391 1.071 15.914 1 93.69 106 THR B O 1
ATOM 2610 N N . LYS B 1 107 ? -3.301 3.074 15.812 1 92.12 107 LYS B N 1
ATOM 2611 C CA . LYS B 1 107 ? -2.814 3.533 17.109 1 92.12 107 LYS B CA 1
ATOM 2612 C C . LYS B 1 107 ? -1.303 3.352 17.219 1 92.12 107 LYS B C 1
ATOM 2614 O O . LYS B 1 107 ? -0.811 2.816 18.219 1 92.12 107 LYS B O 1
ATOM 2619 N N . SER B 1 108 ? -0.639 3.768 16.203 1 94.31 108 SER B N 1
ATOM 2620 C CA . SER B 1 108 ? 0.805 3.562 16.141 1 94.31 108 SER B CA 1
ATOM 2621 C C . SER B 1 108 ? 1.479 4.621 15.281 1 94.31 108 SER B C 1
ATOM 2623 O O . SER B 1 108 ? 0.826 5.266 14.453 1 94.31 108 SER B O 1
ATOM 2625 N N . TRP B 1 109 ? 2.742 4.801 15.602 1 96.75 109 TRP B N 1
ATOM 2626 C CA . TRP B 1 109 ? 3.588 5.539 14.672 1 96.75 109 TRP B CA 1
ATOM 2627 C C . TRP B 1 109 ? 3.908 4.695 13.445 1 96.75 109 TRP B C 1
ATOM 2629 O O . TRP B 1 109 ? 4.176 3.496 13.555 1 96.75 109 TRP B O 1
ATOM 2639 N N . THR B 1 110 ? 3.854 5.348 12.336 1 98.06 110 THR B N 1
ATOM 2640 C CA . THR B 1 110 ? 4.051 4.648 11.07 1 98.06 110 THR B CA 1
ATOM 2641 C C . THR B 1 110 ? 5.031 5.406 10.18 1 98.06 110 THR B C 1
ATOM 2643 O O . THR B 1 110 ? 4.934 6.625 10.039 1 98.06 110 THR B O 1
ATOM 2646 N N . LEU B 1 111 ? 6.035 4.676 9.648 1 98.81 111 LEU B N 1
ATOM 2647 C CA . LEU B 1 111 ? 6.902 5.242 8.625 1 98.81 111 LEU B CA 1
ATOM 2648 C C . LEU B 1 111 ? 6.211 5.242 7.266 1 98.81 111 LEU B C 1
ATOM 2650 O O . LEU B 1 111 ? 5.789 4.191 6.777 1 98.81 111 LEU B O 1
ATOM 2654 N N . GLU B 1 112 ? 6.098 6.414 6.68 1 98.75 112 GLU B N 1
ATOM 2655 C CA . GLU B 1 112 ? 5.367 6.59 5.43 1 98.75 112 GLU B CA 1
ATOM 2656 C C . GLU B 1 112 ? 6.141 7.477 4.457 1 98.75 112 GLU B C 1
ATOM 2658 O O . GLU B 1 112 ? 7.055 8.203 4.863 1 98.75 112 GLU B O 1
ATOM 2663 N N . PHE B 1 113 ? 5.781 7.371 3.17 1 98.88 113 PHE B N 1
ATOM 2664 C CA . PHE B 1 113 ? 6.188 8.43 2.252 1 98.88 113 PHE B CA 1
ATOM 2665 C C . PHE B 1 113 ? 5.457 9.727 2.568 1 98.88 113 PHE B C 1
ATOM 2667 O O . PHE B 1 113 ? 4.301 9.711 3 1 98.88 113 PHE B O 1
ATOM 2674 N N . PRO B 1 114 ? 6.164 10.922 2.355 1 98.5 114 PRO B N 1
ATOM 2675 C CA . PRO B 1 114 ? 5.348 12.141 2.33 1 98.5 114 PRO B CA 1
ATOM 2676 C C . PRO B 1 114 ? 4.23 12.078 1.291 1 98.5 114 PRO B C 1
ATOM 2678 O O . PRO B 1 114 ? 4.375 11.414 0.259 1 98.5 114 PRO B O 1
ATOM 2681 N N . GLY B 1 115 ? 3.172 12.648 1.524 1 96.94 115 GLY B N 1
ATOM 2682 C CA . GLY B 1 115 ? 2.012 12.625 0.648 1 96.94 115 GLY B CA 1
ATOM 2683 C C . GLY B 1 115 ? 0.746 13.117 1.32 1 96.94 115 GLY B C 1
ATOM 2684 O O . GLY B 1 115 ? 0.771 13.516 2.488 1 96.94 115 GLY B O 1
ATOM 2685 N N . GLY B 1 116 ? -0.343 13.078 0.592 1 94 116 GLY B N 1
ATOM 2686 C CA . GLY B 1 116 ? -1.624 13.547 1.099 1 94 116 GLY B CA 1
ATOM 2687 C C . GLY B 1 116 ? -2.705 13.594 0.035 1 94 116 GLY B C 1
ATOM 2688 O O . GLY B 1 116 ? -2.596 12.93 -0.998 1 94 116 GLY B O 1
ATOM 2689 N N . ILE B 1 117 ? -3.723 14.312 0.407 1 92.06 117 ILE B N 1
ATOM 2690 C CA . ILE B 1 117 ? -4.891 14.391 -0.464 1 92.06 117 ILE B CA 1
ATOM 2691 C C . ILE B 1 117 ? -4.566 15.266 -1.675 1 92.06 117 ILE B C 1
ATOM 2693 O O . ILE B 1 117 ? -3.934 16.312 -1.54 1 92.06 117 ILE B O 1
ATOM 2697 N N . GLN B 1 118 ? -4.914 14.758 -2.834 1 93.5 118 GLN B N 1
ATOM 2698 C CA . GLN B 1 118 ? -4.871 15.602 -4.023 1 93.5 118 GLN B CA 1
ATOM 2699 C C . GLN B 1 118 ? -6.078 16.531 -4.082 1 93.5 118 GLN B C 1
ATOM 2701 O O . GLN B 1 118 ? -7.219 16.078 -4.164 1 93.5 118 GLN B O 1
ATOM 2706 N N . GLU B 1 119 ? -5.84 17.781 -4.094 1 89.88 119 GLU B N 1
ATOM 2707 C CA . GLU B 1 119 ? -6.922 18.766 -4.125 1 89.88 119 GLU B CA 1
ATOM 2708 C C . GLU B 1 119 ? -7.508 18.891 -5.527 1 89.88 119 GLU B C 1
ATOM 2710 O O . GLU B 1 119 ? -6.867 18.516 -6.512 1 89.88 119 GLU B O 1
ATOM 2715 N N . ALA B 1 120 ? -8.68 19.453 -5.527 1 88 120 ALA B N 1
ATOM 2716 C CA . ALA B 1 120 ? -9.352 19.656 -6.809 1 88 120 ALA B CA 1
ATOM 2717 C C . ALA B 1 120 ? -8.562 20.594 -7.703 1 88 120 ALA B C 1
ATOM 2719 O O . ALA B 1 120 ? -8.062 21.625 -7.242 1 88 120 ALA B O 1
ATOM 2720 N N . GLY B 1 121 ? -8.406 20.219 -8.984 1 87.62 121 GLY B N 1
ATOM 2721 C CA . GLY B 1 121 ? -7.789 21.078 -9.969 1 87.62 121 GLY B CA 1
ATOM 2722 C C . GLY B 1 121 ? -6.277 20.953 -10.016 1 87.62 121 GLY B C 1
ATOM 2723 O O . GLY B 1 121 ? -5.625 21.531 -10.891 1 87.62 121 GLY B O 1
ATOM 2724 N N . GLU B 1 122 ? -5.773 20.25 -9.141 1 91.56 122 GLU B N 1
ATOM 2725 C CA . GLU B 1 122 ? -4.324 20.094 -9.141 1 91.56 122 GLU B CA 1
ATOM 2726 C C . GLU B 1 122 ? -3.916 18.781 -9.797 1 91.56 122 GLU B C 1
ATOM 2728 O O . GLU B 1 122 ? -4.645 17.781 -9.719 1 91.56 122 GLU B O 1
ATOM 2733 N N . SER B 1 123 ? -2.779 18.859 -10.492 1 94.56 123 SER B N 1
ATOM 2734 C CA . SER B 1 123 ? -2.195 17.625 -10.977 1 94.56 123 SER B CA 1
ATOM 2735 C C . SER B 1 123 ? -1.582 16.812 -9.836 1 94.56 123 SER B C 1
ATOM 2737 O O . SER B 1 123 ? -1.319 17.359 -8.758 1 94.56 123 SER B O 1
ATOM 2739 N N . SER B 1 124 ? -1.389 15.562 -10.109 1 96.12 124 SER B N 1
ATOM 2740 C CA . SER B 1 124 ? -0.74 14.734 -9.102 1 96.12 124 SER B CA 1
ATOM 2741 C C . SER B 1 124 ? 0.67 15.227 -8.797 1 96.12 124 SER B C 1
ATOM 2743 O O . SER B 1 124 ? 1.113 15.195 -7.652 1 96.12 124 SER B O 1
ATOM 2745 N N . THR B 1 125 ? 1.36 15.68 -9.805 1 97.94 125 THR B N 1
ATOM 2746 C CA . THR B 1 125 ? 2.697 16.234 -9.617 1 97.94 125 THR B CA 1
ATOM 2747 C C . THR B 1 125 ? 2.654 17.453 -8.711 1 97.94 125 TH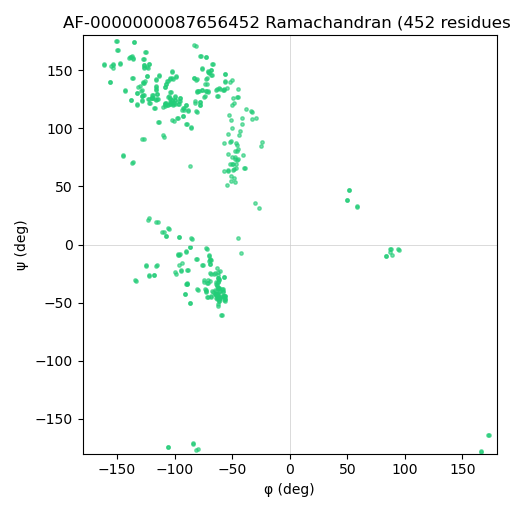R B C 1
ATOM 2749 O O . THR B 1 125 ? 3.42 17.562 -7.75 1 97.94 125 THR B O 1
ATOM 2752 N N . ASP B 1 126 ? 1.731 18.344 -8.984 1 97.5 126 ASP B N 1
ATOM 2753 C CA . ASP B 1 126 ? 1.601 19.562 -8.172 1 97.5 126 ASP B CA 1
ATOM 2754 C C . ASP B 1 126 ? 1.251 19.219 -6.73 1 97.5 126 ASP B C 1
ATOM 2756 O O . ASP B 1 126 ? 1.819 19.781 -5.797 1 97.5 126 ASP B O 1
ATOM 2760 N N . ALA B 1 127 ? 0.316 18.328 -6.574 1 96.62 127 ALA B N 1
ATOM 2761 C CA . ALA B 1 127 ? -0.07 17.891 -5.238 1 96.62 127 ALA B CA 1
ATOM 2762 C C . ALA B 1 127 ? 1.123 17.297 -4.488 1 96.62 127 ALA B C 1
ATOM 2764 O O . ALA B 1 127 ? 1.341 17.609 -3.316 1 96.62 127 ALA B O 1
ATOM 2765 N N . GLY B 1 128 ? 1.904 16.453 -5.191 1 98.25 128 GLY B N 1
ATOM 2766 C CA . GLY B 1 128 ? 3.07 15.836 -4.578 1 98.25 128 GLY B CA 1
ATOM 2767 C C . GLY B 1 128 ? 4.102 16.844 -4.105 1 98.25 128 GLY B C 1
ATOM 2768 O O . GLY B 1 128 ? 4.59 16.75 -2.977 1 98.25 128 GLY B O 1
ATOM 2769 N N . ILE B 1 129 ? 4.383 17.781 -4.938 1 98.38 129 ILE B N 1
ATOM 2770 C CA . ILE B 1 129 ? 5.391 18.797 -4.617 1 98.38 129 ILE B CA 1
ATOM 2771 C C . ILE B 1 129 ? 4.898 19.672 -3.465 1 98.38 129 ILE B C 1
ATOM 2773 O O . ILE B 1 129 ? 5.664 20 -2.557 1 98.38 129 ILE B O 1
ATOM 2777 N N . ARG B 1 130 ? 3.646 20 -3.52 1 97.62 130 ARG B N 1
ATOM 2778 C CA . ARG B 1 130 ? 3.062 20.781 -2.434 1 97.62 130 ARG B CA 1
ATOM 2779 C C . ARG B 1 130 ? 3.133 20.016 -1.113 1 97.62 130 ARG B C 1
ATOM 2781 O O . ARG B 1 130 ? 3.611 20.547 -0.109 1 97.62 130 ARG B O 1
ATOM 2788 N N . GLU B 1 131 ? 2.676 18.797 -1.081 1 97.62 131 GLU B N 1
ATOM 2789 C CA . GLU B 1 131 ? 2.664 17.984 0.132 1 97.62 131 GLU B CA 1
ATOM 2790 C C . GLU B 1 131 ? 4.082 17.75 0.652 1 97.62 131 GLU B C 1
ATOM 2792 O O . GLU B 1 131 ? 4.309 17.75 1.863 1 97.62 131 GLU B O 1
ATOM 2797 N N . LEU B 1 132 ? 5.027 17.5 -0.26 1 98.56 132 LEU B N 1
ATOM 2798 C CA . LEU B 1 132 ? 6.422 17.328 0.139 1 98.56 132 LEU B CA 1
ATOM 2799 C C . LEU B 1 132 ? 6.906 18.562 0.911 1 98.56 132 LEU B C 1
ATOM 2801 O O . LEU B 1 132 ? 7.473 18.422 1.998 1 98.56 132 LEU B O 1
ATOM 2805 N N . LYS B 1 133 ? 6.645 19.688 0.365 1 98.25 133 LYS B N 1
ATOM 2806 C CA . LYS B 1 133 ? 7.059 20.922 1.011 1 98.25 133 LYS B CA 1
ATOM 2807 C C . LYS B 1 133 ? 6.359 21.109 2.355 1 98.25 133 LYS B C 1
ATOM 2809 O O . LYS B 1 133 ? 7.008 21.406 3.359 1 98.25 133 LYS B O 1
ATOM 2814 N N . GLU B 1 134 ? 5.109 20.906 2.391 1 97.62 134 GLU B N 1
ATOM 2815 C CA . GLU B 1 134 ? 4.348 21.094 3.619 1 97.62 134 GLU B CA 1
ATOM 2816 C C . GLU B 1 134 ? 4.805 20.141 4.711 1 97.62 134 GLU B C 1
ATOM 2818 O O . GLU B 1 134 ? 5.023 20.547 5.855 1 97.62 134 GLU B O 1
ATOM 2823 N N . GLU B 1 135 ? 5.008 18.906 4.352 1 97.81 135 GLU B N 1
ATOM 2824 C CA . GLU B 1 135 ? 5.203 17.875 5.363 1 97.81 135 GLU B CA 1
ATOM 2825 C C . GLU B 1 135 ? 6.676 17.734 5.734 1 97.81 135 GLU B C 1
ATOM 2827 O O . GLU B 1 135 ? 7.008 17.219 6.805 1 97.81 135 GLU B O 1
ATOM 2832 N N . THR B 1 136 ? 7.613 18.141 4.895 1 98.31 136 THR B N 1
ATOM 2833 C CA . THR B 1 136 ? 9.023 17.875 5.16 1 98.31 136 THR B CA 1
ATOM 2834 C C . THR B 1 136 ? 9.828 19.156 5.148 1 98.31 136 THR B C 1
ATOM 2836 O O . THR B 1 136 ? 10.961 19.203 5.641 1 98.31 136 THR B O 1
ATOM 2839 N N . GLY B 1 137 ? 9.273 20.234 4.559 1 98.25 137 GLY B N 1
ATOM 2840 C CA . GLY B 1 137 ? 9.984 21.484 4.414 1 98.25 137 GLY B CA 1
ATOM 2841 C C . GLY B 1 137 ? 10.898 21.531 3.207 1 98.25 137 GLY B C 1
ATOM 2842 O O . GLY B 1 137 ? 11.367 22.594 2.812 1 98.25 137 GLY B O 1
ATOM 2843 N N . TYR B 1 138 ? 11.141 20.422 2.521 1 98.62 138 TYR B N 1
ATOM 2844 C CA . TYR B 1 138 ? 12.086 20.359 1.408 1 98.62 138 TYR B CA 1
ATOM 2845 C C . TYR B 1 138 ? 11.422 20.828 0.115 1 98.62 138 TYR B C 1
ATOM 2847 O O . TYR B 1 138 ? 10.25 20.531 -0.133 1 98.62 138 TYR B O 1
ATOM 2855 N N . VAL B 1 139 ? 12.211 21.484 -0.618 1 98.31 139 VAL B N 1
ATOM 2856 C CA . VAL B 1 139 ? 11.805 21.891 -1.958 1 98.31 139 VAL B CA 1
ATOM 2857 C C . VAL B 1 139 ? 12.438 20.969 -2.996 1 98.31 139 VAL B C 1
ATOM 2859 O O . VAL B 1 139 ? 13.656 20.781 -3.016 1 98.31 139 VAL B O 1
ATOM 2862 N N . ALA B 1 140 ? 11.578 20.391 -3.789 1 98.38 140 ALA B N 1
ATOM 2863 C CA . ALA B 1 140 ? 12.086 19.531 -4.855 1 98.38 140 ALA B CA 1
ATOM 2864 C C . ALA B 1 140 ? 12.742 20.359 -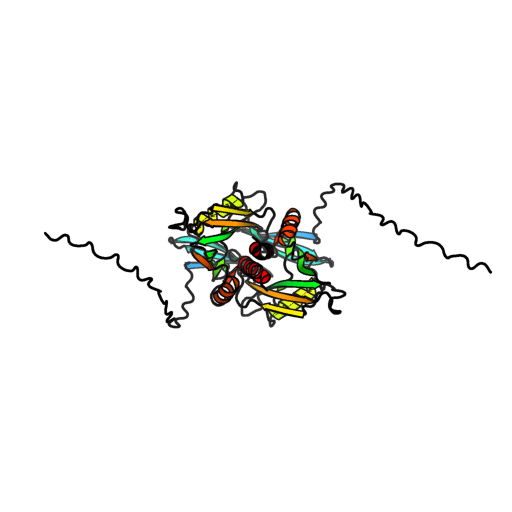5.961 1 98.38 140 ALA B C 1
ATOM 2866 O O . ALA B 1 140 ? 12.258 21.438 -6.316 1 98.38 140 ALA B O 1
ATOM 2867 N N . THR B 1 141 ? 13.82 19.875 -6.562 1 97.38 141 THR B N 1
ATOM 2868 C CA . THR B 1 141 ? 14.508 20.547 -7.66 1 97.38 141 THR B CA 1
ATOM 2869 C C . THR B 1 141 ? 14.102 19.938 -9 1 97.38 141 THR B C 1
ATOM 2871 O O . THR B 1 141 ? 14.234 20.594 -10.047 1 97.38 141 THR B O 1
ATOM 2874 N N . ASP B 1 142 ? 13.648 18.719 -8.977 1 97 142 ASP B N 1
ATOM 2875 C CA . ASP B 1 142 ? 13.227 18.031 -10.188 1 97 142 ASP B CA 1
ATOM 2876 C C . ASP B 1 142 ? 12.219 16.938 -9.867 1 97 142 ASP B C 1
ATOM 2878 O O . ASP B 1 142 ? 12.156 16.438 -8.742 1 97 142 ASP B O 1
ATOM 2882 N N . VAL B 1 143 ? 11.398 16.641 -10.844 1 97.81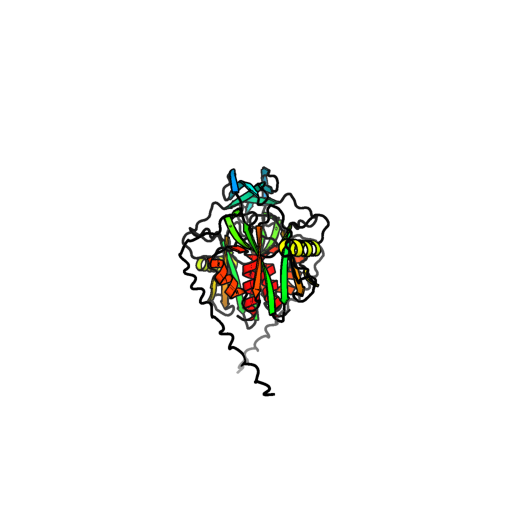 143 VAL B N 1
ATOM 2883 C CA . VAL B 1 143 ? 10.5 15.492 -10.812 1 97.81 143 VAL B CA 1
ATOM 2884 C C . VAL B 1 143 ? 10.969 14.438 -11.812 1 97.81 143 VAL B C 1
ATOM 2886 O O . VAL B 1 143 ? 11.031 14.711 -13.016 1 97.81 143 VAL B O 1
ATOM 2889 N N . LEU B 1 144 ? 11.297 13.289 -11.344 1 96.19 144 LEU B N 1
ATOM 2890 C CA . LEU B 1 144 ? 11.875 12.25 -12.188 1 96.19 144 LEU B CA 1
ATOM 2891 C C . LEU B 1 144 ? 10.789 11.383 -12.805 1 96.19 144 LEU B C 1
ATOM 2893 O O . LEU B 1 144 ? 10.977 10.828 -13.891 1 96.19 144 LEU B O 1
ATOM 2897 N N . LEU B 1 145 ? 9.75 11.211 -12.07 1 96.06 145 LEU B N 1
ATOM 2898 C CA . LEU B 1 145 ? 8.664 10.336 -12.5 1 96.06 145 LEU B CA 1
ATOM 2899 C C . LEU B 1 145 ? 7.359 10.719 -11.82 1 96.06 145 LEU B C 1
ATOM 2901 O O . LEU B 1 145 ? 7.348 11.086 -10.641 1 96.06 145 LEU B O 1
ATOM 2905 N N . SER B 1 146 ? 6.301 10.68 -12.555 1 97.12 146 SER B N 1
ATOM 2906 C CA . SER B 1 146 ? 4.93 10.75 -12.062 1 97.12 146 SER B CA 1
ATOM 2907 C C . SER B 1 146 ? 4.062 9.664 -12.695 1 97.12 146 SER B C 1
ATOM 2909 O O . SER B 1 146 ? 3.947 9.586 -13.922 1 97.12 146 SER B O 1
ATOM 2911 N N . SER B 1 147 ? 3.535 8.859 -11.82 1 97.44 147 SER B N 1
ATOM 2912 C CA . SER B 1 147 ? 2.666 7.824 -12.367 1 97.44 147 SER B CA 1
ATOM 2913 C C . SER B 1 147 ? 1.395 8.43 -12.961 1 97.44 147 SER B C 1
ATOM 2915 O O . SER B 1 147 ? 1.022 9.555 -12.625 1 97.44 147 SER B O 1
ATOM 2917 N N . THR B 1 148 ? 0.704 7.738 -13.953 1 94.5 148 THR B N 1
ATOM 2918 C CA . THR B 1 148 ? -0.445 8.312 -14.641 1 94.5 148 THR B CA 1
ATOM 2919 C C . THR B 1 148 ? -1.702 7.488 -14.383 1 94.5 148 THR B C 1
ATOM 2921 O O . THR B 1 148 ? -2.82 7.98 -14.555 1 94.5 148 THR B O 1
ATOM 2924 N N . GLY B 1 149 ? -1.663 6.242 -14.094 1 95.69 149 GLY B N 1
ATOM 2925 C CA . GLY B 1 149 ? -2.824 5.406 -13.828 1 95.69 149 GLY B CA 1
ATOM 2926 C C . GLY B 1 149 ? -3.303 5.492 -12.391 1 95.69 149 GLY B C 1
ATOM 2927 O O . GLY B 1 149 ? -2.971 6.441 -11.68 1 95.69 149 GLY B O 1
ATOM 2928 N N . ARG B 1 150 ? -4.207 4.656 -12.055 1 96.5 150 ARG B N 1
ATOM 2929 C CA . ARG B 1 150 ? -4.734 4.551 -10.695 1 96.5 150 ARG B CA 1
ATOM 2930 C C . ARG B 1 150 ? -3.959 3.518 -9.883 1 96.5 150 ARG B C 1
ATOM 2932 O O . ARG B 1 150 ? -3.863 2.354 -10.289 1 96.5 150 ARG B O 1
ATOM 2939 N N . GLN B 1 151 ? -3.32 3.998 -8.875 1 98.12 151 GLN B N 1
ATOM 2940 C CA . GLN B 1 151 ? -2.66 3.08 -7.949 1 98.12 151 GLN B CA 1
ATOM 2941 C C . GLN B 1 151 ? -3.523 2.824 -6.719 1 98.12 151 GLN B C 1
ATOM 2943 O O . GLN B 1 151 ? -3.684 3.707 -5.871 1 98.12 151 GLN B O 1
ATOM 2948 N N . ALA B 1 152 ? -4.016 1.639 -6.68 1 97.19 152 ALA B N 1
ATOM 2949 C CA . ALA B 1 152 ? -4.945 1.28 -5.613 1 97.19 152 ALA B CA 1
ATOM 2950 C C . ALA B 1 152 ? -4.211 1.034 -4.301 1 97.19 152 ALA B C 1
ATOM 2952 O O . ALA B 1 152 ? -3.227 0.291 -4.262 1 97.19 152 ALA B O 1
ATOM 2953 N N . THR B 1 153 ? -4.676 1.581 -3.242 1 94.69 153 THR B N 1
ATOM 2954 C CA . THR B 1 153 ? -3.971 1.5 -1.968 1 94.69 153 THR B CA 1
ATOM 2955 C C . THR B 1 153 ? -4.438 0.287 -1.169 1 94.69 153 THR B C 1
ATOM 2957 O O . THR B 1 153 ? -3.629 -0.382 -0.519 1 94.69 153 THR B O 1
ATOM 2960 N N . MET B 1 154 ? -5.676 -0.006 -1.108 1 95.5 154 MET B N 1
ATOM 2961 C CA . MET B 1 154 ? -6.266 -1.208 -0.525 1 95.5 154 MET B CA 1
ATOM 2962 C C . MET B 1 154 ? -7.492 -1.651 -1.314 1 95.5 154 MET B C 1
ATOM 2964 O O . MET B 1 154 ? -8.625 -1.535 -0.833 1 95.5 154 MET B O 1
ATOM 2968 N N . PRO B 1 155 ? -7.227 -2.246 -2.412 1 95.62 155 PRO B N 1
ATOM 2969 C CA . PRO B 1 155 ? -8.312 -2.488 -3.363 1 95.62 155 PRO B CA 1
ATOM 2970 C C . PRO B 1 155 ? -9.32 -3.523 -2.859 1 95.62 155 PRO B C 1
ATOM 2972 O O . PRO B 1 155 ? -10.406 -3.662 -3.428 1 95.62 155 PRO B O 1
ATOM 2975 N N . SER B 1 156 ? -9 -4.242 -1.814 1 94.06 156 SER B N 1
ATOM 2976 C CA . SER B 1 156 ? -9.938 -5.23 -1.281 1 94.06 156 SER B CA 1
ATOM 2977 C C . SER B 1 156 ? -10.984 -4.578 -0.384 1 94.06 156 SER B C 1
ATOM 2979 O O . SER B 1 156 ? -12 -5.191 -0.063 1 94.06 156 SER B O 1
ATOM 2981 N N . ARG B 1 157 ? -10.734 -3.289 -0.008 1 95.25 157 ARG B N 1
ATOM 2982 C CA . ARG B 1 157 ? -11.602 -2.707 1.009 1 95.25 157 ARG B CA 1
ATOM 2983 C C . ARG B 1 157 ? -12.062 -1.311 0.601 1 95.25 157 ARG B C 1
ATOM 2985 O O . ARG B 1 157 ? -13.117 -0.85 1.032 1 95.25 157 ARG B O 1
ATOM 2992 N N . LEU B 1 158 ? -11.219 -0.664 -0.109 1 94.75 158 LEU B N 1
ATOM 2993 C CA . LEU B 1 158 ? -11.43 0.75 -0.398 1 94.75 158 LEU B CA 1
ATOM 2994 C C . LEU B 1 158 ? -11.477 0.996 -1.902 1 94.75 158 LEU B C 1
ATOM 2996 O O . LEU B 1 158 ? -10.859 0.263 -2.676 1 94.75 158 LEU B O 1
ATOM 3000 N N . ASN B 1 159 ? -12.133 2.062 -2.254 1 92.88 159 ASN B N 1
ATOM 3001 C CA . ASN B 1 159 ? -12.102 2.518 -3.641 1 92.88 159 ASN B CA 1
ATOM 3002 C C . ASN B 1 159 ? -11.039 3.6 -3.85 1 92.88 159 ASN B C 1
ATOM 3004 O O . ASN B 1 159 ? -10.922 4.156 -4.941 1 92.88 159 ASN B O 1
ATOM 3008 N N . ASP B 1 160 ? -10.25 3.869 -2.85 1 92.12 160 ASP B N 1
ATOM 3009 C CA . ASP B 1 160 ? -9.242 4.93 -2.869 1 92.12 160 ASP B CA 1
ATOM 3010 C C . ASP B 1 160 ? -8.078 4.574 -3.789 1 92.12 160 ASP B C 1
ATOM 3012 O O . ASP B 1 160 ? -7.566 3.453 -3.742 1 92.12 160 ASP B O 1
ATOM 3016 N N . THR B 1 161 ? -7.723 5.516 -4.641 1 95.31 161 THR B N 1
ATOM 3017 C CA . THR B 1 161 ? -6.543 5.387 -5.488 1 95.31 161 THR B CA 1
ATOM 3018 C C . THR B 1 161 ? -5.625 6.594 -5.32 1 95.31 161 THR B C 1
ATOM 3020 O O . THR B 1 161 ? -6.059 7.648 -4.859 1 95.31 161 THR B O 1
ATOM 3023 N N . ALA B 1 162 ? -4.391 6.363 -5.59 1 96.62 162 ALA B N 1
ATOM 3024 C CA . ALA B 1 162 ? -3.373 7.402 -5.492 1 96.62 162 ALA B CA 1
ATOM 3025 C C . ALA B 1 162 ? -2.443 7.379 -6.703 1 96.62 162 ALA B C 1
ATOM 3027 O O . ALA B 1 162 ? -2.629 6.574 -7.617 1 96.62 162 ALA B O 1
ATOM 3028 N N . ARG B 1 163 ? -1.611 8.344 -6.727 1 97.56 163 ARG B N 1
ATOM 3029 C CA . ARG B 1 163 ? -0.49 8.344 -7.66 1 97.56 163 ARG B CA 1
ATOM 3030 C C . ARG B 1 163 ? 0.83 8.57 -6.934 1 97.56 163 ARG B C 1
ATOM 3032 O O . ARG B 1 163 ? 0.84 8.961 -5.766 1 97.56 163 ARG B O 1
ATOM 3039 N N . HIS B 1 164 ? 1.896 8.188 -7.59 1 98.62 164 HIS B N 1
ATOM 3040 C CA . HIS B 1 164 ? 3.234 8.289 -7.02 1 98.62 164 HIS B CA 1
ATOM 3041 C C . HIS B 1 164 ? 4.102 9.25 -7.828 1 98.62 164 HIS B C 1
ATOM 3043 O O . HIS B 1 164 ? 4.117 9.195 -9.062 1 98.62 164 HIS B O 1
ATOM 3049 N N . VAL B 1 165 ? 4.773 10.109 -7.145 1 98.56 165 VAL B N 1
ATOM 3050 C CA . VAL B 1 165 ? 5.699 11.07 -7.742 1 98.56 165 VAL B CA 1
ATOM 3051 C C . VAL B 1 165 ? 7.105 10.836 -7.199 1 98.56 165 VAL B C 1
ATOM 3053 O O . VAL B 1 165 ? 7.297 10.711 -5.984 1 98.56 165 VAL B O 1
ATOM 3056 N N . VAL B 1 166 ? 8.109 10.703 -8.07 1 98.5 166 VAL B N 1
ATOM 3057 C CA . VAL B 1 166 ? 9.508 10.625 -7.676 1 98.5 166 VAL B CA 1
ATOM 3058 C C . VAL B 1 166 ? 10.18 11.984 -7.867 1 98.5 166 VAL B C 1
ATOM 3060 O O . VAL B 1 166 ? 10.195 12.523 -8.977 1 98.5 166 VAL B O 1
ATOM 3063 N N . ALA B 1 167 ? 10.68 12.461 -6.777 1 98.38 167 ALA B N 1
ATOM 3064 C CA . ALA B 1 167 ? 11.25 13.812 -6.809 1 98.38 167 ALA B CA 1
ATOM 3065 C C . ALA B 1 167 ? 12.703 13.805 -6.359 1 98.38 167 ALA B C 1
ATOM 3067 O O . ALA B 1 167 ? 13.109 12.969 -5.543 1 98.38 167 ALA B O 1
ATOM 3068 N N . GLU B 1 168 ? 13.461 14.758 -6.859 1 97.94 168 GLU B N 1
ATOM 3069 C CA . GLU B 1 168 ? 14.836 15 -6.453 1 97.94 168 GLU B CA 1
ATOM 3070 C C . GLU B 1 168 ? 14.953 16.281 -5.621 1 97.94 168 GLU B C 1
ATOM 3072 O O . GLU B 1 168 ? 14.32 17.281 -5.941 1 97.94 168 GLU B O 1
ATOM 3077 N N . ILE B 1 169 ? 15.711 16.172 -4.543 1 98.62 169 ILE B N 1
ATOM 3078 C CA . ILE B 1 169 ? 15.984 17.312 -3.676 1 98.62 169 ILE B CA 1
ATOM 3079 C C . ILE B 1 169 ? 17.484 17.578 -3.637 1 98.62 169 ILE B C 1
ATOM 3081 O O . ILE B 1 169 ? 18.281 16.688 -3.354 1 98.62 169 ILE B O 1
ATOM 3085 N N . ASP B 1 170 ? 17.875 18.797 -3.943 1 98.56 170 ASP B N 1
ATOM 3086 C CA . ASP B 1 170 ? 19.25 19.234 -3.732 1 98.56 170 ASP B CA 1
ATOM 3087 C C . ASP B 1 170 ? 19.453 19.75 -2.307 1 98.56 170 ASP B C 1
ATOM 3089 O O . ASP B 1 170 ? 19.109 20.891 -1.997 1 98.56 170 ASP B O 1
ATOM 3093 N N . GLY B 1 171 ? 20.031 18.906 -1.484 1 98 171 GLY B N 1
ATOM 3094 C CA . GLY B 1 171 ? 20.203 19.219 -0.076 1 98 171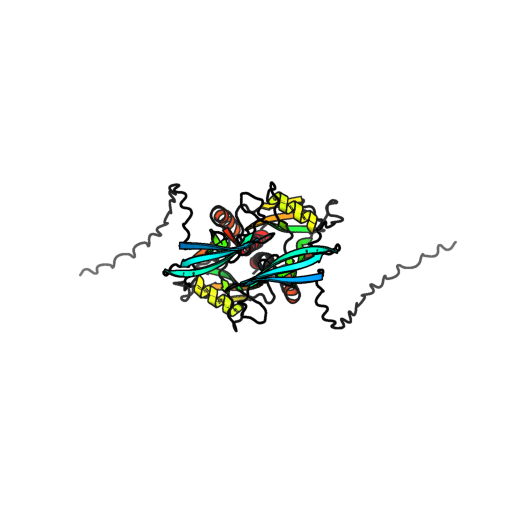 GLY B CA 1
ATOM 3095 C C . GLY B 1 171 ? 21.219 20.312 0.168 1 98 171 GLY B C 1
ATOM 3096 O O . GLY B 1 171 ? 21.297 20.859 1.269 1 98 171 GLY B O 1
ATOM 3097 N N . ASP B 1 172 ? 21.984 20.609 -0.842 1 98 172 ASP B N 1
ATOM 3098 C CA . ASP B 1 172 ? 23.031 21.609 -0.688 1 98 172 ASP B CA 1
ATOM 3099 C C . ASP B 1 172 ? 22.547 22.984 -1.153 1 98 172 ASP B C 1
ATOM 3101 O O . ASP B 1 172 ? 23.234 23.984 -0.965 1 98 172 ASP B O 1
ATOM 3105 N N . SER B 1 173 ? 21.406 23.016 -1.736 1 97.12 173 SER B N 1
ATOM 3106 C CA . SER B 1 173 ? 20.828 24.281 -2.189 1 97.12 173 SER B CA 1
ATOM 3107 C C . SER B 1 173 ? 20.438 25.156 -1.011 1 97.12 173 SER B C 1
ATOM 3109 O O . SER B 1 173 ? 19.953 24.656 0.012 1 97.12 173 SER B O 1
ATOM 3111 N N . LYS B 1 174 ? 20.484 26.5 -1.194 1 96.62 174 LYS B N 1
ATOM 3112 C CA . LYS B 1 174 ? 20.062 27.453 -0.177 1 96.62 174 LYS B CA 1
ATOM 3113 C C . LYS B 1 174 ? 18.578 27.266 0.164 1 96.62 174 LYS B C 1
ATOM 3115 O O . LYS B 1 174 ? 18.172 27.469 1.312 1 96.62 174 LYS B O 1
ATOM 3120 N N . LEU B 1 175 ? 17.844 26.828 -0.763 1 95.44 175 LEU B N 1
ATOM 3121 C CA . LEU B 1 175 ? 16.406 26.641 -0.591 1 95.44 175 LEU B CA 1
ATOM 3122 C C . LEU B 1 175 ? 16.125 25.547 0.431 1 95.44 175 LEU B C 1
ATOM 3124 O O . LEU B 1 175 ? 15.039 25.516 1.026 1 95.44 175 LEU B O 1
ATOM 3128 N N . ASN B 1 176 ? 17.047 24.656 0.582 1 97.88 176 ASN B N 1
ATOM 3129 C CA . ASN B 1 176 ? 16.828 23.5 1.446 1 97.88 176 ASN B CA 1
ATOM 3130 C C . ASN B 1 176 ? 17.766 23.531 2.652 1 97.88 176 ASN B C 1
ATOM 3132 O O . ASN B 1 176 ? 18.016 22.484 3.275 1 97.88 176 ASN B O 1
ATOM 3136 N N . SER B 1 177 ? 18.312 24.703 2.963 1 95.25 177 SER B N 1
ATOM 3137 C CA . SER B 1 177 ? 19.25 24.844 4.066 1 95.25 177 SER B CA 1
ATOM 3138 C C . SER B 1 177 ? 18.547 24.781 5.414 1 95.25 177 SER B C 1
ATOM 3140 O O . SER B 1 177 ? 19.125 24.359 6.41 1 95.25 177 SER B O 1
ATOM 3142 N N . HIS B 1 178 ? 17.312 25.266 5.441 1 95 178 HIS B N 1
ATOM 3143 C CA . HIS B 1 178 ? 16.516 25.25 6.664 1 95 178 HIS B CA 1
ATOM 3144 C C . HIS B 1 178 ? 15.078 24.812 6.391 1 95 178 HIS B C 1
ATOM 3146 O O . HIS B 1 178 ? 14.141 25.594 6.547 1 95 178 HIS B O 1
ATOM 3152 N N . PRO B 1 179 ? 14.977 23.516 6.098 1 95.94 179 PRO B N 1
ATOM 3153 C CA . PRO B 1 179 ? 13.617 23.047 5.832 1 95.94 179 PRO B CA 1
ATOM 3154 C C . PRO B 1 179 ? 12.688 23.219 7.031 1 95.94 179 PRO B C 1
ATOM 3156 O O . PRO B 1 179 ? 13.078 22.938 8.164 1 95.94 179 PRO B O 1
ATOM 3159 N N . LYS B 1 180 ? 11.461 23.734 6.758 1 95.38 180 LYS B N 1
ATOM 3160 C CA . LYS B 1 180 ? 10.445 23.938 7.789 1 95.38 180 LYS B CA 1
ATOM 3161 C C . LYS B 1 180 ? 9.109 23.312 7.383 1 95.38 180 LYS B C 1
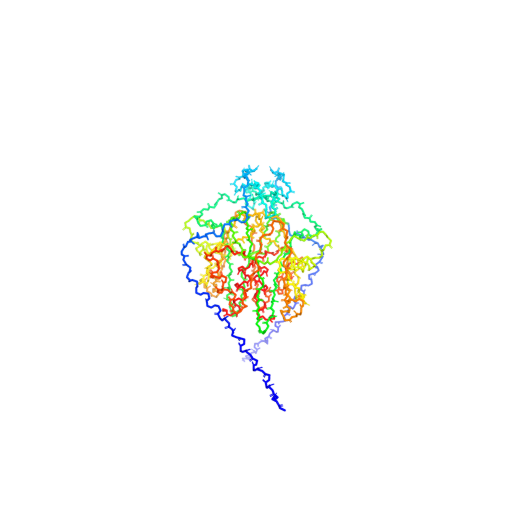ATOM 3163 O O . LYS B 1 180 ? 8.57 23.625 6.32 1 95.38 180 LYS B O 1
ATOM 3168 N N . GLN B 1 181 ? 8.609 22.453 8.188 1 95.88 181 GLN B N 1
ATOM 3169 C CA . GLN B 1 181 ? 7.316 21.828 7.953 1 95.88 181 GLN B CA 1
ATOM 3170 C C . GLN B 1 181 ? 6.176 22.828 8.148 1 95.88 181 GLN B C 1
ATOM 3172 O O . GLN B 1 181 ? 6.301 23.781 8.914 1 95.88 181 GLN B O 1
ATOM 3177 N N . TYR B 1 182 ? 5.125 22.688 7.445 1 93.62 182 TYR B N 1
ATOM 3178 C CA . TYR B 1 182 ? 3.844 23.359 7.605 1 93.62 182 TYR B CA 1
ATOM 3179 C C . TYR B 1 182 ? 2.701 22.359 7.68 1 93.62 182 TYR B C 1
ATOM 3181 O O . TYR B 1 182 ? 2.098 22.016 6.66 1 93.62 182 TYR B O 1
ATOM 3189 N N . LEU B 1 183 ? 2.379 21.938 8.844 1 89.88 183 LEU B N 1
ATOM 3190 C CA . LEU B 1 183 ? 1.481 20.812 9.078 1 89.88 183 LEU B CA 1
ATOM 3191 C C . LEU B 1 183 ? 0.092 21.297 9.477 1 89.88 183 LEU B C 1
ATOM 3193 O O . LEU B 1 183 ? -0.044 22.344 10.109 1 89.88 183 LEU B O 1
ATOM 3197 N N . ASP B 1 184 ? -0.869 20.516 9.102 1 82.81 184 ASP B N 1
ATOM 3198 C CA . ASP B 1 184 ? -2.213 20.766 9.617 1 82.81 184 ASP B CA 1
ATOM 3199 C C . ASP B 1 184 ? -2.387 20.141 11 1 82.81 184 ASP B C 1
ATOM 3201 O O . ASP B 1 184 ? -1.503 19.438 11.484 1 82.81 184 ASP B O 1
ATOM 3205 N N . ASP B 1 185 ? -3.49 20.453 11.617 1 79.25 185 ASP B N 1
ATOM 3206 C CA . ASP B 1 185 ? -3.756 20.062 13 1 79.25 185 ASP B CA 1
ATOM 3207 C C . ASP B 1 185 ? -3.791 18.531 13.133 1 79.25 185 ASP B C 1
ATOM 3209 O O . ASP B 1 185 ? -3.498 18 14.203 1 79.25 185 ASP B O 1
ATOM 3213 N N . ALA B 1 186 ? -4.16 17.906 12.102 1 77.69 186 ALA B N 1
ATOM 3214 C CA . ALA B 1 186 ? -4.309 16.453 12.18 1 77.69 186 ALA B CA 1
ATOM 3215 C C . ALA B 1 186 ? -3.006 15.75 11.812 1 77.69 186 ALA B C 1
ATOM 3217 O O . ALA B 1 186 ? -2.896 14.531 11.945 1 77.69 186 ALA B O 1
ATOM 3218 N N . GLU B 1 187 ? -2.062 16.484 11.391 1 81.5 187 GLU B N 1
ATOM 3219 C CA . GLU B 1 187 ? -0.79 15.922 10.945 1 81.5 187 GLU B CA 1
ATOM 3220 C C . GLU B 1 187 ? 0.276 16.047 12.031 1 81.5 187 GLU B C 1
ATOM 3222 O O . GLU B 1 187 ? 0.634 17.156 12.43 1 81.5 187 GLU B O 1
ATOM 3227 N N . MET B 1 188 ? 0.627 15.023 12.664 1 81.88 188 MET B N 1
ATOM 3228 C CA . MET B 1 188 ? 1.788 14.922 13.539 1 81.88 188 MET B CA 1
ATOM 3229 C C . MET B 1 188 ? 2.869 14.047 12.922 1 81.88 188 MET B C 1
ATOM 3231 O O . MET B 1 188 ? 2.846 12.82 13.07 1 81.88 188 MET B O 1
ATOM 3235 N N . THR B 1 189 ? 3.719 14.719 12.258 1 91 189 THR B N 1
ATOM 3236 C CA . THR B 1 189 ? 4.688 13.977 11.461 1 91 189 THR B CA 1
ATOM 3237 C C . THR B 1 189 ? 6.105 14.477 11.734 1 91 189 THR B C 1
ATOM 3239 O O . THR B 1 189 ? 6.324 15.672 11.914 1 91 189 THR B O 1
ATOM 3242 N N . GLU B 1 190 ? 6.977 13.594 11.875 1 95.12 190 GLU B N 1
ATOM 3243 C CA . GLU B 1 190 ? 8.414 13.844 11.945 1 95.12 190 GLU B CA 1
ATOM 3244 C C . GLU B 1 190 ? 9.109 13.391 10.664 1 95.12 190 GLU B C 1
ATOM 3246 O O . GLU B 1 190 ? 8.797 12.336 10.109 1 95.12 190 GLU B O 1
ATOM 3251 N N . VAL B 1 191 ? 10.047 14.234 10.227 1 98.19 191 VAL B N 1
ATOM 3252 C CA . VAL B 1 191 ? 10.789 13.883 9.023 1 98.19 191 VAL B CA 1
ATOM 3253 C C . VAL B 1 191 ? 11.875 12.859 9.359 1 98.19 191 VAL B C 1
ATOM 3255 O O . VAL B 1 191 ? 12.594 13.023 10.352 1 98.19 191 VAL B O 1
ATOM 3258 N N . VAL B 1 192 ? 11.984 11.812 8.609 1 98.56 192 VAL B N 1
ATOM 3259 C CA . VAL B 1 192 ? 13 10.781 8.773 1 98.56 192 VAL B CA 1
ATOM 3260 C C . VAL B 1 192 ? 13.82 10.648 7.496 1 98.56 192 VAL B C 1
ATOM 3262 O O . VAL B 1 192 ? 13.266 10.422 6.418 1 98.56 192 VAL B O 1
ATOM 3265 N N . LEU B 1 193 ? 15.102 10.836 7.602 1 98.69 193 LEU B N 1
ATOM 3266 C CA . LEU B 1 193 ? 16.016 10.594 6.488 1 98.69 193 LEU B CA 1
ATOM 3267 C C . LEU B 1 193 ? 16.703 9.242 6.637 1 98.69 193 LEU B C 1
ATOM 3269 O O . LEU B 1 193 ? 17.281 8.945 7.691 1 98.69 193 LEU B O 1
ATOM 3273 N N . ILE B 1 194 ? 16.641 8.438 5.633 1 98.56 194 ILE B N 1
ATOM 3274 C CA . ILE B 1 194 ? 17.344 7.16 5.648 1 98.56 194 ILE B CA 1
ATOM 3275 C C . ILE B 1 194 ? 18.344 7.113 4.504 1 98.56 194 ILE B C 1
ATOM 3277 O O . ILE B 1 194 ? 18 7.371 3.348 1 98.56 194 ILE B O 1
ATOM 3281 N N . LYS B 1 195 ? 19.578 6.816 4.836 1 97.62 195 LYS B N 1
ATOM 3282 C CA . LYS B 1 195 ? 20.609 6.664 3.803 1 97.62 195 LYS B CA 1
ATOM 3283 C C . LYS B 1 195 ? 20.203 5.594 2.791 1 97.62 195 LYS B C 1
ATOM 3285 O O . LYS B 1 195 ? 19.797 4.496 3.172 1 97.62 195 LYS B O 1
ATOM 3290 N N . ALA B 1 196 ? 20.375 5.961 1.515 1 95.88 196 ALA B N 1
ATOM 3291 C CA . ALA B 1 196 ? 19.969 5.043 0.452 1 95.88 196 ALA B CA 1
ATOM 3292 C C . ALA B 1 196 ? 20.719 3.717 0.566 1 95.88 196 ALA B C 1
ATOM 3294 O O . ALA B 1 196 ? 20.141 2.648 0.369 1 95.88 196 ALA B O 1
ATOM 3295 N N . SER B 1 197 ? 21.984 3.738 0.932 1 93.12 197 SER B N 1
ATOM 3296 C CA . SER B 1 197 ? 22.844 2.555 1.005 1 93.12 197 SER B CA 1
ATOM 3297 C C . SER B 1 197 ? 22.406 1.638 2.146 1 93.12 197 SER B C 1
ATOM 3299 O O . SER B 1 197 ? 22.812 0.471 2.195 1 93.12 197 SER B O 1
ATOM 3301 N N . GLU B 1 198 ? 21.625 2.104 3.066 1 95.75 198 GLU B N 1
ATOM 3302 C CA . GLU B 1 198 ? 21.203 1.346 4.242 1 95.75 198 GLU B CA 1
ATOM 3303 C C . GLU B 1 198 ? 19.688 1.261 4.336 1 95.75 198 GLU B C 1
ATOM 3305 O O . GLU B 1 198 ? 19.125 1.069 5.418 1 95.75 198 GLU B O 1
ATOM 3310 N N . LEU B 1 199 ? 19.031 1.446 3.254 1 96.88 199 LEU B N 1
ATOM 3311 C CA . LEU B 1 199 ? 17.578 1.635 3.256 1 96.88 199 LEU B CA 1
ATOM 3312 C C . LEU B 1 199 ? 16.875 0.435 3.881 1 96.88 199 LEU B C 1
ATOM 3314 O O . LEU B 1 199 ? 16.234 0.562 4.926 1 96.88 199 LEU B O 1
ATOM 3318 N N . LEU B 1 200 ? 17.031 -0.771 3.318 1 96.94 200 LEU B N 1
ATOM 3319 C CA . LEU B 1 200 ? 16.281 -1.935 3.787 1 96.94 200 LEU B CA 1
ATOM 3320 C C . LEU B 1 200 ? 16.734 -2.34 5.188 1 96.94 200 LEU B C 1
ATOM 3322 O O . LEU B 1 200 ? 15.898 -2.572 6.066 1 96.94 200 LEU B O 1
ATOM 3326 N N . PRO B 1 201 ? 18.047 -2.393 5.52 1 97.12 201 PRO B N 1
ATOM 3327 C CA . PRO B 1 201 ? 18.453 -2.717 6.891 1 97.12 201 PRO B CA 1
ATOM 3328 C C . PRO B 1 201 ? 17.875 -1.749 7.922 1 97.12 201 PRO B C 1
ATOM 3330 O O . PRO B 1 201 ? 17.484 -2.168 9.008 1 97.12 201 PRO B O 1
ATOM 3333 N N . THR B 1 202 ? 17.859 -0.469 7.574 1 98.38 202 THR B N 1
ATOM 3334 C CA . THR B 1 202 ? 17.312 0.519 8.5 1 98.38 202 THR B CA 1
ATOM 3335 C C . THR B 1 202 ? 15.82 0.289 8.711 1 98.38 202 THR B C 1
ATOM 3337 O O . THR B 1 202 ? 15.336 0.333 9.844 1 98.38 202 THR B O 1
ATOM 3340 N N . ILE B 1 203 ? 15.102 0.007 7.645 1 98.38 203 ILE B N 1
ATOM 3341 C CA . ILE B 1 203 ? 13.664 -0.238 7.734 1 98.38 203 ILE B CA 1
ATOM 3342 C C . ILE B 1 203 ? 13.406 -1.498 8.555 1 98.38 203 ILE B C 1
ATOM 3344 O O . ILE B 1 203 ? 12.477 -1.538 9.367 1 98.38 203 ILE B O 1
ATOM 3348 N N . GLN B 1 204 ? 14.219 -2.48 8.375 1 98 204 GLN B N 1
ATOM 3349 C CA . GLN B 1 204 ? 14.102 -3.721 9.133 1 98 204 GLN B CA 1
ATOM 3350 C C . GLN B 1 204 ? 14.344 -3.484 10.617 1 98 204 GLN B C 1
ATOM 3352 O O . GLN B 1 204 ? 13.742 -4.148 11.469 1 98 204 GLN B O 1
ATOM 3357 N N . SER B 1 205 ? 15.188 -2.584 10.906 1 98.19 205 SER B N 1
ATOM 3358 C CA . SER B 1 205 ? 15.406 -2.205 12.297 1 98.19 205 SER B CA 1
ATOM 3359 C C . SER B 1 205 ? 14.227 -1.407 12.844 1 98.19 205 SER B C 1
ATOM 3361 O O . SER B 1 205 ? 13.758 -1.668 13.953 1 98.19 205 SER B O 1
ATOM 3363 N N . LEU B 1 206 ? 13.672 -0.502 12.055 1 98.31 206 LEU B N 1
ATOM 3364 C CA . LEU B 1 206 ? 12.602 0.4 12.461 1 98.31 206 LEU B CA 1
ATOM 3365 C C . LEU B 1 206 ? 11.297 -0.361 12.672 1 98.31 206 LEU B C 1
ATOM 3367 O O . LEU B 1 206 ? 10.484 0.009 13.523 1 98.31 206 LEU B O 1
ATOM 3371 N N . GLU B 1 207 ? 11.109 -1.448 11.891 1 97.5 207 GLU B N 1
ATOM 3372 C CA . GLU B 1 207 ? 9.828 -2.141 11.953 1 97.5 207 GLU B CA 1
ATOM 3373 C C . GLU B 1 207 ? 9.648 -2.865 13.281 1 97.5 207 GLU B C 1
ATOM 3375 O O . GLU B 1 207 ? 8.562 -3.373 13.578 1 97.5 207 GLU B O 1
ATOM 3380 N N . LYS B 1 208 ? 10.711 -2.938 14.102 1 95.81 208 LYS B N 1
ATOM 3381 C CA . LYS B 1 208 ? 10.617 -3.5 15.445 1 95.81 208 LYS B CA 1
ATOM 3382 C C . LYS B 1 208 ? 9.945 -2.52 16.406 1 95.81 208 LYS B C 1
ATOM 3384 O O . LYS B 1 208 ? 9.477 -2.914 17.469 1 95.81 208 LYS B O 1
ATOM 3389 N N . GLU B 1 209 ? 9.867 -1.246 16.047 1 94.88 209 GLU B N 1
ATOM 3390 C CA . GLU B 1 209 ? 9.406 -0.21 16.969 1 94.88 209 GLU B CA 1
ATOM 3391 C C . GLU B 1 209 ? 8.203 0.538 16.406 1 94.88 209 GLU B C 1
ATOM 3393 O O . GLU B 1 209 ? 7.418 1.116 17.172 1 94.88 209 GLU B O 1
ATOM 3398 N N . LEU B 1 210 ? 8.102 0.57 15.172 1 96.25 210 LEU B N 1
ATOM 3399 C CA . LEU B 1 210 ? 6.988 1.284 14.555 1 96.25 210 LEU B CA 1
ATOM 3400 C C . LEU B 1 210 ? 6.434 0.503 13.367 1 96.25 210 LEU B C 1
ATOM 3402 O O . LEU B 1 210 ? 7.062 -0.449 12.898 1 96.25 210 LEU B O 1
ATOM 3406 N N . ASP B 1 211 ? 5.176 0.833 12.969 1 97.75 211 ASP B N 1
ATOM 3407 C CA . ASP B 1 211 ? 4.637 0.273 11.734 1 97.75 211 ASP B CA 1
ATOM 3408 C C . ASP B 1 211 ? 5.34 0.855 10.508 1 97.75 211 ASP B C 1
ATOM 3410 O O . ASP B 1 211 ? 5.867 1.969 10.562 1 97.75 211 ASP B O 1
ATOM 3414 N N . ILE B 1 212 ? 5.453 0.071 9.5 1 98.81 212 ILE B N 1
ATOM 3415 C CA . ILE B 1 212 ? 5.961 0.522 8.203 1 98.81 212 ILE B CA 1
ATOM 3416 C C . ILE B 1 212 ? 4.852 0.441 7.156 1 98.81 212 ILE B C 1
ATOM 3418 O O . ILE B 1 212 ? 4.219 -0.605 6.996 1 98.81 212 ILE B O 1
ATOM 3422 N N . ALA B 1 213 ? 4.602 1.551 6.492 1 98.75 213 ALA B N 1
ATOM 3423 C CA . ALA B 1 213 ? 3.635 1.467 5.402 1 98.75 213 ALA B CA 1
ATOM 3424 C C . ALA B 1 213 ? 4.047 0.41 4.383 1 98.75 213 ALA B C 1
ATOM 3426 O O . ALA B 1 213 ? 5.223 0.299 4.035 1 98.75 213 ALA B O 1
ATOM 3427 N N . SER B 1 214 ? 3.061 -0.293 3.908 1 98.56 214 SER B N 1
ATOM 3428 C CA . SER B 1 214 ? 3.309 -1.402 2.994 1 98.56 214 SER B CA 1
ATOM 3429 C C . SER B 1 214 ? 4.059 -0.936 1.749 1 98.56 214 SER B C 1
ATOM 3431 O O . SER B 1 214 ? 4.984 -1.605 1.289 1 98.56 214 SER B O 1
ATOM 3433 N N . ASN B 1 215 ? 3.633 0.216 1.162 1 98.69 215 ASN B N 1
ATOM 3434 C CA . ASN B 1 215 ? 4.277 0.694 -0.056 1 98.69 215 ASN B CA 1
ATOM 3435 C C . ASN B 1 215 ? 5.711 1.149 0.209 1 98.69 215 ASN B C 1
ATOM 3437 O O . ASN B 1 215 ? 6.559 1.096 -0.682 1 98.69 215 ASN B O 1
ATOM 3441 N N . VAL B 1 216 ? 6.023 1.557 1.438 1 98.81 216 VAL B N 1
ATOM 3442 C CA . VAL B 1 216 ? 7.395 1.882 1.819 1 98.81 216 VAL B CA 1
ATOM 3443 C C . VAL B 1 216 ? 8.227 0.605 1.889 1 98.81 216 VAL B C 1
ATOM 3445 O O . VAL B 1 216 ? 9.359 0.567 1.397 1 98.81 216 VAL B O 1
ATOM 3448 N N . TYR B 1 217 ? 7.668 -0.374 2.492 1 98.69 217 TYR B N 1
ATOM 3449 C CA . TYR B 1 217 ? 8.414 -1.617 2.67 1 98.69 217 TYR B CA 1
ATOM 3450 C C . TYR B 1 217 ? 8.758 -2.24 1.323 1 98.69 217 TYR B C 1
ATOM 3452 O O . TYR B 1 217 ? 9.898 -2.664 1.103 1 98.69 217 TYR B O 1
ATOM 3460 N N . THR B 1 218 ? 7.812 -2.281 0.391 1 98.5 218 THR B N 1
ATOM 3461 C CA . THR B 1 218 ? 8.078 -2.91 -0.897 1 98.5 218 THR B CA 1
ATOM 3462 C C . THR B 1 218 ? 9.031 -2.057 -1.728 1 98.5 218 THR B C 1
ATOM 3464 O O . THR B 1 218 ? 9.836 -2.584 -2.5 1 98.5 218 THR B O 1
ATOM 3467 N N . PHE B 1 219 ? 8.969 -0.756 -1.595 1 98.31 219 PHE B N 1
ATOM 3468 C CA . PHE B 1 219 ? 9.969 0.096 -2.227 1 98.31 219 PHE B CA 1
ATOM 3469 C C . PHE B 1 219 ? 11.367 -0.292 -1.777 1 98.31 219 PHE B C 1
ATOM 3471 O O . PHE B 1 219 ? 12.266 -0.454 -2.605 1 98.31 219 PHE B O 1
ATOM 3478 N N . ALA B 1 220 ? 11.5 -0.455 -0.455 1 97.44 220 ALA B N 1
ATOM 3479 C CA . ALA B 1 220 ? 12.797 -0.797 0.117 1 97.44 220 ALA B CA 1
ATOM 3480 C C . ALA B 1 220 ? 13.281 -2.154 -0.388 1 97.44 220 ALA B C 1
ATOM 3482 O O . ALA B 1 220 ? 14.461 -2.326 -0.697 1 97.44 220 ALA B O 1
ATOM 3483 N N . ILE B 1 221 ? 12.391 -3.086 -0.441 1 96.94 221 ILE B N 1
ATOM 3484 C CA . ILE B 1 221 ? 12.75 -4.402 -0.96 1 96.94 221 ILE B CA 1
ATOM 3485 C C . ILE B 1 221 ? 13.195 -4.281 -2.414 1 96.94 221 ILE B C 1
ATOM 3487 O O . ILE B 1 221 ? 14.234 -4.82 -2.797 1 96.94 221 ILE B O 1
ATOM 3491 N N . GLY B 1 222 ? 12.375 -3.566 -3.252 1 96.56 222 GLY B N 1
ATOM 3492 C CA . GLY B 1 222 ? 12.766 -3.354 -4.637 1 96.56 222 GLY B CA 1
ATOM 3493 C C . GLY B 1 222 ? 14.125 -2.697 -4.777 1 96.56 222 GLY B C 1
ATOM 3494 O O . GLY B 1 222 ? 14.945 -3.127 -5.59 1 96.56 222 GLY B O 1
ATOM 3495 N N . TYR B 1 223 ? 14.336 -1.716 -4.004 1 95.56 223 TYR B N 1
ATOM 3496 C CA . TYR B 1 223 ? 15.586 -0.97 -4.059 1 95.56 223 TYR B CA 1
ATOM 3497 C C . TYR B 1 223 ? 16.766 -1.863 -3.699 1 95.56 223 TYR B C 1
ATOM 3499 O O . TYR B 1 223 ? 17.859 -1.708 -4.25 1 95.56 223 TYR B O 1
ATOM 3507 N N . ALA B 1 224 ? 16.547 -2.809 -2.766 1 93.31 224 ALA B N 1
ATOM 3508 C CA . ALA B 1 224 ? 17.609 -3.691 -2.293 1 93.31 224 ALA B CA 1
ATOM 3509 C C . ALA B 1 224 ? 17.844 -4.844 -3.266 1 93.31 224 ALA B C 1
ATOM 3511 O O . ALA B 1 224 ? 18.938 -5.426 -3.303 1 93.31 224 ALA B O 1
ATOM 3512 N N . MET B 1 225 ? 16.844 -5.465 -3.91 1 89 225 MET B N 1
ATOM 3513 C CA . MET B 1 225 ? 16.922 -6.656 -4.75 1 89 225 MET B CA 1
ATOM 3514 C C . MET B 1 225 ? 17.797 -6.414 -5.969 1 89 225 MET B C 1
ATOM 3516 O O . MET B 1 225 ? 18.375 -7.352 -6.523 1 89 225 MET B O 1
ATOM 3520 N N . ARG B 1 226 ? 17.922 -5.348 -6.383 1 63.75 226 ARG B N 1
ATOM 3521 C CA . ARG B 1 226 ? 18.859 -5.258 -7.5 1 63.75 226 ARG B CA 1
ATOM 3522 C C . ARG B 1 226 ? 20.25 -5.715 -7.078 1 63.75 226 ARG B C 1
ATOM 3524 O O . ARG B 1 226 ? 21.016 -6.242 -7.898 1 63.75 226 ARG B O 1
ATOM 3531 N N . ASN B 1 227 ? 20.484 -5.629 -5.691 1 48.16 227 ASN B N 1
ATOM 3532 C CA . ASN B 1 227 ? 21.734 -6.164 -5.156 1 48.16 227 ASN B CA 1
ATOM 3533 C C . ASN B 1 227 ? 21.578 -7.602 -4.676 1 48.16 227 ASN B C 1
ATOM 3535 O O . ASN B 1 227 ? 22.531 -8.203 -4.176 1 48.16 227 ASN B O 1
ATOM 3539 N N . LEU B 1 228 ? 20.359 -8.016 -4.5 1 40 228 LEU B N 1
ATOM 3540 C CA . LEU B 1 228 ? 20.188 -9.391 -4.059 1 40 228 LEU B CA 1
ATOM 3541 C C . LEU B 1 228 ? 20.406 -10.367 -5.211 1 40 228 LEU B C 1
ATOM 3543 O O . LEU B 1 228 ? 20.078 -10.07 -6.359 1 40 228 LEU B O 1
#

Radius of gyration: 25.88 Å; Cα contacts (8 Å, |Δi|>4): 1032; chains: 2; bounding box: 82×98×90 Å

InterPro domains:
  IPR000086 NUDIX hydrolase domain [PF00293] (90-199)
  IPR000086 NUDIX hydrolase domain [PS51462] (75-218)
  IPR015797 NUDIX hydrolase-like domain superfamily [SSF55811] (34-205)

Foldseek 3Di:
DPPPDPDDDDDPPPPPPPPPCPVPPPVCPPDDQKAWDDKDFPDDDPFWTWMKTWIQHNVRDIDIAIAIEGPPQQEPQLAFKEFEFEWEADPNFIKTKWKFWQDPVVRFTETGGQMGTDHHPDDNQRRHQVSCCQAWQFHFPDWDDKDDHWADQCVRHYPHTHIYIYTYTYCPDPSNVDRDHHDDPNTDIDMDIDTLVCQQVVVVVCVVHGHYRPVSNVVNVVSCVVVD/DPPPDPDDDPDPPPPPPPPPPPPPPPVCPPDDQKAWDDKDFPDDDPFWTWMKTWIQHNVRDIDIAIAIEGPPQQEPQLAFKEFEFEWEADPNFIKTKWKFWQDPVVRFTETGGQMGTDHHPDDNQRRHQVSCCQAWQFHFPDWDDKDDHWADQCVRHYPHTHIYIYTYTYCVDPSNVDRDHRDDPRTDIDMDIDTLVCQQVVVVVCVVHGHYRPVSNVVNVVSCVVVD

Sequence (456 aa):
MAIHVLPDMTTLALVSIAIGVLLAESECAERSPFTILRQETAYHGRFSNLTVVHFIGQSGNPGTWEVMNTITSKNPERINGVYVIARLVHEGQTYFVFNKQYRIPTKSWTLEFPGGIQEAGESSTDAGIRELKEETGYVATDVLLSSTGRQATMPSRLNDTARHVVAEIDGDSKLNSHPKQYLDDAEMTEVVLIKASELLPTIQSLEKELDIASNVYTFAIGYAMRNLMAIHVLPDMTTLALVSIAIGVLLAESECAERSPFTILRQETAYHGRFSNLTVVHFIGQSGNPGTWEVMNTITSKNPERINGVYVIARLVHEGQTYFVFNKQYRIPTKSWTLEFPGGIQEAGESSTDAGIRELKEETGYVATDVLLSSTGRQATMPSRLNDTARHVVAEIDGDSKLNSHPKQYLDDAEMTEVVLIKASELLPTIQSLEKELDIASNVYTFAIGYAMRNL